Protein 9PHQ (pdb70)

B-factor: mean 66.98, std 17.78, range [27.03, 129.45]

Nearest PDB structures (foldseek):
  8vql-assembly1_A  TM=9.986E-01  e=1.002E-64  Influenza A virus (A/Puerto Rico/8/1934(H1N1))
  1ru7-assembly2_G  TM=9.916E-01  e=4.811E-62  Influenza A virus (A/Puerto Rico/8/1934(H1N1))
  5vli-assembly1_A  TM=9.793E-01  e=4.072E-62  Influenza A virus (A/Puerto Rico/8/1934(H1N1))
  8sk7-assembly1_C  TM=9.890E-01  e=6.017E-57  Influenza A virus
  5vmf-assembly1_E  TM=9.700E-01  e=5.758E-55  Influenza A virus (A/Brevig Mission/1/1918(H1N1))

Solvent-accessible surface area: 24429 Å² total; per-residue (Å²): 59,29,0,12,0,0,0,18,1,44,143,22,117,53,28,0,49,7,86,144,88,154,123,3,49,0,5,53,11,29,47,0,5,24,93,67,81,68,35,75,0,0,78,6,111,37,80,33,6,0,75,14,39,99,2,39,0,2,0,25,0,0,1,2,11,55,12,119,104,58,127,83,88,52,64,4,15,0,0,2,14,45,77,140,25,164,22,13,54,5,10,9,26,86,11,43,86,27,41,102,0,18,69,57,1,24,47,0,33,14,3,54,66,26,78,12,7,54,88,150,85,10,6,93,95,10,40,33,112,18,79,15,71,4,2,34,66,127,80,144,48,29,18,5,74,2,2,9,19,0,19,41,72,167,37,66,10,51,126,10,75,38,63,34,73,3,182,80,64,52,42,0,0,0,1,0,0,0,9,27,0,30,67,47,60,22,0,55,99,53,0,82,57,81,129,2,80,0,24,0,54,15,82,104,49,123,106,82,14,95,15,70,52,61,134,116,111,128,68,135,97,38,23,2,28,0,32,0,14,36,12,30,1,94,70,57,21,40,0,75,0,20,0,23,0,0,0,0,0,0,18,55,0,2,0,4,30,95,23,209,55,32,10,15,4,80,4,130,23,69,58,88,163,33,98,13,104,0,0,0,16,77,0,10,4,109,34,77,40,10,5,0,42,21,45,81,60,46,10,26,105,37,10,80,51,0,124,8,92,103,3,68,1,1,0,0,0,51,14,43,118,58,133,88,33,0,7,55,30,83,4,132,24,13,46,74,41,0,124,48,0,3,0,0,6,43,24,94,11,158,104,29,73,20,96,21,14,20,108,161,20,0,41,87,1,0,79,35,1,18,99,36,5,49,53,5,43,100,163,28,179,87,115,78,40,65,204,166,58,123,211,97,42,79,94,40,120,140,65,83,73,28,120,31,73,91,75,15,134,56,1,71,76,65,10,59,86,28,0,30,173,1,11,20,76,0,2,22,28,0,67,69,6,12,66,116,2,80,75,39,1,128,69,0,9,90,86,83,42,91,0,15,4,63,13,50,10,168,0,70,68,132,2,0,99,21,2,61,92,45,85,22,68,60,104,133,28,34,105,70,0,110,112,100,70,182,164,25,132,26,108,74,27,0,8,47,54,22,46

Structure (mmCIF, N/CA/C/O backbone):
data_9PHQ
#
_entry.id   9PHQ
#
_cell.length_a   159.195
_cell.length_b   159.195
_cell.length_c   159.195
_cell.angle_alpha   90.000
_cell.angle_beta   90.000
_cell.angle_gamma   90.000
#
_symmetry.space_group_name_H-M   'I 21 3'
#
loop_
_entity.id
_entity.type
_entity.pdbx_description
1 polymer Hemagglutinin
2 polymer 'Hemagglutinin HA2 chain'
3 polymer 'cyclic peptide CP141088'
4 branched 2-acetamido-2-deoxy-beta-D-glucopyranose-(1-4)-2-acetamido-2-deoxy-beta-D-glucopyranose
5 non-polymer 2-acetamido-2-deoxy-beta-D-glucopyranose
6 water water
#
loop_
_atom_site.group_PDB
_atom_site.id
_atom_site.type_symbol
_atom_site.label_atom_id
_atom_site.label_alt_id
_atom_site.label_comp_id
_atom_site.label_asym_id
_atom_site.label_entity_id
_atom_site.label_seq_id
_atom_site.pdbx_PDB_ins_code
_atom_site.Cartn_x
_atom_site.Cartn_y
_atom_site.Cartn_z
_atom_site.occupancy
_atom_site.B_iso_or_equiv
_atom_site.auth_seq_id
_atom_site.auth_comp_id
_atom_site.auth_asym_id
_atom_site.auth_atom_id
_atom_site.pdbx_PDB_model_num
ATOM 1 N N . ASP A 1 1 ? 29.61942 18.53407 1.42810 1.000 58.06538 11 ASP A N 1
ATOM 2 C CA . ASP A 1 1 ? 29.67556 17.08239 1.29576 1.000 67.02432 11 ASP A CA 1
ATOM 3 C C . ASP A 1 1 ? 28.28792 16.47605 1.47314 1.000 67.05819 11 ASP A C 1
ATOM 4 O O . ASP A 1 1 ? 27.72232 16.49904 2.56815 1.000 62.47315 11 ASP A O 1
ATOM 9 N N . THR A 1 2 ? 27.73816 15.94123 0.38359 1.000 61.67981 12 THR A N 1
ATOM 10 C CA . THR A 1 2 ? 26.35529 15.48834 0.35629 1.000 63.55992 12 THR A CA 1
ATOM 11 C C . THR A 1 2 ? 26.25865 14.09534 -0.25043 1.000 64.44363 12 THR A C 1
ATOM 12 O O . THR A 1 2 ? 27.09109 13.69713 -1.06993 1.000 60.47368 12 THR A O 1
ATOM 16 N N . ILE A 1 3 ? 25.22373 13.35967 0.16736 1.000 65.53969 13 ILE A N 1
ATOM 17 C CA . ILE A 1 3 ? 24.81912 12.10417 -0.45353 1.000 67.70366 13 ILE A CA 1
ATOM 18 C C . ILE A 1 3 ? 23.31201 12.16046 -0.68914 1.000 64.01374 13 ILE A C 1
ATOM 19 O O . ILE A 1 3 ? 22.57314 12.80661 0.06187 1.000 59.12157 13 ILE A O 1
ATOM 24 N N . CYS A 1 4 ? 22.86134 11.48642 -1.75508 1.000 61.90608 14 CYS A N 1
ATOM 25 C CA . CYS A 1 4 ? 21.50451 11.61471 -2.27750 1.000 53.93845 14 CYS A CA 1
ATOM 26 C C . CYS A 1 4 ? 20.94328 10.25643 -2.68434 1.000 55.93371 14 CYS A C 1
ATOM 27 O O . CYS A 1 4 ? 21.64939 9.40108 -3.22392 1.000 64.14158 14 CYS A O 1
ATOM 30 N N . ILE A 1 5 ? 19.65335 10.08077 -2.43897 1.000 58.44794 15 ILE A N 1
ATOM 31 C CA . ILE A 1 5 ? 18.91341 8.92029 -2.91481 1.000 50.60209 15 ILE A CA 1
ATOM 32 C C . ILE A 1 5 ? 18.16883 9.30639 -4.18463 1.000 55.58017 15 ILE A C 1
ATOM 33 O O . ILE A 1 5 ? 17.67553 10.43614 -4.31789 1.000 62.58058 15 ILE A O 1
ATOM 38 N N . GLY A 1 6 ? 18.09237 8.37097 -5.12333 1.000 47.14763 16 GLY A N 1
ATOM 39 C CA . GLY A 1 6 ? 17.39650 8.61970 -6.36363 1.000 48.63284 16 GLY A CA 1
ATOM 40 C C . GLY A 1 6 ? 16.99512 7.33233 -7.04775 1.000 44.45224 16 GLY A C 1
ATOM 41 O O . GLY A 1 6 ? 17.16777 6.23684 -6.50908 1.000 49.58757 16 GLY A O 1
ATOM 42 N N . TYR A 1 7 ? 16.45713 7.47891 -8.25655 1.000 48.86752 17 TYR A N 1
ATOM 43 C CA . TYR A 1 7 ? 15.93542 6.33533 -8.98911 1.000 48.49036 17 TYR A CA 1
ATOM 44 C C . TYR A 1 7 ? 16.18520 6.51808 -10.48065 1.000 48.88342 17 TYR A C 1
ATOM 45 O O . TYR A 1 7 ? 16.50235 7.61182 -10.95465 1.000 43.23939 17 TYR A O 1
ATOM 54 N N . HIS A 1 8 ? 16.02437 5.42153 -11.21818 1.000 49.73610 18 HIS A N 1
ATOM 55 C CA . HIS A 1 8 ? 16.40132 5.38815 -12.62470 1.000 46.38550 18 HIS A CA 1
ATOM 56 C C . HIS A 1 8 ? 15.42251 6.17658 -13.48565 1.000 44.50747 18 HIS A C 1
ATOM 57 O O . HIS A 1 8 ? 14.21437 6.19259 -13.23490 1.000 52.79936 18 HIS A O 1
ATOM 64 N N . ALA A 1 9 ? 15.96173 6.83641 -14.50735 1.000 53.64366 19 ALA A N 1
ATOM 65 C CA . ALA A 1 9 ? 15.17487 7.47173 -15.55149 1.000 50.64289 19 ALA A CA 1
ATOM 66 C C . ALA A 1 9 ? 15.89632 7.26807 -16.87418 1.000 55.91732 19 ALA A C 1
ATOM 67 O O . ALA A 1 9 ? 17.12599 7.19282 -16.91662 1.000 71.89454 19 ALA A O 1
ATOM 69 N N . ASN A 1 10 ? 15.12821 7.15297 -17.95218 1.000 56.43596 20 ASN A N 1
ATOM 70 C CA . ASN A 1 10 ? 15.72005 7.03276 -19.27825 1.000 48.12222 20 ASN A CA 1
ATOM 71 C C . ASN A 1 10 ? 14.80935 7.73398 -20.28040 1.000 53.39105 20 ASN A C 1
ATOM 72 O O . ASN A 1 10 ? 13.90081 8.48059 -19.90450 1.000 55.22415 20 ASN A O 1
ATOM 77 N N . ASN A 1 11 ? 15.05735 7.49220 -21.56668 1.000 62.21621 21 ASN A N 1
ATOM 78 C CA . ASN A 1 11 ? 14.34375 8.16723 -22.64073 1.000 62.90002 21 ASN A CA 1
ATOM 79 C C . ASN A 1 11 ? 13.19058 7.33891 -23.19279 1.000 63.48565 21 ASN A C 1
ATOM 80 O O . ASN A 1 11 ? 12.78051 7.54800 -24.33925 1.000 66.65947 21 ASN A O 1
ATOM 85 N N . SER A 1 12 ? 12.66052 6.40738 -22.40645 1.000 62.89444 22 SER A N 1
ATOM 86 C CA . SER A 1 12 ? 11.57100 5.56895 -22.88339 1.000 54.86343 22 SER A CA 1
ATOM 87 C C . SER A 1 12 ? 10.28012 6.37099 -22.98983 1.000 59.26345 22 SER A C 1
ATOM 88 O O . SER A 1 12 ? 9.97121 7.20484 -22.13357 1.000 52.59317 22 SER A O 1
ATOM 91 N N . THR A 1 13 ? 9.52693 6.11703 -24.05821 1.000 61.24742 23 THR A N 1
ATOM 92 C CA . THR A 1 13 ? 8.20695 6.70253 -24.24369 1.000 53.88355 23 THR A CA 1
ATOM 93 C C . THR A 1 13 ? 7.09429 5.68354 -24.03723 1.000 48.30708 23 THR A C 1
ATOM 94 O O . THR A 1 13 ? 5.93858 5.96444 -24.37248 1.000 53.92252 23 THR A O 1
ATOM 98 N N . ASP A 1 14 ? 7.41829 4.50654 -23.50314 1.000 53.03614 24 ASP A N 1
ATOM 99 C CA . ASP A 1 14 ? 6.39749 3.51936 -23.18069 1.000 54.88091 24 ASP A CA 1
ATOM 100 C C . ASP A 1 14 ? 5.42456 4.08331 -22.15403 1.000 52.83333 24 ASP A C 1
ATOM 101 O O . ASP A 1 14 ? 5.82803 4.71043 -21.17097 1.000 51.69280 24 ASP A O 1
ATOM 106 N N . THR A 1 15 ? 4.13318 3.86305 -22.38943 1.000 50.00620 25 THR A N 1
ATOM 107 C CA . THR A 1 15 ? 3.08923 4.30983 -21.47919 1.000 45.79856 25 THR A CA 1
ATOM 108 C C . THR A 1 15 ? 2.18379 3.14069 -21.12404 1.000 51.43600 25 THR A C 1
ATOM 109 O O . THR A 1 15 ? 1.87233 2.30312 -21.97600 1.000 49.16322 25 THR A O 1
ATOM 113 N N . VAL A 1 16 ? 1.76988 3.08779 -19.85675 1.000 49.61601 26 VAL A N 1
ATOM 114 C CA . VAL A 1 16 ? 0.83956 2.08152 -19.36538 1.000 52.52821 26 VAL A CA 1
ATOM 115 C C . VAL A 1 16 ? -0.24509 2.77993 -18.55933 1.000 50.18769 26 VAL A C 1
ATOM 116 O O . VAL A 1 16 ? -0.04280 3.86368 -18.00844 1.000 52.91830 26 VAL A O 1
ATOM 120 N N . ASP A 1 17 ? -1.40391 2.13317 -18.48538 1.000 55.85748 27 ASP A N 1
ATOM 121 C CA . ASP A 1 17 ? -2.53565 2.63460 -17.72010 1.000 53.82321 27 ASP A CA 1
ATOM 122 C C . ASP A 1 17 ? -2.56217 1.99027 -16.34036 1.000 53.30050 27 ASP A C 1
ATOM 123 O O . ASP A 1 17 ? -2.24973 0.80547 -16.18942 1.000 56.41220 27 ASP A O 1
ATOM 128 N N . THR A 1 18 ? -2.92970 2.77782 -15.33702 1.000 48.14192 28 THR A N 1
ATOM 129 C CA . THR A 1 18 ? -3.16564 2.28603 -13.98709 1.000 49.02660 28 THR A CA 1
ATOM 130 C C . THR A 1 18 ? -4.63166 2.52585 -13.62710 1.000 49.40813 28 THR A C 1
ATOM 131 O O . THR A 1 18 ? -5.44109 2.93237 -14.46557 1.000 47.58439 28 THR A O 1
ATOM 135 N N . VAL A 1 19 ? -4.97198 2.26968 -12.36348 1.000 48.97483 29 VAL A N 1
ATOM 136 C CA . VAL A 1 19 ? -6.33818 2.50770 -11.91004 1.000 53.85788 29 VAL A CA 1
ATOM 137 C C . VAL A 1 19 ? -6.58886 4.00019 -11.73302 1.000 51.00802 29 VAL A C 1
ATOM 138 O O . VAL A 1 19 ? -7.65603 4.51212 -12.09237 1.000 56.67614 29 VAL A O 1
ATOM 142 N N . LEU A 1 20 ? -5.60877 4.72302 -11.19363 1.000 51.78829 30 LEU A N 1
ATOM 143 C CA . LEU A 1 20 ? -5.76280 6.13688 -10.88050 1.000 52.84241 30 LEU A CA 1
ATOM 144 C C . LEU A 1 20 ? -5.28946 7.06220 -11.99473 1.000 52.85198 30 LEU A C 1
ATOM 145 O O . LEU A 1 20 ? -5.60818 8.25566 -11.96011 1.000 59.13914 30 LEU A O 1
ATOM 150 N N . GLU A 1 21 ? -4.54753 6.55100 -12.97556 1.000 53.51002 31 GLU A N 1
ATOM 151 C CA . GLU A 1 21 ? -3.90790 7.39476 -13.97519 1.000 51.77439 31 GLU A CA 1
ATOM 152 C C . GLU A 1 21 ? -3.77286 6.61474 -15.27563 1.000 49.06044 31 GLU A C 1
ATOM 153 O O . GLU A 1 21 ? -3.60755 5.39210 -15.26254 1.000 54.70372 31 GLU A O 1
ATOM 159 N N . LYS A 1 22 ? -3.82723 7.33179 -16.40207 1.000 49.84195 32 LYS A N 1
ATOM 160 C CA . LYS A 1 22 ? -3.86636 6.66277 -17.69971 1.000 54.49446 32 LYS A CA 1
ATOM 161 C C . LYS A 1 22 ? -2.53292 6.71772 -18.45037 1.000 58.03861 32 LYS A C 1
ATOM 162 O O . LYS A 1 22 ? -1.85361 5.69266 -18.53990 1.000 67.14159 32 LYS A O 1
ATOM 168 N N . ASN A 1 23 ? -2.12921 7.86973 -19.00120 1.000 54.58219 33 ASN A N 1
ATOM 169 C CA . ASN A 1 23 ? -0.90096 7.91461 -19.81116 1.000 64.17575 33 ASN A CA 1
ATOM 170 C C . ASN A 1 23 ? 0.31055 8.11511 -18.90419 1.000 70.10674 33 ASN A C 1
ATOM 171 O O . ASN A 1 23 ? 0.87369 9.20492 -18.78653 1.000 94.46363 33 ASN A O 1
ATOM 176 N N . VAL A 1 24 ? 0.73596 7.02241 -18.27895 1.000 46.84840 34 VAL A N 1
ATOM 177 C CA . VAL A 1 24 ? 1.88140 7.02416 -17.37541 1.000 50.76167 34 VAL A CA 1
ATOM 178 C C . VAL A 1 24 ? 3.10098 6.54426 -18.15223 1.000 55.14369 34 VAL A C 1
ATOM 179 O O . VAL A 1 24 ? 3.18962 5.36921 -18.52311 1.000 50.55660 34 VAL A O 1
ATOM 183 N N . THR A 1 25 ? 4.04794 7.44974 -18.39116 1.000 54.54810 35 THR A N 1
ATOM 184 C CA . THR A 1 25 ? 5.29426 7.08158 -19.05061 1.000 48.57459 35 THR A CA 1
ATOM 185 C C . THR A 1 25 ? 6.18448 6.30754 -18.08651 1.000 50.42471 35 THR A C 1
ATOM 186 O O . THR A 1 25 ? 6.37204 6.71603 -16.93633 1.000 58.20452 35 THR A O 1
ATOM 190 N N . VAL A 1 26 ? 6.73573 5.18512 -18.55341 1.000 51.00131 36 VAL A N 1
ATOM 191 C CA . VAL A 1 26 ? 7.51053 4.29649 -17.69916 1.000 52.55104 36 VAL A CA 1
ATOM 192 C C . VAL A 1 26 ? 8.84134 3.95996 -18.36117 1.000 55.59542 36 VAL A C 1
ATOM 193 O O . VAL A 1 26 ? 8.99841 4.03970 -19.58151 1.000 55.71219 36 VAL A O 1
ATOM 197 N N . THR A 1 27 ? 9.80892 3.57089 -17.52368 1.000 49.33233 37 THR A N 1
ATOM 198 C CA . THR A 1 27 ? 11.15220 3.28222 -18.01773 1.000 54.80711 37 THR A CA 1
ATOM 199 C C . THR A 1 27 ? 11.21780 1.94790 -18.75022 1.000 47.49495 37 THR A C 1
ATOM 200 O O . THR A 1 27 ? 12.04874 1.78075 -19.65029 1.000 60.74152 37 THR A O 1
ATOM 204 N N . HIS A 1 28 ? 10.36970 0.98975 -18.38395 1.000 42.43843 38 HIS A N 1
ATOM 205 C CA . HIS A 1 28 ? 10.37680 -0.29832 -19.06179 1.000 48.73469 38 HIS A CA 1
ATOM 206 C C . HIS A 1 28 ? 9.02593 -0.97570 -18.89092 1.000 53.02854 38 HIS A C 1
ATOM 207 O O . HIS A 1 28 ? 8.36210 -0.82299 -17.86226 1.000 51.64410 38 HIS A O 1
ATOM 214 N N . SER A 1 29 ? 8.63843 -1.73420 -19.91369 1.000 53.84204 39 SER A N 1
ATOM 215 C CA . SER A 1 29 ? 7.36880 -2.44317 -19.92628 1.000 49.86271 39 SER A CA 1
ATOM 216 C C . SER A 1 29 ? 7.52104 -3.70089 -20.76956 1.000 50.05541 39 SER A C 1
ATOM 217 O O . SER A 1 29 ? 8.48409 -3.85635 -21.52424 1.000 54.44094 39 SER A O 1
ATOM 22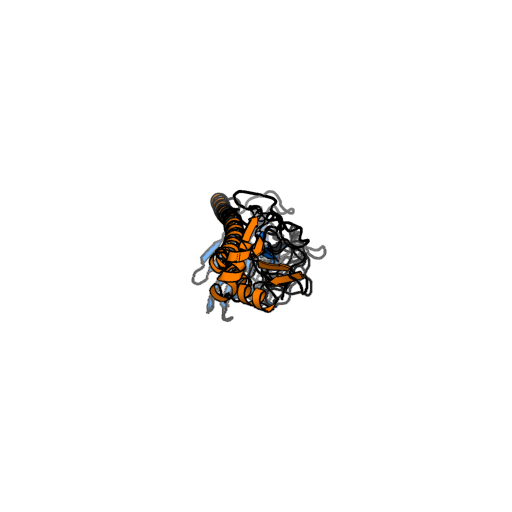0 N N . VAL A 1 30 ? 6.55979 -4.60973 -20.62440 1.000 43.19886 40 VAL A N 1
ATOM 221 C CA . VAL A 1 30 ? 6.46627 -5.79981 -21.46008 1.000 40.41372 40 VAL A CA 1
ATOM 222 C C . VAL A 1 30 ? 5.04526 -5.89296 -22.00032 1.000 44.79337 40 VAL A C 1
ATOM 223 O O . VAL A 1 30 ? 4.07356 -5.63070 -21.28200 1.000 52.01317 40 VAL A O 1
ATOM 227 N N . ASN A 1 31 ? 4.92446 -6.23649 -23.27728 1.000 42.68577 41 ASN A N 1
ATOM 228 C CA . ASN A 1 31 ? 3.62023 -6.36939 -23.90646 1.000 41.06123 41 ASN A CA 1
ATOM 229 C C . ASN A 1 31 ? 3.08648 -7.77931 -23.70043 1.000 48.63184 41 ASN A C 1
ATOM 230 O O . ASN A 1 31 ? 3.83089 -8.75891 -23.79554 1.000 50.91292 41 ASN A O 1
ATOM 235 N N . LEU A 1 32 ? 1.79017 -7.87386 -23.40652 1.000 49.92911 42 LEU A N 1
ATOM 236 C CA . LEU A 1 32 ? 1.12666 -9.15560 -23.22617 1.000 53.25673 42 LEU A CA 1
ATOM 237 C C . LEU A 1 32 ? 0.15193 -9.48884 -24.34353 1.000 51.70244 42 LEU A C 1
ATOM 238 O O . LEU A 1 32 ? -0.38123 -10.60394 -24.36515 1.000 54.52248 42 LEU A O 1
ATOM 243 N N . LEU A 1 33 ? -0.09082 -8.56346 -25.26518 1.000 38.05090 43 LEU A N 1
ATOM 244 C CA . LEU A 1 33 ? -1.11800 -8.70714 -26.28913 1.000 43.40687 43 LEU A CA 1
ATOM 245 C C . LEU A 1 33 ? -0.44369 -8.79023 -27.65204 1.000 55.42912 43 LEU A C 1
ATOM 246 O O . LEU A 1 33 ? 0.14865 -7.81113 -28.11848 1.000 50.09355 43 LEU A O 1
ATOM 251 N N . GLU A 1 34 ? -0.53345 -9.95466 -28.28822 1.000 58.21586 44 GLU A N 1
ATOM 252 C CA . GLU A 1 34 ? -0.00813 -10.11332 -29.63560 1.000 57.54797 44 GLU A CA 1
ATOM 253 C C . GLU A 1 34 ? -1.03365 -9.62588 -30.65011 1.000 55.67908 44 GLU A C 1
ATOM 254 O O . GLU A 1 34 ? -2.19535 -10.04372 -30.62456 1.000 62.58715 44 GLU A O 1
ATOM 260 N N . ASP A 1 35 ? -0.60021 -8.73426 -31.54250 1.000 61.58346 45 ASP A N 1
ATOM 261 C CA . ASP A 1 35 ? -1.48095 -8.15480 -32.54723 1.000 57.96195 45 ASP A CA 1
ATOM 262 C C . ASP A 1 35 ? -0.92482 -8.28421 -33.96002 1.000 59.42496 45 ASP A C 1
ATOM 263 O O . ASP A 1 35 ? -1.43088 -7.62140 -34.87265 1.000 73.04590 45 ASP A O 1
ATOM 268 N N . SER A 1 36 ? 0.09488 -9.11317 -34.16714 1.000 60.37289 46 SER A N 1
ATOM 269 C CA . SER A 1 36 ? 0.75360 -9.24023 -35.45834 1.000 60.52704 46 SER A CA 1
ATOM 270 C C . SER A 1 36 ? 0.65568 -10.67271 -35.96404 1.000 67.02124 46 SER A C 1
ATOM 271 O O . SER A 1 36 ? 0.85979 -11.62743 -35.20692 1.000 66.89517 46 SER A O 1
ATOM 274 N N . HIS A 1 37 ? 0.34049 -10.81029 -37.24981 1.000 75.03123 47 HIS A N 1
ATOM 275 C CA . HIS A 1 37 ? 0.29251 -12.09545 -37.92913 1.000 69.63524 47 HIS A CA 1
ATOM 276 C C . HIS A 1 37 ? 1.02105 -11.97298 -39.26078 1.000 74.38211 47 HIS A C 1
ATOM 277 O O . HIS A 1 37 ? 1.22177 -10.87215 -39.77974 1.000 85.23595 47 HIS A O 1
ATOM 284 N N . ASN A 1 38 ? 1.41639 -13.11633 -39.81688 1.000 64.08640 48 ASN A N 1
ATOM 285 C CA . ASN A 1 38 ? 2.22419 -13.12876 -41.03015 1.000 62.37558 48 ASN A CA 1
ATOM 286 C C . ASN A 1 38 ? 1.40015 -13.23583 -42.30854 1.000 63.44970 48 ASN A C 1
ATOM 287 O O . ASN A 1 38 ? 1.97727 -13.21985 -43.40043 1.000 63.11723 48 ASN A O 1
ATOM 292 N N . GLY A 1 39 ? 0.07758 -13.34528 -42.20547 1.000 59.57945 49 GLY A N 1
ATOM 293 C CA . GLY A 1 39 ? -0.76340 -13.39654 -43.38434 1.000 60.10044 49 GLY A CA 1
ATOM 294 C C . GLY A 1 39 ? -0.68134 -14.67167 -44.19064 1.000 60.02440 49 GLY A C 1
ATOM 295 O O . GLY A 1 39 ? -1.23163 -14.72304 -45.29508 1.000 65.05936 49 GLY A O 1
ATOM 296 N N . LYS A 1 40 ? -0.02418 -15.70710 -43.67591 1.000 59.33118 50 LYS A N 1
ATOM 297 C CA . LYS A 1 40 ? 0.18789 -16.94157 -44.41396 1.000 65.70466 50 LYS A CA 1
ATOM 298 C C . LYS A 1 40 ? -0.47599 -18.11481 -43.70451 1.000 54.67535 50 LYS A C 1
ATOM 299 O O . LYS A 1 40 ? -0.65879 -18.10488 -42.48347 1.000 57.83753 50 LYS A O 1
ATOM 305 N N . LEU A 1 41 ? -0.84697 -19.12082 -44.49427 1.000 50.27854 51 LEU A N 1
ATOM 306 C CA . LEU A 1 41 ? -1.28993 -20.40953 -43.97842 1.000 58.01182 51 LEU A CA 1
ATOM 307 C C . LEU A 1 41 ? -0.07609 -21.32275 -43.87027 1.000 59.46918 51 LEU A C 1
ATOM 308 O O . LEU A 1 41 ? 0.55897 -21.63964 -44.88354 1.000 70.98947 51 LEU A O 1
ATOM 313 N N . CYS A 1 42 ? 0.24460 -21.74654 -42.65069 1.000 54.75731 52 CYS A N 1
ATOM 314 C CA . CYS A 1 42 ? 1.49090 -22.44955 -42.40397 1.000 64.10067 52 CYS A CA 1
ATOM 315 C C . CYS A 1 42 ? 1.24304 -23.75257 -41.65669 1.000 65.76869 52 CYS A C 1
ATOM 316 O O . CYS A 1 42 ? 0.16509 -23.98625 -41.10205 1.000 61.80758 52 CYS A O 1
ATOM 319 N N . ARG A 1 43 ? 2.26589 -24.60209 -41.66230 1.000 66.48515 53 ARG A N 1
ATOM 320 C CA . ARG A 1 43 ? 2.17770 -25.91637 -41.05400 1.000 60.09395 53 ARG A CA 1
ATOM 321 C C . ARG A 1 43 ? 2.00969 -25.79942 -39.54280 1.000 56.76132 53 ARG A C 1
ATOM 322 O O . ARG A 1 43 ? 2.37004 -24.79540 -38.92331 1.000 57.30451 53 ARG A O 1
ATOM 330 N N . LEU A 1 44 ? 1.44812 -26.85153 -38.95059 1.000 61.81377 54 LEU A N 1
ATOM 331 C CA . LEU A 1 44 ? 1.09424 -26.87096 -37.53448 1.000 61.30224 54 LEU A CA 1
ATOM 332 C C . LEU A 1 44 ? 1.77116 -28.06756 -36.88377 1.000 66.91045 54 LEU A C 1
ATOM 333 O O . LEU A 1 44 ? 1.39632 -29.21444 -37.15049 1.000 75.72806 54 LEU A O 1
ATOM 338 N N . LYS A 1 45 A 2.75751 -27.79711 -36.02724 1.000 66.42590 54 LYS A N 1
ATOM 339 C CA . LYS A 1 45 A 3.57885 -28.84199 -35.41707 1.000 61.32475 54 LYS A CA 1
ATOM 340 C C . LYS A 1 45 A 4.16440 -29.76318 -36.48488 1.000 63.72885 54 LYS A C 1
ATOM 341 O O . LYS A 1 45 A 4.26194 -30.97948 -36.30832 1.000 71.03140 54 LYS A O 1
ATOM 347 N N . GLY A 1 46 ? 4.54237 -29.17030 -37.61486 1.000 67.56314 55 GLY A N 1
ATOM 348 C CA . GLY A 1 46 ? 5.20367 -29.88613 -38.68389 1.000 52.90725 55 GLY A CA 1
ATOM 349 C C . GLY A 1 46 ? 4.30089 -30.56242 -39.69014 1.000 61.55594 55 GLY A C 1
ATOM 350 O O . GLY A 1 46 ? 4.80666 -31.29059 -40.55189 1.000 70.95040 55 GLY A O 1
ATOM 351 N N . ILE A 1 47 ? 2.98963 -30.34729 -39.62293 1.000 64.43023 56 ILE A N 1
ATOM 352 C CA . ILE A 1 47 ? 2.03849 -31.01645 -40.50270 1.000 56.90972 56 ILE A CA 1
ATOM 353 C C . ILE A 1 47 ? 1.30636 -29.96556 -41.32372 1.000 61.68727 56 ILE A C 1
ATOM 354 O O . ILE A 1 47 ? 0.72171 -29.02908 -40.76604 1.000 63.44917 56 ILE A O 1
ATOM 359 N N . ALA A 1 48 ? 1.33690 -30.12665 -42.64411 1.000 60.57379 57 ALA A N 1
ATOM 360 C CA . ALA A 1 48 ? 0.64307 -29.20660 -43.52667 1.000 54.35042 57 ALA A CA 1
ATOM 361 C C . ALA A 1 48 ? -0.86884 -29.34308 -43.35468 1.000 61.07529 57 ALA A C 1
ATOM 362 O O . ALA A 1 48 ? -1.36452 -30.40020 -42.95501 1.000 59.95569 57 ALA A O 1
ATOM 364 N N . PRO A 1 49 ? -1.62440 -28.28118 -43.63703 1.000 65.26306 58 PRO A N 1
ATOM 365 C CA . PRO A 1 49 ? -3.08787 -28.39843 -43.61989 1.000 59.44290 58 PRO A CA 1
ATOM 366 C C . PRO A 1 49 ? -3.60660 -29.19242 -44.80579 1.000 54.90489 58 PRO A C 1
ATOM 367 O O . PRO A 1 49 ? -2.82711 -29.62402 -45.66096 1.000 67.53443 58 PRO A O 1
ATOM 371 N N . LEU A 1 50 ? -4.91847 -29.39600 -44.86575 1.000 63.69793 59 LEU A N 1
ATOM 372 C CA . LEU A 1 50 ? -5.57616 -29.93087 -46.05010 1.000 58.66621 59 LEU A CA 1
ATOM 373 C C . LEU A 1 50 ? -6.38868 -28.81198 -46.68218 1.000 59.45127 59 LEU A C 1
ATOM 374 O O . LEU A 1 50 ? -7.33855 -28.30925 -46.07201 1.000 59.81846 59 LEU A O 1
ATOM 379 N N . GLN A 1 51 ? -6.01005 -28.41927 -47.89214 1.000 57.75121 60 GLN A N 1
ATOM 380 C CA . GLN A 1 51 ? -6.69331 -27.35967 -48.61780 1.000 50.91309 60 GLN A CA 1
ATOM 381 C C . GLN A 1 51 ? -7.60147 -27.97796 -49.66993 1.000 60.13341 60 GLN A C 1
ATOM 382 O O . GLN A 1 51 ? -7.18009 -28.86708 -50.41689 1.000 77.22103 60 GLN A O 1
ATOM 388 N N . LEU A 1 52 ? -8.84649 -27.51053 -49.72049 1.000 52.01882 61 LEU A N 1
ATOM 389 C CA . LEU A 1 52 ? -9.84073 -28.06455 -50.62641 1.000 64.53157 61 LEU A CA 1
ATOM 390 C C . LEU A 1 52 ? -10.02649 -27.24265 -51.89475 1.000 78.54850 61 LEU A C 1
ATOM 391 O O . LEU A 1 52 ? -10.75289 -27.68063 -52.79330 1.000 80.48106 61 LEU A O 1
ATOM 396 N N . GLY A 1 53 ? -9.39160 -26.07627 -51.99117 1.000 70.87849 62 GLY A N 1
ATOM 397 C CA . GLY A 1 53 ? -9.46958 -25.25159 -53.18278 1.000 68.42651 62 GLY A CA 1
ATOM 398 C C . GLY A 1 53 ? -10.87130 -24.81402 -53.55703 1.000 79.17876 62 GLY A C 1
ATOM 399 O O . GLY A 1 53 ? -11.54315 -24.11866 -52.78910 1.000 74.57091 62 GLY A O 1
ATOM 400 N N . LYS A 1 54 ? -11.32332 -25.21793 -54.74428 1.000 73.60792 63 LYS A N 1
ATOM 401 C CA . LYS A 1 54 ? -12.63941 -24.82891 -55.23316 1.000 84.59667 63 LYS A CA 1
ATOM 402 C C . LYS A 1 54 ? -13.77504 -25.60055 -54.57535 1.000 84.11887 63 LYS A C 1
ATOM 403 O O . LYS A 1 54 ? -14.93831 -25.22485 -54.75520 1.000 89.29595 63 LYS A O 1
ATOM 409 N N . CYS A 1 55 ? -13.47505 -26.65735 -53.82771 1.000 73.21381 64 CYS A N 1
ATOM 410 C CA . CYS A 1 55 ? -14.49333 -27.49184 -53.20916 1.000 75.62968 64 CYS A CA 1
ATOM 411 C C . CYS A 1 55 ? -14.67179 -27.13407 -51.73927 1.000 75.57851 64 CYS A C 1
ATOM 412 O O . CYS A 1 55 ? -13.74449 -26.66214 -51.07625 1.000 77.32612 64 CYS A O 1
ATOM 415 N N . ASN A 1 56 ? -15.88203 -27.36083 -51.23846 1.000 65.23258 65 ASN A N 1
ATOM 416 C CA . ASN A 1 56 ? -16.13739 -27.34080 -49.80813 1.000 57.84998 65 ASN A CA 1
ATOM 417 C C . ASN A 1 56 ? -16.03735 -28.77432 -49.28692 1.000 69.16132 65 ASN A C 1
ATOM 418 O O . ASN A 1 56 ? -15.57046 -29.67697 -49.98691 1.000 73.54260 65 ASN A O 1
ATOM 423 N N . ILE A 1 57 ? -16.47884 -29.00343 -48.04913 1.000 67.03267 66 ILE A N 1
ATOM 424 C CA . ILE A 1 57 ? -16.41185 -30.34630 -47.47645 1.000 59.83096 66 ILE A CA 1
ATOM 425 C C . ILE A 1 57 ? -17.31070 -31.30073 -48.25433 1.000 65.22794 66 ILE A C 1
ATOM 426 O O . ILE A 1 57 ? -16.91451 -32.42506 -48.58802 1.000 64.98307 66 ILE A O 1
ATOM 431 N N . ALA A 1 58 ? -18.53325 -30.86023 -48.56198 1.000 62.96035 67 ALA A N 1
ATOM 432 C CA . ALA A 1 58 ? -19.49497 -31.72991 -49.23299 1.000 68.28173 67 ALA A CA 1
ATOM 433 C C . ALA A 1 58 ? -19.01241 -32.11905 -50.62471 1.000 66.28079 67 ALA A C 1
ATOM 434 O O . ALA A 1 58 ? -19.09470 -33.28845 -51.01833 1.000 61.67611 67 ALA A O 1
ATOM 436 N N . GLY A 1 59 ? -18.50678 -31.14741 -51.38673 1.000 58.89553 68 GLY A N 1
ATOM 437 C CA . GLY A 1 59 ? -18.02062 -31.44922 -52.72316 1.000 63.97116 68 GLY A CA 1
ATOM 438 C C . GLY A 1 59 ? -16.84136 -32.40255 -52.71563 1.000 66.61604 68 GLY A C 1
ATOM 439 O O . GLY A 1 59 ? -16.76097 -33.31245 -53.54472 1.000 65.05433 68 GLY A O 1
ATOM 440 N N . TRP A 1 60 ? -15.91210 -32.21034 -51.77678 1.000 66.62373 69 TRP A N 1
ATOM 441 C CA . TRP A 1 60 ? -14.76007 -33.10107 -51.68164 1.000 58.73446 69 TRP A CA 1
ATOM 442 C C . TRP A 1 60 ? -15.19034 -34.51303 -51.30666 1.000 63.07716 69 TRP A C 1
ATOM 443 O O . TRP A 1 60 ? -14.77135 -35.49070 -51.93750 1.000 59.67442 69 TRP A O 1
ATOM 454 N N . LEU A 1 61 ? -16.02931 -34.63847 -50.27589 1.000 66.09286 70 LEU A N 1
ATOM 455 C CA . LEU A 1 61 ? -16.44342 -35.95970 -49.81422 1.000 56.05517 70 LEU A CA 1
ATOM 456 C C . LEU A 1 61 ? -17.24169 -36.69286 -50.88408 1.000 55.66224 70 LEU A C 1
ATOM 457 O O . LEU A 1 61 ? -17.00490 -37.87701 -51.15046 1.000 59.22510 70 LEU A O 1
ATOM 462 N N . LEU A 1 62 ? -18.19539 -36.00227 -51.51197 1.000 58.80647 71 LEU A N 1
ATOM 463 C CA . LEU A 1 62 ? -19.01887 -36.64922 -52.52570 1.000 62.58218 71 LEU A CA 1
ATOM 464 C C . LEU A 1 62 ? -18.23335 -36.92215 -53.80169 1.000 63.45523 71 LEU A C 1
ATOM 465 O O . LEU A 1 62 ? -18.57434 -37.84388 -54.55068 1.000 61.60526 71 LEU A O 1
ATOM 470 N N . GLY A 1 63 ? -17.18497 -36.14650 -54.06348 1.000 60.05362 72 GLY A N 1
ATOM 471 C CA . GLY A 1 63 ? -16.37068 -36.36106 -55.24276 1.000 64.90831 72 GLY A CA 1
ATOM 472 C C . GLY A 1 63 ? -16.82890 -35.56210 -56.44451 1.000 74.36096 72 GLY A C 1
ATOM 473 O O . GLY A 1 63 ? -16.93457 -36.10117 -57.55040 1.000 74.46248 72 GLY A O 1
ATOM 474 N N . ASN A 1 64 ? -17.11584 -34.28245 -56.23628 1.000 73.21395 73 ASN A N 1
ATOM 475 C CA . ASN A 1 64 ? -17.45337 -33.38577 -57.33292 1.000 75.06768 73 ASN A CA 1
ATOM 476 C C . ASN A 1 64 ? -16.30497 -33.35982 -58.33615 1.000 79.03008 73 ASN A C 1
ATOM 477 O O . ASN A 1 64 ? -15.17129 -33.02790 -57.95771 1.000 81.14549 73 ASN A O 1
ATOM 482 N N . PRO A 1 65 ? -16.54220 -33.69831 -59.60741 1.000 81.97281 74 PRO A N 1
ATOM 483 C CA . PRO A 1 65 ? -15.42436 -33.84121 -60.55536 1.000 78.86350 74 PRO A CA 1
ATOM 484 C C . PRO A 1 65 ? -14.76269 -32.52926 -60.94013 1.000 80.82625 74 PRO A C 1
ATOM 485 O O . PRO A 1 65 ? -13.68527 -32.56215 -61.54861 1.000 80.85293 74 PRO A O 1
ATOM 489 N N . GLU A 1 66 ? -15.36156 -31.38382 -60.61551 1.000 84.50888 75 GLU A N 1
ATOM 490 C CA . GLU A 1 66 ? -14.75008 -30.10061 -60.93909 1.000 93.81505 75 GLU A CA 1
ATOM 491 C C . GLU A 1 66 ? -13.55128 -29.77635 -60.06316 1.000 91.90067 75 GLU A C 1
ATOM 492 O O . GLU A 1 66 ? -12.89838 -28.75257 -60.29265 1.000 96.46647 75 GLU A O 1
ATOM 498 N N . CYS A 1 67 ? -13.24147 -30.60808 -59.07687 1.000 80.39910 76 CYS A N 1
ATOM 499 C CA . CYS A 1 67 ? -12.20152 -30.31321 -58.10491 1.000 88.53185 76 CYS A CA 1
ATOM 500 C C . CYS A 1 67 ? -11.00786 -31.22518 -58.33878 1.000 92.93647 76 CYS A C 1
ATOM 501 O O . CYS A 1 67 ? -11.16892 -32.44194 -58.48212 1.000 90.53159 76 CYS A O 1
ATOM 504 N N . ASP A 1 68 ? -9.81662 -30.62533 -58.39121 1.000 101.44652 77 ASP A N 1
ATOM 505 C CA . ASP A 1 68 ? -8.56481 -31.33098 -58.62940 1.000 99.14005 77 ASP A CA 1
ATOM 506 C C . ASP A 1 68 ? -8.42455 -32.47678 -57.63622 1.000 96.78017 77 ASP A C 1
ATOM 507 O O . ASP A 1 68 ? -8.32388 -32.24125 -56.42522 1.000 86.38099 77 ASP A O 1
ATOM 512 N N . PRO A 1 69 ? -8.42323 -33.72309 -58.10948 1.000 96.07895 78 PRO A N 1
ATOM 513 C CA . PRO A 1 69 ? -8.44353 -34.86487 -57.18827 1.000 96.70232 78 PRO A CA 1
ATOM 514 C C . PRO A 1 69 ? -7.21792 -34.89262 -56.28888 1.000 96.44670 78 PRO A C 1
ATOM 515 O O . PRO A 1 69 ? -6.12430 -34.47096 -56.67142 1.000 96.27005 78 PRO A O 1
ATOM 519 N N . LEU A 1 70 ? -7.41872 -35.39207 -55.07561 1.000 89.56750 79 LEU A N 1
ATOM 520 C CA . LEU A 1 70 ? -6.36553 -35.48135 -54.07831 1.000 82.28503 79 LEU A CA 1
ATOM 521 C C . LEU A 1 70 ? -5.78710 -36.89018 -54.04397 1.000 71.09323 79 LEU A C 1
ATOM 522 O O . LEU A 1 70 ? -6.43185 -37.86326 -54.44406 1.000 69.99317 79 LEU A O 1
ATOM 527 N N . LEU A 1 71 ? -4.55025 -36.98075 -53.55719 1.000 69.83491 80 LEU A N 1
ATOM 528 C CA . LEU A 1 71 ? -3.85784 -38.25551 -53.46642 1.000 78.73090 80 LEU A CA 1
ATOM 529 C C . LEU A 1 71 ? -4.66672 -39.23285 -52.61097 1.000 84.30122 80 LEU A C 1
ATOM 530 O O . LEU A 1 71 ? -5.45441 -38.81397 -51.75696 1.000 84.49725 80 LEU A O 1
ATOM 535 N N . PRO A 1 72 ? -4.50322 -40.54307 -52.82896 1.000 81.73709 81 PRO A N 1
ATOM 536 C CA . PRO A 1 72 ? -5.39130 -41.51187 -52.16019 1.000 81.62711 81 PRO A CA 1
ATOM 537 C C . PRO A 1 72 ? -5.31063 -41.48311 -50.64396 1.000 76.12369 81 PRO A C 1
ATOM 538 O O . PRO A 1 72 ? -6.32931 -41.70357 -49.97650 1.000 70.31895 81 PRO A O 1
ATOM 542 N N . VAL A 1 73 ? -4.13553 -41.22696 -50.07674 1.000 73.93635 82 VAL A N 1
ATOM 543 C CA . VAL A 1 73 ? -3.95243 -41.14900 -48.63263 1.000 71.88593 82 VAL A CA 1
ATOM 544 C C . VAL A 1 73 ? -3.45514 -39.75312 -48.29165 1.000 77.10431 82 VAL A C 1
ATOM 545 O O . VAL A 1 73 ? -2.46066 -39.28760 -48.86064 1.000 82.30913 82 VAL A O 1
ATOM 549 N N . ARG A 1 74 ? -4.14800 -39.08576 -47.37050 1.000 75.71957 83 ARG A N 1
ATOM 550 C CA . ARG A 1 74 ? -3.76103 -37.74442 -46.95590 1.000 73.63734 83 ARG A CA 1
ATOM 551 C C . ARG A 1 74 ? -3.89870 -37.60978 -45.44681 1.000 61.55337 83 ARG A C 1
ATOM 552 O O . ARG A 1 74 ? -4.76126 -38.23535 -44.82370 1.000 76.82732 83 ARG A O 1
ATOM 560 N N . SER A 1 75 A -3.02654 -36.78824 -44.86427 1.000 58.76009 83 SER A N 1
ATOM 561 C CA . SER A 1 75 A -3.04032 -36.51511 -43.43322 1.000 66.56968 83 SER A CA 1
ATOM 562 C C . SER A 1 75 A -2.66991 -35.05864 -43.20347 1.000 69.15369 83 SER A C 1
ATOM 563 O O . SER A 1 75 A -1.68700 -34.56827 -43.76673 1.000 72.09465 83 SER A O 1
ATOM 566 N N . TRP A 1 76 ? -3.45344 -34.37832 -42.36912 1.000 66.79712 84 TRP A N 1
ATOM 567 C CA . TRP A 1 76 ? -3.35272 -32.93775 -42.19212 1.000 63.85903 84 TRP A CA 1
ATOM 568 C C . TRP A 1 76 ? -3.43451 -32.59763 -40.71193 1.000 59.11739 84 TRP A C 1
ATOM 569 O O . TRP A 1 76 ? -3.73379 -33.44720 -39.86878 1.000 66.80088 84 TRP A O 1
ATOM 580 N N . SER A 1 77 ? -3.17544 -31.32532 -40.40356 1.000 63.34021 85 SER A N 1
ATOM 581 C CA . SER A 1 77 ? -3.35086 -30.80568 -39.05654 1.000 53.64984 85 SER A CA 1
ATOM 582 C C . SER A 1 77 ? -4.57724 -29.91778 -38.90557 1.000 55.40535 85 SER A C 1
ATOM 583 O O . SER A 1 77 ? -5.01398 -29.68990 -37.77322 1.000 55.91648 85 SER A O 1
ATOM 586 N N . TYR A 1 78 ? -5.13542 -29.41535 -40.00606 1.000 54.27030 86 TYR A N 1
ATOM 587 C CA . TYR A 1 78 ? -6.38204 -28.65933 -39.99227 1.000 61.65528 86 TYR A CA 1
ATOM 588 C C . TYR A 1 78 ? -6.87707 -28.50487 -41.42299 1.000 60.75814 86 TYR A C 1
ATOM 589 O O . TYR A 1 78 ? -6.08705 -28.53432 -42.37085 1.000 49.12207 86 TYR A O 1
ATOM 598 N N . ILE A 1 79 ? -8.19327 -28.34661 -41.56505 1.000 55.42409 87 ILE A N 1
ATOM 599 C CA . ILE A 1 79 ? -8.84611 -28.23311 -42.86556 1.000 51.20792 87 ILE A CA 1
ATOM 600 C C . ILE A 1 79 ? -9.13447 -26.76687 -43.14986 1.000 58.38110 87 ILE A C 1
ATOM 601 O O . ILE A 1 79 ? -9.51917 -26.00789 -42.24893 1.000 60.36565 87 ILE A O 1
ATOM 606 N N . VAL A 1 80 ? -8.94805 -26.36472 -44.40465 1.000 46.44096 88 VAL A N 1
ATOM 607 C CA . VAL A 1 80 ? -9.18695 -24.99541 -44.84376 1.000 47.02336 88 VAL A CA 1
ATOM 608 C C . VAL A 1 80 ? -10.18068 -25.03415 -45.99464 1.000 55.73060 88 VAL A C 1
ATOM 609 O O . VAL A 1 80 ? -9.88045 -25.57210 -47.06833 1.000 60.73402 88 VAL A O 1
ATOM 613 N N . GLU A 1 81 ? -11.36152 -24.47116 -45.77207 1.000 60.54581 89 GLU A N 1
ATOM 614 C CA . GLU A 1 81 ? -12.26964 -24.14658 -46.85817 1.000 55.13240 89 GLU A CA 1
ATOM 615 C C . GLU A 1 81 ? -12.01529 -22.71509 -47.30857 1.000 62.43382 89 GLU A C 1
ATOM 616 O O . GLU A 1 81 ? -11.58835 -21.86441 -46.52402 1.000 53.09939 89 GLU A O 1
ATOM 622 N N . THR A 1 82 ? -12.25587 -22.46403 -48.56570 1.000 75.31694 90 THR A N 1
ATOM 623 C CA . THR A 1 82 ? -12.09051 -21.06771 -48.92745 1.000 72.66190 90 THR A CA 1
ATOM 624 C C . THR A 1 82 ? -13.45428 -20.39101 -49.03636 1.000 81.23227 90 THR A C 1
ATOM 625 O O . THR A 1 82 ? -14.45064 -21.05140 -49.34600 1.000 73.08882 90 THR A O 1
ATOM 629 N N . PRO A 1 83 ? -13.51222 -19.07479 -48.78035 1.000 90.10803 91 PRO A N 1
ATOM 630 C CA . PRO A 1 83 ? -14.81475 -18.41823 -48.53442 1.000 83.79789 91 PRO A CA 1
ATOM 631 C C . PRO A 1 83 ? -15.94247 -18.77364 -49.49495 1.000 94.59736 91 PRO A C 1
ATOM 632 O O . PRO A 1 83 ? -17.06391 -19.03993 -49.04497 1.000 94.66305 91 PRO A O 1
ATOM 636 N N . ASN A 1 84 ? -15.68604 -18.78716 -50.80478 1.000 82.29557 92 ASN A N 1
ATOM 637 C CA . ASN A 1 84 ? -16.73604 -18.97661 -51.80447 1.000 94.10898 92 ASN A CA 1
ATOM 638 C C . ASN A 1 84 ? -16.34420 -20.12453 -52.73879 1.000 104.57624 92 ASN A C 1
ATOM 639 O O . ASN A 1 84 ? -16.13310 -19.93336 -53.93849 1.000 106.85762 92 ASN A O 1
ATOM 644 N N . SER A 1 85 ? -16.26295 -21.32855 -52.17813 1.000 105.53735 93 SER A N 1
ATOM 645 C CA . SER A 1 85 ? -15.94944 -22.52840 -52.95200 1.000 91.37804 93 SER A CA 1
ATOM 646 C C . SER A 1 85 ? -17.14003 -22.86475 -53.84133 1.000 92.49091 93 SER A C 1
ATOM 647 O O . SER A 1 85 ? -18.16191 -23.37130 -53.37248 1.000 93.53399 93 SER A O 1
ATOM 650 N N . GLU A 1 86 ? -16.99883 -22.58714 -55.14043 1.000 90.64731 94 GLU A N 1
ATOM 651 C CA . GLU A 1 86 ? -18.11248 -22.73014 -56.07368 1.000 103.10788 94 GLU A CA 1
ATOM 652 C C . GLU A 1 86 ? -18.62942 -24.16081 -56.13856 1.000 99.27531 94 GLU A C 1
ATOM 653 O O . GLU A 1 86 ? -19.82661 -24.37776 -56.35942 1.000 100.21713 94 GLU A O 1
ATOM 659 N N . ASN A 1 87 ? -17.75621 -25.14303 -55.94683 1.000 93.18764 95 ASN A N 1
ATOM 660 C CA . ASN A 1 87 ? -18.10510 -26.54422 -56.13058 1.000 89.31829 95 ASN A CA 1
ATOM 661 C C . ASN A 1 87 ? -18.49087 -27.17483 -54.79970 1.000 84.22245 95 ASN A C 1
ATOM 662 O O . ASN A 1 87 ? -17.73748 -27.09477 -53.82388 1.000 82.07624 95 ASN A O 1
ATOM 667 N N . GLY A 1 88 A -19.66413 -27.79956 -54.76996 1.000 75.11609 95 GLY A N 1
ATOM 668 C CA . GLY A 1 88 A -20.13093 -28.52165 -53.60497 1.000 62.77303 95 GLY A CA 1
ATOM 669 C C . GLY A 1 88 A -21.11729 -29.60090 -53.99341 1.000 65.80638 95 GLY A C 1
ATOM 670 O O . GLY A 1 88 A -20.78572 -30.50047 -54.77054 1.000 62.69610 95 GLY A O 1
ATOM 671 N N . ILE A 1 89 ? -22.33496 -29.52374 -53.46201 1.000 70.58159 96 ILE A N 1
ATOM 672 C CA . ILE A 1 89 ? -23.41256 -30.40460 -53.89394 1.000 59.12733 96 ILE A CA 1
ATOM 673 C C . ILE A 1 89 ? -23.86565 -29.93548 -55.26852 1.000 69.10438 96 ILE A C 1
ATOM 674 O O . ILE A 1 89 ? -24.55463 -28.91678 -55.39277 1.000 73.30574 96 ILE A O 1
ATOM 679 N N . CYS A 1 90 ? -23.46800 -30.65981 -56.31188 1.000 68.17743 97 CYS A N 1
ATOM 680 C CA . CYS A 1 90 ? -23.70601 -30.19417 -57.67212 1.000 75.70508 97 CYS A CA 1
ATOM 681 C C . CYS A 1 90 ? -25.03049 -30.67246 -58.24359 1.000 73.98082 97 CYS A C 1
ATOM 682 O O . CYS A 1 90 ? -25.59780 -29.99629 -59.10959 1.000 76.28172 97 CYS A O 1
ATOM 685 N N . TYR A 1 91 ? -25.51724 -31.85924 -57.81873 1.000 66.38781 98 TYR A N 1
ATOM 686 C CA . TYR A 1 91 ? -26.89571 -32.22836 -58.12554 1.000 70.68489 98 TYR A CA 1
ATOM 687 C C . TYR A 1 91 ? -27.77671 -31.89216 -56.93361 1.000 83.20990 98 TYR A C 1
ATOM 688 O O . TYR A 1 91 ? -27.47757 -32.32991 -55.81284 1.000 78.22890 98 TYR A O 1
ATOM 697 N N . PRO A 1 92 ? -28.86661 -31.14726 -57.12623 1.000 79.99861 99 PRO A N 1
ATOM 698 C CA . PRO A 1 92 ? -29.57151 -30.56282 -55.97794 1.000 78.09856 99 PRO A CA 1
ATOM 699 C C . PRO A 1 92 ? -30.14157 -31.61341 -55.03452 1.000 76.68881 99 PRO A C 1
ATOM 700 O O . PRO A 1 92 ? -30.46894 -32.73465 -55.42832 1.000 78.62724 99 PRO A O 1
ATOM 704 N N . GLY A 1 93 ? -30.25705 -31.22466 -53.77742 1.000 62.62960 100 GLY A N 1
ATOM 705 C CA . GLY A 1 93 ? -30.66175 -32.11832 -52.70874 1.000 68.18275 100 GLY A CA 1
ATOM 706 C C . GLY A 1 93 ? -30.06921 -31.66077 -51.39378 1.000 67.33188 100 GLY A C 1
ATOM 707 O O . GLY A 1 93 ? -29.26653 -30.73189 -51.33213 1.000 79.98542 100 GLY A O 1
ATOM 708 N N . ASP A 1 94 ? -30.47945 -32.33483 -50.32360 1.000 65.76384 101 ASP A N 1
ATOM 709 C CA . ASP A 1 94 ? -30.02192 -31.99626 -48.98385 1.000 83.61327 101 ASP A CA 1
ATOM 710 C C . ASP A 1 94 ? -29.03070 -33.03587 -48.47619 1.000 75.23418 101 ASP A C 1
ATOM 711 O O . ASP A 1 94 ? -29.21879 -34.24145 -48.67095 1.000 72.53973 101 ASP A O 1
ATOM 716 N N . PHE A 1 95 ? -27.97524 -32.55127 -47.82467 1.000 66.29333 102 PHE A N 1
ATOM 717 C CA . PHE A 1 95 ? -26.93553 -33.38920 -47.22919 1.000 57.19037 102 PHE A CA 1
ATOM 718 C C . PHE A 1 95 ? -27.34628 -33.66566 -45.78687 1.000 57.36175 102 PHE A C 1
ATOM 719 O O . PHE A 1 95 ? -27.16773 -32.82159 -44.90595 1.000 63.15833 102 PHE A O 1
ATOM 727 N N . ILE A 1 96 ? -27.89683 -34.85533 -45.54245 1.000 57.74627 103 ILE A N 1
ATOM 728 C CA . ILE A 1 96 ? -28.53835 -35.14358 -44.26339 1.000 64.86969 103 ILE A CA 1
ATOM 729 C C . ILE A 1 96 ? -27.49013 -35.25750 -43.16482 1.000 65.65467 103 ILE A C 1
ATOM 730 O O . ILE A 1 96 ? -26.50372 -35.99435 -43.29752 1.000 57.81321 103 ILE A O 1
ATOM 735 N N . ASP A 1 97 ? -27.71271 -34.53264 -42.06394 1.000 56.78470 104 ASP A N 1
ATOM 736 C CA . ASP A 1 97 ? -26.78387 -34.48821 -40.93200 1.000 56.84888 104 ASP A CA 1
ATOM 737 C C . ASP A 1 97 ? -25.38836 -34.05897 -41.38092 1.000 60.27133 104 ASP A C 1
ATOM 738 O O . ASP A 1 97 ? -24.37514 -34.61091 -40.94690 1.000 61.29230 104 ASP A O 1
ATOM 743 N N . TYR A 1 98 ? -25.34251 -33.05492 -42.25920 1.000 48.44409 105 TYR A N 1
ATOM 744 C CA . TYR A 1 98 ? -24.07124 -32.57436 -42.79098 1.000 49.89838 105 TYR A CA 1
ATOM 745 C C . TYR A 1 98 ? -23.22969 -31.90592 -41.71013 1.000 50.83498 105 TYR A C 1
ATOM 746 O O . TYR A 1 98 ? -22.01401 -32.12806 -41.63245 1.000 51.49600 105 TYR A O 1
ATOM 755 N N . GLU A 1 99 ? -23.86007 -31.07968 -40.87257 1.000 44.02612 106 GLU A N 1
ATOM 756 C CA . GLU A 1 99 ? -23.12696 -30.35941 -39.83651 1.000 48.11209 106 GLU A CA 1
ATOM 757 C C . GLU A 1 99 ? -22.48155 -31.32295 -38.84607 1.000 51.10865 106 GLU A C 1
ATOM 758 O O . GLU A 1 99 ? -21.34313 -31.10933 -38.40501 1.000 55.49318 106 GLU A O 1
ATOM 764 N N . GLU A 1 100 ? -23.19202 -32.39731 -38.49320 1.000 55.84719 107 GLU A N 1
ATOM 765 C CA . GLU A 1 100 ? -22.61329 -33.41897 -37.62712 1.000 51.53627 107 GLU A CA 1
ATOM 766 C C . GLU A 1 100 ? -21.39228 -34.06037 -38.27445 1.000 53.36202 107 GLU A C 1
ATOM 767 O O . GLU A 1 100 ? -20.41380 -34.38257 -37.59165 1.000 50.31184 107 GLU A O 1
ATOM 773 N N . LEU A 1 101 ? -21.42463 -34.24109 -39.59626 1.000 56.88319 108 LEU A N 1
ATOM 774 C CA . LEU A 1 101 ? -20.27809 -34.81853 -40.29085 1.000 53.72891 108 LEU A CA 1
ATOM 775 C C . LEU A 1 101 ? -19.09249 -33.86034 -40.29135 1.000 55.71888 108 LEU A C 1
ATOM 776 O O . LEU A 1 101 ? -17.94002 -34.28676 -40.13221 1.000 55.77771 108 LEU A O 1
ATOM 781 N N . ARG A 1 102 ? -19.35457 -32.56580 -40.49232 1.000 50.87914 109 ARG A N 1
ATOM 782 C CA . ARG A 1 102 ? -18.30639 -31.56148 -40.33565 1.000 54.56435 109 ARG A CA 1
ATOM 783 C C . ARG A 1 102 ? -17.67149 -31.66084 -38.95504 1.000 55.62033 109 ARG A C 1
ATOM 784 O O . ARG A 1 102 ? -16.44210 -31.63691 -38.81161 1.000 55.65217 109 ARG A O 1
ATOM 792 N N . GLU A 1 103 ? -18.50838 -31.78016 -37.92233 1.000 48.63493 110 GLU A N 1
ATOM 793 C CA . GLU A 1 103 ? -17.98936 -31.89335 -36.56314 1.000 51.35291 110 GLU A CA 1
ATOM 794 C C . GLU A 1 103 ? -17.16000 -33.16054 -36.38947 1.000 53.21033 110 GLU A C 1
ATOM 795 O O . GLU A 1 103 ? -16.14187 -33.15367 -35.68751 1.000 53.85457 110 GLU A O 1
ATOM 801 N N . GLN A 1 104 ? -17.58765 -34.26113 -37.01139 1.000 50.19574 111 GLN A N 1
ATOM 802 C CA . GLN A 1 104 ? -16.80396 -35.49230 -36.96484 1.000 53.47434 111 GLN A CA 1
ATOM 803 C C . GLN A 1 104 ? -15.42053 -35.27703 -37.56177 1.000 53.20461 111 GLN A C 1
ATOM 804 O O . GLN A 1 104 ? -14.40173 -35.59402 -36.93651 1.000 49.85697 111 GLN A O 1
ATOM 810 N N . LEU A 1 105 ? -15.36778 -34.72656 -38.77583 1.000 50.27108 112 LEU A N 1
ATOM 811 C CA . LEU A 1 105 ? -14.08436 -34.50868 -39.43422 1.000 58.84946 112 LEU A CA 1
ATOM 812 C C . LEU A 1 105 ? -13.24775 -33.44297 -38.73842 1.000 59.67250 112 LEU A C 1
ATOM 813 O O . LEU A 1 105 ? -12.04352 -33.35036 -39.00026 1.000 67.10969 112 LEU A O 1
ATOM 818 N N . SER A 1 106 ? -13.85478 -32.63958 -37.86194 1.000 61.91044 113 SER A N 1
ATOM 819 C CA . SER A 1 106 ? -13.08205 -31.69853 -37.05703 1.000 52.90931 113 SER A CA 1
ATOM 820 C C . SER A 1 106 ? -12.09126 -32.38577 -36.12183 1.000 55.29983 113 SER A C 1
ATOM 821 O O . SER A 1 106 ? -11.23444 -31.70259 -35.54938 1.000 60.79867 113 SER A O 1
ATOM 824 N N . SER A 1 107 ? -12.18574 -33.70677 -35.94472 1.000 52.82744 114 SER A N 1
ATOM 825 C CA . SER A 1 107 ? -11.23455 -34.45837 -35.13235 1.000 49.16361 114 SER A CA 1
ATOM 826 C C . SER A 1 107 ? -10.58041 -35.58758 -35.92145 1.000 56.82416 114 SER A C 1
ATOM 827 O O . SER A 1 107 ? -10.01165 -36.50929 -35.32649 1.000 56.14841 114 SER A O 1
ATOM 830 N N . VAL A 1 108 ? -10.65214 -35.53441 -37.24872 1.000 56.18839 115 VAL A N 1
ATOM 831 C CA . VAL A 1 108 ? -10.02835 -36.52246 -38.12102 1.000 51.08943 115 VAL A CA 1
ATOM 832 C C . VAL A 1 108 ? -8.67846 -35.98593 -38.57219 1.000 58.28977 115 VAL A C 1
ATOM 833 O O . VAL A 1 108 ? -8.54554 -34.80343 -38.91588 1.000 62.80686 115 VAL A O 1
ATOM 837 N N . SER A 1 109 ? -7.66936 -36.85359 -38.55749 1.000 60.59941 116 SER A N 1
ATOM 838 C CA . SER A 1 109 ? -6.31830 -36.48961 -38.94855 1.000 49.44628 116 SER A CA 1
ATOM 839 C C . SER A 1 109 ? -5.84184 -37.21195 -40.19709 1.000 56.35359 116 SER A C 1
ATOM 840 O O . SER A 1 109 ? -4.74527 -36.91404 -40.68484 1.000 61.55477 116 SER A O 1
ATOM 843 N N . SER A 1 110 ? -6.62546 -38.14689 -40.72659 1.000 70.55974 117 SER A N 1
ATOM 844 C CA . SER A 1 110 ? -6.16032 -39.02471 -41.78670 1.000 61.24361 117 SER A CA 1
ATOM 845 C C . SER A 1 110 ? -7.33913 -39.50103 -42.61988 1.000 63.00850 117 SER A C 1
ATOM 846 O O . SER A 1 110 ? -8.45832 -39.64195 -42.11915 1.000 64.31305 117 SER A O 1
ATOM 849 N N . PHE A 1 111 ? -7.08305 -39.72833 -43.90486 1.000 55.72060 118 PHE A N 1
ATOM 850 C CA . PHE A 1 111 ? -8.02308 -40.47290 -44.72328 1.000 59.17883 118 PHE A CA 1
ATOM 851 C C . PHE A 1 111 ? -7.25796 -41.29794 -45.74205 1.000 66.22627 118 PHE A C 1
ATOM 852 O O . PHE A 1 111 ? -6.23457 -40.86007 -46.28254 1.000 64.39583 118 PHE A O 1
ATOM 860 N N . GLU A 1 112 ? -7.75604 -42.50853 -45.96595 1.000 64.30960 119 GLU A N 1
ATOM 861 C CA . GLU A 1 112 ? -7.40563 -43.32890 -47.11424 1.000 59.60289 119 GLU A CA 1
ATOM 862 C C . GLU A 1 112 ? -8.65466 -43.47611 -47.96638 1.000 61.28199 119 GLU A C 1
ATOM 863 O O . GLU A 1 112 ? -9.64452 -44.06801 -47.52156 1.000 55.96568 119 GLU A O 1
ATOM 869 N N . ARG A 1 113 ? -8.61851 -42.92398 -49.17244 1.000 61.74730 120 ARG A N 1
ATOM 870 C CA . ARG A 1 113 ? -9.70951 -43.11713 -50.11451 1.000 54.01155 120 ARG A CA 1
ATOM 871 C C . ARG A 1 113 ? -9.51194 -44.45089 -50.82130 1.000 53.78014 120 ARG A C 1
ATOM 872 O O . ARG A 1 113 ? -8.53431 -44.63184 -51.55460 1.000 56.05152 120 ARG A O 1
ATOM 880 N N . PHE A 1 114 ? -10.42464 -45.38977 -50.58780 1.000 57.65306 121 PHE A N 1
ATOM 881 C CA . PHE A 1 114 ? -10.32033 -46.72451 -51.15427 1.000 57.57230 121 PHE A CA 1
ATOM 882 C C . PHE A 1 114 ? -11.63721 -47.12038 -51.80345 1.000 60.82441 121 PHE A C 1
ATOM 883 O O . PHE A 1 114 ? -12.71505 -46.69764 -51.37683 1.000 57.77168 121 PHE A O 1
ATOM 891 N N . GLU A 1 115 ? -11.53153 -47.94396 -52.84084 1.000 63.62032 122 GLU A N 1
ATOM 892 C CA . GLU A 1 115 ? -12.70569 -48.47889 -53.51524 1.000 64.13941 122 GLU A CA 1
ATOM 893 C C . GLU A 1 115 ? -13.39189 -49.50275 -52.61781 1.000 64.19134 122 GLU A C 1
ATOM 894 O O . GLU A 1 115 ? -12.78631 -50.51077 -52.23839 1.000 72.94683 122 GLU A O 1
ATOM 900 N N . ILE A 1 116 ? -14.64984 -49.24489 -52.27419 1.000 60.73224 123 ILE A N 1
ATOM 901 C CA . ILE A 1 116 ? -15.42636 -50.14839 -51.43625 1.000 68.17604 123 ILE A CA 1
ATOM 902 C C . ILE A 1 116 ? -16.28926 -51.08674 -52.27368 1.000 68.17550 123 ILE A C 1
ATOM 903 O O . ILE A 1 116 ? -16.46349 -52.25418 -51.91983 1.000 63.61589 123 ILE A O 1
ATOM 908 N N . PHE A 1 117 ? -16.81843 -50.59860 -53.39169 1.000 71.06971 124 PHE A N 1
ATOM 909 C CA . PHE A 1 117 ? -17.60125 -51.41316 -54.31965 1.000 62.99914 124 PHE A CA 1
ATOM 910 C C . PHE A 1 117 ? -17.15408 -51.05448 -55.72970 1.000 72.31949 124 PHE A C 1
ATOM 911 O O . PHE A 1 117 ? -17.55117 -50.00571 -56.26451 1.000 72.62995 124 PHE A O 1
ATOM 919 N N . PRO A 1 118 ? -16.31369 -51.88095 -56.35199 1.000 74.91947 125 PRO A N 1
ATOM 920 C CA . PRO A 1 118 ? -15.85171 -51.57587 -57.71045 1.000 73.21210 125 PRO A CA 1
ATOM 921 C C . PRO A 1 118 ? -17.01260 -51.46605 -58.68805 1.000 82.05510 125 PRO A C 1
ATOM 922 O O . PRO A 1 118 ? -18.01548 -52.17393 -58.57857 1.000 68.27786 125 PRO A O 1
ATOM 926 N N . LYS A 1 119 A -16.85662 -50.55872 -59.65498 1.000 88.88711 125 LYS A N 1
ATOM 927 C CA . LYS A 1 119 A -17.93123 -50.24907 -60.59318 1.000 78.93640 125 LYS A CA 1
ATOM 928 C C . LYS A 1 119 A -18.36088 -51.46625 -61.40120 1.000 93.41459 125 LYS A C 1
ATOM 929 O O . LYS A 1 119 A -19.54014 -51.59318 -61.74997 1.000 99.30204 125 LYS A O 1
ATOM 935 N N . GLU A 1 120 B -17.43294 -52.37156 -61.69990 1.000 97.70087 125 GLU A N 1
ATOM 936 C CA . GLU A 1 120 B -17.65555 -53.40812 -62.69819 1.000 91.36687 125 GLU A CA 1
ATOM 937 C C . GLU A 1 120 B -18.02044 -54.76754 -62.11333 1.000 89.37309 125 GLU A C 1
ATOM 938 O O . GLU A 1 120 B -18.26499 -55.70324 -62.88060 1.000 99.38954 125 GLU A O 1
ATOM 944 N N . SER A 1 121 C -18.07122 -54.91018 -60.78802 1.000 84.06768 125 SER A N 1
ATOM 945 C CA . SER A 1 121 C -18.30283 -56.22327 -60.20099 1.000 80.51652 125 SER A CA 1
ATOM 946 C C . SER A 1 121 C -19.26637 -56.23063 -59.02270 1.000 83.07067 125 SER A C 1
ATOM 947 O O . SER A 1 121 C -19.54321 -57.31057 -58.49108 1.000 86.48042 125 SER A O 1
ATOM 950 N N . SER A 1 122 ? -19.79153 -55.08230 -58.60139 1.000 80.60846 126 SER A N 1
ATOM 951 C CA . SER A 1 122 ? -20.60160 -55.01708 -57.39194 1.000 74.56180 126 SER A CA 1
ATOM 952 C C . SER A 1 122 ? -22.09926 -55.01520 -57.65602 1.000 79.76254 126 SER A C 1
ATOM 953 O O . SER A 1 122 ? -22.86309 -55.48966 -56.80892 1.000 78.18495 126 SER A O 1
ATOM 956 N N . TRP A 1 123 ? -22.54236 -54.50055 -58.80038 1.000 76.02930 127 TRP A N 1
ATOM 957 C CA . TRP A 1 123 ? -23.96566 -54.38188 -59.11699 1.000 82.18318 127 TRP A CA 1
ATOM 958 C C . TRP A 1 123 ? -24.24093 -54.98742 -60.48781 1.000 87.00620 127 TRP A C 1
ATOM 959 O O . TRP A 1 123 ? -24.51903 -54.26872 -61.45565 1.000 85.90398 127 TRP A O 1
ATOM 970 N N . PRO A 1 124 ? -24.17776 -56.31269 -60.60437 1.000 90.52095 128 PRO A N 1
ATOM 971 C CA . PRO A 1 124 ? -24.46775 -56.94991 -61.89181 1.000 95.26090 128 PRO A CA 1
ATOM 972 C C . PRO A 1 124 ? -25.93480 -56.80442 -62.26323 1.000 88.31147 128 PRO A C 1
ATOM 973 O O . PRO A 1 124 ? -26.80952 -56.62548 -61.41241 1.000 85.17178 128 PRO A O 1
ATOM 977 N N . ASN A 1 125 ? -26.18839 -56.87993 -63.57032 1.000 81.88483 129 ASN A N 1
ATOM 978 C CA . ASN A 1 125 ? -27.51832 -56.72160 -64.15817 1.000 84.29218 129 ASN A CA 1
ATOM 979 C C . ASN A 1 125 ? -28.10177 -55.33557 -63.89869 1.000 90.17160 129 ASN A C 1
ATOM 980 O O . ASN A 1 125 ? -29.32270 -55.15104 -63.94419 1.000 93.19543 129 ASN A O 1
ATOM 985 N N . HIS A 1 126 ? -27.24217 -54.35850 -63.62126 1.000 91.22219 130 HIS A N 1
ATOM 986 C CA . HIS A 1 126 ? -27.62778 -52.96105 -63.51071 1.000 91.92137 130 HIS A CA 1
ATOM 987 C C . HIS A 1 126 ? -26.62483 -52.12102 -64.28820 1.000 86.12269 130 HIS A C 1
ATOM 988 O O . HIS A 1 126 ? -25.47896 -52.52630 -64.49951 1.000 80.59300 130 HIS A O 1
ATOM 995 N N . ASN A 1 127 ? -27.06481 -50.94367 -64.71979 1.000 77.36726 131 ASN A N 1
ATOM 996 C CA . ASN A 1 127 ? -26.22815 -50.04650 -65.50503 1.000 89.54318 131 ASN A CA 1
ATOM 997 C C . ASN A 1 127 ? -25.58695 -49.01065 -64.59117 1.000 89.23677 131 ASN A C 1
ATOM 998 O O . ASN A 1 127 ? -26.26688 -48.39920 -63.76011 1.000 96.40131 131 ASN A O 1
ATOM 1003 N N . THR A 1 128 ? -24.27800 -48.81586 -64.75530 1.000 83.62188 132 THR A N 1
ATOM 1004 C CA . THR A 1 128 ? -23.47395 -47.99586 -63.85871 1.000 74.63247 132 THR A CA 1
ATOM 1005 C C . THR A 1 128 ? -22.93624 -46.74146 -64.53998 1.000 81.70344 132 THR A C 1
ATOM 1006 O O . THR A 1 128 ? -21.93222 -46.17884 -64.09121 1.000 89.91617 132 THR A O 1
ATOM 1010 N N . ASN A 1 129 ? -23.58921 -46.28542 -65.60777 1.000 87.98986 133 ASN A N 1
ATOM 1011 C CA . ASN A 1 129 ? -23.05701 -45.23161 -66.46169 1.000 82.97439 133 ASN A CA 1
ATOM 1012 C C . ASN A 1 129 ? -23.83781 -43.92764 -66.36629 1.000 74.54849 133 ASN A C 1
ATOM 1013 O O . ASN A 1 129 ? -23.59945 -43.01819 -67.16863 1.000 89.35095 133 ASN A O 1
ATOM 1018 N N . GLY A 1 130 ? -24.75893 -43.81140 -65.41305 1.000 76.22867 134 GLY A N 1
ATOM 1019 C CA . GLY A 1 130 ? -25.58232 -42.61653 -65.34160 1.000 79.02877 134 GLY A CA 1
ATOM 1020 C C . GLY A 1 130 ? -24.75331 -41.37515 -65.06358 1.000 89.41840 134 GLY A C 1
ATOM 1021 O O . GLY A 1 130 ? -23.84007 -41.38453 -64.23569 1.000 90.45642 134 GLY A O 1
ATOM 1022 N N . VAL A 1 131 ? -25.07432 -40.29621 -65.77924 1.000 80.27004 135 VAL A N 1
ATOM 1023 C CA . VAL A 1 131 ? -24.43951 -38.99659 -65.59955 1.000 80.17804 135 VAL A CA 1
ATOM 1024 C C . VAL A 1 131 ? -25.52036 -37.92395 -65.65286 1.000 81.65674 135 VAL A C 1
ATOM 1025 O O . VAL A 1 131 ? -26.68667 -38.19641 -65.94232 1.000 82.48411 135 VAL A O 1
ATOM 1029 N N . THR A 1 132 ? -25.11650 -36.68824 -65.36830 1.000 75.05830 136 THR A N 1
ATOM 1030 C CA . THR A 1 132 ? -26.03849 -35.56337 -65.38460 1.000 75.84774 136 THR A CA 1
ATOM 1031 C C . THR A 1 132 ? -25.25942 -34.28691 -65.65985 1.000 79.92654 136 THR A C 1
ATOM 1032 O O . THR A 1 132 ? -24.05242 -34.21080 -65.40550 1.000 82.02484 136 THR A O 1
ATOM 1036 N N . ALA A 1 133 ? -25.96098 -33.29592 -66.21616 1.000 79.57087 137 ALA A N 1
ATOM 1037 C CA . ALA A 1 133 ? -25.35549 -32.00613 -66.51845 1.000 68.67027 137 ALA A CA 1
ATOM 1038 C C . ALA A 1 133 ? -25.21264 -31.12456 -65.28659 1.000 78.52221 137 ALA A C 1
ATOM 1039 O O . ALA A 1 133 ? -24.42195 -30.17486 -65.30967 1.000 82.38646 137 ALA A O 1
ATOM 1041 N N . ALA A 1 134 ? -25.95787 -31.41539 -64.21714 1.000 79.11201 138 ALA A N 1
ATOM 1042 C CA . ALA A 1 134 ? -25.83382 -30.63409 -62.99214 1.000 78.76445 138 ALA A CA 1
ATOM 1043 C C . ALA A 1 134 ? -24.43902 -30.75172 -62.39690 1.000 78.71146 138 ALA A C 1
ATOM 1044 O O . ALA A 1 134 ? -23.97137 -29.82800 -61.71825 1.000 80.45782 138 ALA A O 1
ATOM 1046 N N . CYS A 1 135 ? -23.76427 -31.87561 -62.64139 1.000 77.13599 139 CYS A N 1
ATOM 1047 C CA . CYS A 1 135 ? -22.41117 -32.10261 -62.15070 1.000 85.08047 139 CYS A CA 1
ATOM 1048 C C . CYS A 1 135 ? -21.43465 -32.24960 -63.31025 1.000 88.58554 139 CYS A C 1
ATOM 1049 O O . CYS A 1 135 ? -20.70281 -33.24288 -63.39052 1.000 88.15727 139 CYS A O 1
ATOM 1052 N N . SER A 1 136 ? -21.40690 -31.27047 -64.20520 1.000 84.84091 140 SER A N 1
ATOM 1053 C CA . SER A 1 136 ? -20.61128 -31.39316 -65.41598 1.000 88.27982 140 SER A CA 1
ATOM 1054 C C . SER A 1 136 ? -19.12883 -31.18536 -65.12925 1.000 91.62290 140 SER A C 1
ATOM 1055 O O . SER A 1 136 ? -18.74278 -30.39703 -64.26210 1.000 98.77026 140 SER A O 1
ATOM 1058 N N . HIS A 1 137 ? -18.29719 -31.91505 -65.87047 1.000 99.58566 141 HIS A N 1
ATOM 1059 C CA . HIS A 1 137 ? -16.84960 -31.75863 -65.82097 1.000 94.08549 141 HIS A CA 1
ATOM 1060 C C . HIS A 1 137 ? -16.31281 -31.81449 -67.24159 1.000 101.83526 141 HIS A C 1
ATOM 1061 O O . HIS A 1 137 ? -16.62313 -32.74974 -67.98556 1.000 96.66300 141 HIS A O 1
ATOM 1068 N N . GLU A 1 138 ? -15.51123 -30.81292 -67.61000 1.000 93.86961 142 GLU A N 1
ATOM 1069 C CA . GLU A 1 138 ? -15.00144 -30.66429 -68.97572 1.000 92.08511 142 GLU A CA 1
ATOM 1070 C C . GLU A 1 138 ? -16.14365 -30.53607 -69.98186 1.000 108.08102 142 GLU A C 1
ATOM 1071 O O . GLU A 1 138 ? -16.13208 -31.15631 -71.04711 1.000 99.86011 142 GLU A O 1
ATOM 1077 N N . GLY A 1 139 ? -17.14365 -29.72855 -69.63779 1.000 110.22320 143 GLY A N 1
ATOM 1078 C CA . GLY A 1 139 ? -18.22248 -29.42653 -70.55837 1.000 96.94660 143 GLY A CA 1
ATOM 1079 C C . GLY A 1 139 ? -19.31510 -30.47320 -70.63852 1.000 99.58429 143 GLY A C 1
ATOM 1080 O O . GLY A 1 139 ? -20.49539 -30.13000 -70.75596 1.000 105.86534 143 GLY A O 1
ATOM 1081 N N . LYS A 1 140 ? -18.94503 -31.74829 -70.58379 1.000 104.78935 144 LYS A N 1
ATOM 1082 C CA . LYS A 1 140 ? -19.91810 -32.82009 -70.72240 1.000 109.36096 144 LYS A CA 1
ATOM 1083 C C . LYS A 1 140 ? -20.44951 -33.25863 -69.36051 1.000 103.49881 144 LYS A C 1
ATOM 1084 O O . LYS A 1 140 ? -19.83945 -33.02079 -68.31530 1.000 96.10790 144 LYS A O 1
ATOM 1090 N N . SER A 1 141 ? -21.60669 -33.91372 -69.39392 1.000 93.94892 145 SER A N 1
ATOM 1091 C CA . SER A 1 141 ? -22.28806 -34.32461 -68.17479 1.000 84.32253 145 SER A CA 1
ATOM 1092 C C . SER A 1 141 ? -21.53393 -35.45544 -67.48360 1.000 98.92738 145 SER A C 1
ATOM 1093 O O . SER A 1 141 ? -21.02924 -36.37603 -68.13298 1.000 90.72998 145 SER A O 1
ATOM 1096 N N . SER A 1 142 ? -21.47517 -35.39255 -66.15810 1.000 94.88724 146 SER A N 1
ATOM 1097 C CA . SER A 1 142 ? -20.64994 -36.32138 -65.38702 1.000 89.08429 146 SER A CA 1
ATOM 1098 C C . SER A 1 142 ? -21.37698 -36.66963 -64.09153 1.000 88.31768 146 SER A C 1
ATOM 1099 O O . SER A 1 142 ? -22.59313 -36.49025 -63.96383 1.000 84.86531 146 SER A O 1
ATOM 1102 N N . PHE A 1 143 ? -20.62712 -37.17951 -63.11508 1.000 80.35004 147 PHE A N 1
ATOM 1103 C CA . PHE A 1 143 ? -21.19909 -37.61048 -61.84620 1.000 70.31538 147 PHE A CA 1
ATOM 1104 C C . PHE A 1 143 ? -20.09659 -37.67940 -60.79769 1.000 76.68100 147 PHE A C 1
ATOM 1105 O O . PHE A 1 143 ? -18.90569 -37.61461 -61.11166 1.000 68.21468 147 PHE A O 1
ATOM 1113 N N . TYR A 1 144 ? -20.51941 -37.82916 -59.54185 1.000 71.57285 148 TYR A N 1
ATOM 1114 C CA . TYR A 1 144 ? -19.59200 -37.86407 -58.41756 1.000 66.80793 148 TYR A CA 1
ATOM 1115 C C . TYR A 1 144 ? -18.57402 -38.98880 -58.57293 1.000 68.90573 148 TYR A C 1
ATOM 1116 O O . TYR A 1 144 ? -18.90628 -40.09876 -58.99788 1.000 69.73162 148 TYR A O 1
ATOM 1125 N N . ARG A 1 145 ? -17.32267 -38.69543 -58.20890 1.000 67.70573 149 ARG A N 1
ATOM 1126 C CA . ARG A 1 145 ? -16.25617 -39.68441 -58.31711 1.000 69.92453 149 ARG A CA 1
ATOM 1127 C C . ARG A 1 145 ? -16.38652 -40.80258 -57.29164 1.000 66.33616 149 ARG A C 1
ATOM 1128 O O . ARG A 1 145 ? -15.84647 -41.89200 -57.51165 1.000 69.88143 149 ARG A O 1
ATOM 1136 N N . ASN A 1 146 ? -17.08220 -40.56210 -56.18083 1.000 69.76331 150 ASN A N 1
ATOM 1137 C CA . ASN A 1 146 ? -17.16656 -41.53115 -55.09724 1.000 64.31379 150 ASN A CA 1
ATOM 1138 C C . ASN A 1 146 ? -18.49412 -42.27475 -55.05164 1.000 63.46193 150 ASN A C 1
ATOM 1139 O O . ASN A 1 146 ? -18.62640 -43.22241 -54.26969 1.000 64.04784 150 ASN A O 1
ATOM 1144 N N . LEU A 1 147 ? -19.47125 -41.87483 -55.85764 1.000 69.24963 151 LEU A N 1
ATOM 1145 C CA . LEU A 1 147 ? -20.74768 -42.56441 -55.94930 1.000 61.21454 151 LEU A CA 1
ATOM 1146 C C . LEU A 1 147 ? -20.94489 -43.09155 -57.36505 1.000 68.20024 151 LEU A C 1
ATOM 1147 O O . LEU A 1 147 ? -20.17017 -42.80025 -58.27986 1.000 78.06213 151 LEU A O 1
ATOM 1152 N N . LEU A 1 148 ? -22.00295 -43.87977 -57.53423 1.000 73.50062 152 LEU A N 1
ATOM 1153 C CA . LEU A 1 148 ? -22.27993 -44.55364 -58.79458 1.000 66.08621 152 LEU A CA 1
ATOM 1154 C C . LEU A 1 148 ? -23.78293 -44.58891 -59.01786 1.000 67.60926 152 LEU A C 1
ATOM 1155 O O . LEU A 1 148 ? -24.52579 -45.07436 -58.15993 1.000 71.47321 152 LEU A O 1
ATOM 1160 N N . TRP A 1 149 ? -24.22871 -44.07584 -60.16290 1.000 72.16614 153 TRP A N 1
ATOM 1161 C CA . TRP A 1 149 ? -25.65456 -44.02826 -60.47189 1.000 75.95291 153 TRP A CA 1
ATOM 1162 C C . TRP A 1 149 ? -26.09411 -45.38326 -61.01199 1.000 71.87969 153 TRP A C 1
ATOM 1163 O O . TRP A 1 149 ? -25.70083 -45.78083 -62.11358 1.000 83.04999 153 TRP A O 1
ATOM 1174 N N . LEU A 1 150 ? -26.91588 -46.08841 -60.24026 1.000 78.74937 154 LEU A N 1
ATOM 1175 C CA . LEU A 1 150 ? -27.42321 -47.39668 -60.63084 1.000 73.64450 154 LEU A CA 1
ATOM 1176 C C . LEU A 1 150 ? -28.77945 -47.22662 -61.30304 1.000 82.57154 154 LEU A C 1
ATOM 1177 O O . LEU A 1 150 ? -29.73222 -46.74653 -60.67902 1.000 88.87452 154 LEU A O 1
ATOM 1182 N N . THR A 1 151 ? -28.86196 -47.61409 -62.56968 1.000 86.69886 155 THR A N 1
ATOM 1183 C CA . THR A 1 151 ? -30.07015 -47.48053 -63.37005 1.000 88.56858 155 THR A CA 1
ATOM 1184 C C . THR A 1 151 ? -30.52333 -48.85488 -63.85375 1.000 89.07932 155 THR A C 1
ATOM 1185 O O . THR A 1 151 ? -29.85769 -49.87022 -63.63571 1.000 90.99058 155 THR A O 1
ATOM 1189 N N . GLU A 1 152 ? -31.67575 -48.87479 -64.51692 1.000 94.85747 156 GLU A N 1
ATOM 1190 C CA . GLU A 1 152 ? -32.17582 -50.10277 -65.11406 1.000 99.12531 156 GLU A CA 1
ATOM 1191 C C . GLU A 1 152 ? -31.32439 -50.49299 -66.31699 1.000 105.50446 156 GLU A C 1
ATOM 1192 O O . GLU A 1 152 ? -30.78572 -49.64139 -67.02952 1.000 103.69900 156 GLU A O 1
ATOM 1198 N N . LYS A 1 153 ? -31.20226 -51.79891 -66.53834 1.000 104.07608 157 LYS A N 1
ATOM 1199 C CA . LYS A 1 153 ? -30.49051 -52.32742 -67.69316 1.000 107.52131 157 LYS A CA 1
ATOM 1200 C C . LYS A 1 153 ? -31.40597 -53.28052 -68.44255 1.000 111.34135 157 LYS A C 1
ATOM 1201 O O . LYS A 1 153 ? -31.96215 -54.20846 -67.84590 1.000 113.93279 157 LYS A O 1
ATOM 1207 N N . GLU A 1 154 ? -31.56048 -53.04299 -69.74634 1.000 110.93342 158 GLU A N 1
ATOM 1208 C CA . GLU A 1 154 ? -32.40534 -53.86448 -70.61305 1.000 105.26304 158 GLU A CA 1
ATOM 1209 C C . GLU A 1 154 ? -33.84207 -53.93726 -70.10180 1.000 108.64072 158 GLU A C 1
ATOM 1210 O O . GLU A 1 154 ? -34.51382 -54.96182 -70.24428 1.000 107.84079 158 GLU A O 1
ATOM 1216 N N . GLY A 1 155 ? -34.31768 -52.85069 -69.49523 1.000 108.60811 159 GLY A N 1
ATOM 1217 C CA . GLY A 1 155 ? -35.70147 -52.73150 -69.09102 1.000 111.35152 159 GLY A CA 1
ATOM 1218 C C . GLY A 1 155 ? -36.04976 -53.30081 -67.73305 1.000 101.64406 159 GLY A C 1
ATOM 1219 O O . GLY A 1 155 ? -37.22002 -53.22981 -67.33700 1.000 100.52936 159 GLY A O 1
ATOM 1220 N N . SER A 1 156 ? -35.08632 -53.85757 -67.00280 1.000 96.88570 160 SER A N 1
ATOM 1221 C CA . SER A 1 156 ? -35.36129 -54.47275 -65.71247 1.000 99.73754 160 SER A CA 1
ATOM 1222 C C . SER A 1 156 ? -34.34026 -54.01913 -64.68039 1.000 102.42333 160 SER A C 1
ATOM 1223 O O . SER A 1 156 ? -33.15227 -53.87609 -64.98529 1.000 103.22971 160 SER A O 1
ATOM 1226 N N . TYR A 1 157 ? -34.81760 -53.79756 -63.45446 1.000 94.07647 161 TYR A N 1
ATOM 1227 C CA . TYR A 1 157 ? -33.98604 -53.42762 -62.31009 1.000 91.60587 161 TYR A CA 1
ATOM 1228 C C . TYR A 1 157 ? -34.09417 -54.54945 -61.28628 1.000 91.64470 161 TYR A C 1
ATOM 1229 O O . TYR A 1 157 ? -34.96111 -54.50949 -60.39812 1.000 91.09374 161 TYR A O 1
ATOM 1238 N N . PRO A 1 158 ? -33.24461 -55.57213 -61.37265 1.000 82.49707 162 PRO A N 1
ATOM 1239 C CA . PRO A 1 158 ? -33.29176 -56.64778 -60.37680 1.000 85.28409 162 PRO A CA 1
ATOM 1240 C C . PRO A 1 158 ? -32.93282 -56.12322 -58.99601 1.000 89.35735 162 PRO A C 1
ATOM 1241 O O . PRO A 1 158 ? -32.18499 -55.15368 -58.85051 1.000 95.95276 162 PRO A O 1
ATOM 1245 N N . LYS A 1 159 ? -33.48710 -56.76904 -57.97388 1.000 85.40783 163 LYS A N 1
ATOM 1246 C CA . LYS A 1 159 ? -33.16244 -56.40040 -56.60287 1.000 81.27969 163 LYS A CA 1
ATOM 1247 C C . LYS A 1 159 ? -31.70091 -56.72362 -56.32292 1.000 87.89207 163 LYS A C 1
ATOM 1248 O O . LYS A 1 159 ? -31.29337 -57.88898 -56.37145 1.000 88.40510 163 LYS A O 1
ATOM 1254 N N . LEU A 1 160 ? -30.91267 -55.69244 -56.04700 1.000 88.28928 164 LEU A N 1
ATOM 1255 C CA . LEU A 1 160 ? -29.50961 -55.84627 -55.70319 1.000 78.91971 164 LEU A CA 1
ATOM 1256 C C . LEU A 1 160 ? -29.33954 -55.84006 -54.19030 1.000 72.09463 164 LEU A C 1
ATOM 1257 O O . LEU A 1 160 ? -30.13232 -55.24061 -53.45918 1.000 81.44836 164 LEU A O 1
ATOM 1262 N N . LYS A 1 161 ? -28.28971 -56.51682 -53.72928 1.000 65.03229 165 LYS A N 1
ATOM 1263 C CA . LYS A 1 161 ? -27.96650 -56.55241 -52.30538 1.000 67.56630 165 LYS A CA 1
ATOM 1264 C C . LYS A 1 161 ? -26.48823 -56.89173 -52.17933 1.000 67.00641 165 LYS A C 1
ATOM 1265 O O . LYS A 1 161 ? -26.08272 -58.01211 -52.50260 1.000 80.23390 165 LYS A O 1
ATOM 1267 N N . ASN A 1 162 ? -25.69390 -55.93173 -51.71468 1.000 65.02593 166 ASN A N 1
ATOM 1268 C CA . ASN A 1 162 ? -24.25828 -56.11797 -51.56496 1.000 63.21691 166 ASN A CA 1
ATOM 1269 C C . ASN A 1 162 ? -23.83076 -55.75809 -50.14792 1.000 62.74234 166 ASN A C 1
ATOM 1270 O O . ASN A 1 162 ? -24.59212 -55.17929 -49.36455 1.000 67.90789 166 ASN A O 1
ATOM 1275 N N . SER A 1 163 ? -22.58610 -56.10866 -49.82803 1.000 58.38160 167 SER A N 1
ATOM 1276 C CA . SER A 1 163 ? -22.09595 -56.02869 -48.46175 1.000 54.50081 167 SER A CA 1
ATOM 1277 C C . SER A 1 163 ? -20.62744 -55.63336 -48.46187 1.000 58.37689 167 SER A C 1
ATOM 1278 O O . SER A 1 163 ? -19.88384 -55.94623 -49.39586 1.000 65.20227 167 SER A O 1
ATOM 1281 N N . TYR A 1 164 ? -20.21827 -54.94439 -47.39812 1.000 59.04675 168 TYR A N 1
ATOM 1282 C CA . TYR A 1 164 ? -18.81246 -54.67641 -47.13090 1.000 57.12227 168 TYR A CA 1
ATOM 1283 C C . TYR A 1 164 ? -18.51673 -54.94857 -45.66466 1.000 62.46977 168 TYR A C 1
ATOM 1284 O O . TYR A 1 164 ? -19.32745 -54.63151 -44.78938 1.000 65.06196 168 TYR A O 1
ATOM 1293 N N . VAL A 1 165 ? -17.35002 -55.53280 -45.40313 1.000 60.51424 169 VAL A N 1
ATOM 1294 C CA . VAL A 1 165 ? -16.87611 -55.80025 -44.05061 1.000 63.54909 169 VAL A CA 1
ATOM 1295 C C . VAL A 1 165 ? -15.61019 -54.98550 -43.82508 1.000 64.68295 169 VAL A C 1
ATOM 1296 O O . VAL A 1 165 ? -14.67176 -55.05330 -44.62758 1.000 68.24510 169 VAL A O 1
ATOM 1300 N N . ASN A 1 166 ? -15.58594 -54.22100 -42.73510 1.000 59.12954 170 ASN A N 1
ATOM 1301 C CA . ASN A 1 166 ? -14.50605 -53.27259 -42.46525 1.000 63.58004 170 ASN A CA 1
ATOM 1302 C C . ASN A 1 166 ? -13.31236 -54.02176 -41.88682 1.000 66.81221 170 ASN A C 1
ATOM 1303 O O . ASN A 1 166 ? -13.28086 -54.34626 -40.69780 1.000 62.91912 170 ASN A O 1
ATOM 1308 N N . LYS A 1 167 ? -12.31679 -54.28684 -42.73237 1.000 62.19825 171 LYS A N 1
ATOM 1309 C CA . LYS A 1 167 ? -11.06372 -54.87872 -42.28186 1.000 62.51060 171 LYS A CA 1
ATOM 1310 C C . LYS A 1 167 ? -9.92146 -53.88417 -42.44668 1.000 64.26623 171 LYS A C 1
ATOM 1311 O O . LYS A 1 167 ? -8.84680 -54.23717 -42.94291 1.000 64.72831 171 LYS A O 1
ATOM 1317 N N . LYS A 1 168 ? -10.14770 -52.63674 -42.03938 1.000 57.80639 172 LYS A N 1
ATOM 1318 C CA . LYS A 1 168 ? -9.13726 -51.59281 -42.12121 1.000 58.54961 172 LYS A CA 1
ATOM 1319 C C . LYS A 1 168 ? -8.58818 -51.19391 -40.75953 1.000 62.05932 172 LYS A C 1
ATOM 1320 O O . LYS A 1 168 ? -7.69951 -50.33819 -40.69178 1.000 62.11236 172 LYS A O 1
ATOM 1326 N N . GLY A 1 169 ? -9.09003 -51.78509 -39.67661 1.000 54.81861 173 GLY A N 1
ATOM 1327 C CA . GLY A 1 169 ? -8.67025 -51.41805 -38.34133 1.000 55.64800 173 GLY A CA 1
ATOM 1328 C C . GLY A 1 169 ? -9.05303 -50.02323 -37.90572 1.000 64.05355 173 GLY A C 1
ATOM 1329 O O . GLY A 1 169 ? -8.67822 -49.61318 -36.80083 1.000 68.70192 173 GLY A O 1
ATOM 1330 N N . LYS A 1 170 ? -9.78172 -49.28027 -38.73418 1.000 63.50227 174 LYS A N 1
ATOM 1331 C CA . LYS A 1 170 ? -10.17220 -47.91249 -38.43658 1.000 60.35052 174 LYS A CA 1
ATOM 1332 C C . LYS A 1 170 ? -11.63225 -47.73301 -38.82627 1.000 64.55659 174 LYS A C 1
ATOM 1333 O O . LYS A 1 170 ? -12.22545 -48.57996 -39.49904 1.000 67.16670 174 LYS A O 1
ATOM 1339 N N . GLU A 1 171 ? -12.21610 -46.62240 -38.38299 1.000 63.73677 175 GLU A N 1
ATOM 1340 C CA . GLU A 1 171 ? -13.53167 -46.23430 -38.86838 1.000 59.10172 175 GLU A CA 1
ATOM 1341 C C . GLU A 1 171 ? -13.47978 -46.03495 -40.37438 1.000 65.21740 175 GLU A C 1
ATOM 1342 O O . GLU A 1 171 ? -12.53008 -45.45618 -40.90871 1.000 59.57106 175 GLU A O 1
ATOM 1348 N N . VAL A 1 172 ? -14.50753 -46.49930 -41.07186 1.000 55.66106 176 VAL A N 1
ATOM 1349 C CA . VAL A 1 172 ? -14.62902 -46.20144 -42.49381 1.000 55.47344 176 VAL A CA 1
ATOM 1350 C C . VAL A 1 172 ? -15.91011 -45.40324 -42.69719 1.000 55.43051 176 VAL A C 1
ATOM 1351 O O . VAL A 1 172 ? -17.00749 -45.87332 -42.37550 1.000 54.12317 176 VAL A O 1
ATOM 1355 N N . LEU A 1 173 ? -15.76002 -44.18546 -43.20629 1.000 50.09271 177 LEU A N 1
ATOM 1356 C CA . LEU A 1 173 ? -16.88902 -43.32181 -43.51719 1.000 53.42198 177 LEU A CA 1
ATOM 1357 C C . LEU A 1 173 ? -17.45428 -43.71211 -44.87470 1.000 50.78759 177 LEU A C 1
ATOM 1358 O O . LEU A 1 173 ? -16.73365 -43.70150 -45.87892 1.000 48.25939 177 LEU A O 1
ATOM 1363 N N . VAL A 1 174 ? -18.73537 -44.06653 -44.90711 1.000 48.42264 178 VAL A N 1
ATOM 1364 C CA . VAL A 1 174 ? -19.40878 -44.47675 -46.13205 1.000 50.49470 178 VAL A CA 1
ATOM 1365 C C . VAL A 1 174 ? -20.51949 -43.47844 -46.42409 1.000 56.34493 178 VAL A C 1
ATOM 1366 O O . VAL A 1 174 ? -21.31394 -43.14628 -45.53551 1.000 63.92740 178 VAL A O 1
ATOM 1370 N N . LEU A 1 175 ? -20.57151 -43.00262 -47.66651 1.000 57.91914 179 LEU A N 1
ATOM 1371 C CA . LEU A 1 175 ? -21.60132 -42.08101 -48.11993 1.000 59.31453 179 LEU A CA 1
ATOM 1372 C C . LEU A 1 175 ? -22.37233 -42.69720 -49.27880 1.000 54.99957 179 LEU A C 1
ATOM 1373 O O . LEU A 1 175 ? -21.85067 -43.53615 -50.01954 1.000 52.69118 179 LEU A O 1
ATOM 1378 N N . TRP A 1 176 ? -23.62190 -42.27147 -49.42661 1.000 55.05280 180 TRP A N 1
ATOM 1379 C CA . TRP A 1 176 ? -24.45676 -42.69831 -50.54227 1.000 62.10361 180 TRP A CA 1
ATOM 1380 C C . TRP A 1 176 ? -25.53515 -41.64501 -50.75876 1.000 68.95083 180 TRP A C 1
ATOM 1381 O O . TRP A 1 176 ? -25.61246 -40.64902 -50.03357 1.000 69.63533 180 TRP A O 1
ATOM 1392 N N . GLY A 1 177 ? -26.36739 -41.87377 -51.76560 1.000 59.58093 181 GLY A N 1
ATOM 1393 C CA . GLY A 1 177 ? -27.43002 -40.94065 -52.09499 1.000 58.88450 181 GLY A CA 1
ATOM 1394 C C . GLY A 1 177 ? -28.65584 -41.66964 -52.59853 1.000 66.09653 181 GLY A C 1
ATOM 1395 O O . GLY A 1 177 ? -28.56699 -42.77467 -53.14053 1.000 71.97116 181 GLY A O 1
ATOM 1396 N N . ILE A 1 178 ? -29.81092 -41.04503 -52.40060 1.000 61.48911 182 ILE A N 1
ATOM 1397 C CA . ILE A 1 178 ? -31.09590 -41.57053 -52.84973 1.000 68.21580 182 ILE A CA 1
ATOM 1398 C C . ILE A 1 178 ? -31.72397 -40.53810 -53.77706 1.000 70.04856 182 ILE A C 1
ATOM 1399 O O . ILE A 1 178 ? -31.79537 -39.35159 -53.43284 1.000 69.04868 182 ILE A O 1
ATOM 1404 N N . HIS A 1 179 ? -32.19321 -40.99336 -54.93830 1.000 77.32514 183 HIS A N 1
ATOM 1405 C CA . HIS A 1 179 ? -32.74442 -40.11575 -55.96362 1.000 79.26183 183 HIS A CA 1
ATOM 1406 C C . HIS A 1 179 ? -34.24759 -39.93702 -55.78121 1.000 80.11343 183 HIS A C 1
ATOM 1407 O O . HIS A 1 179 ? -34.95108 -40.86152 -55.36304 1.000 80.66671 183 HIS A O 1
ATOM 1414 N N . HIS A 1 180 ? -34.73740 -38.73922 -56.10688 1.000 83.41628 184 HIS A N 1
ATOM 1415 C CA . HIS A 1 180 ? -36.16246 -38.41887 -56.07490 1.000 85.71135 184 HIS A CA 1
ATOM 1416 C C . HIS A 1 180 ? -36.49947 -37.75890 -57.40448 1.000 91.00486 184 HIS A C 1
ATOM 1417 O O . HIS A 1 180 ? -36.29476 -36.54717 -57.58306 1.000 95.10748 184 HIS A O 1
ATOM 1424 N N . PRO A 1 181 ? -36.98006 -38.53468 -58.37293 1.000 88.93681 185 PRO A N 1
ATOM 1425 C CA . PRO A 1 181 ? -37.36577 -37.97197 -59.67237 1.000 94.53547 185 PRO A CA 1
ATOM 1426 C C . PRO A 1 181 ? -38.53536 -37.01484 -59.53326 1.000 95.33898 185 PRO A C 1
ATOM 1427 O O . PRO A 1 181 ? -39.29752 -37.08665 -58.55734 1.000 88.14926 185 PRO A O 1
ATOM 1431 N N . PRO A 1 182 ? -38.71775 -36.10451 -60.49670 1.000 97.09038 186 PRO A N 1
ATOM 1432 C CA . PRO A 1 182 ? -39.79741 -35.11455 -60.38083 1.000 91.59610 186 PRO A CA 1
ATOM 1433 C C . PRO A 1 182 ? -41.16969 -35.68924 -60.69411 1.000 99.97671 186 PRO A C 1
ATOM 1434 O O . PRO A 1 182 ? -42.16776 -35.29552 -60.08250 1.000 96.94206 186 PRO A O 1
ATOM 1438 N N . ASN A 1 183 ? -41.23352 -36.61237 -61.65000 1.000 106.91376 187 ASN A N 1
ATOM 1439 C CA . ASN A 1 183 ? -42.48343 -37.24131 -62.04573 1.000 105.51043 187 ASN A CA 1
ATOM 1440 C C . ASN A 1 183 ? -42.33015 -38.75365 -61.98225 1.000 101.22099 187 ASN A C 1
ATOM 1441 O O . ASN A 1 183 ? -41.21982 -39.28943 -62.02662 1.000 95.66320 187 ASN A O 1
ATOM 1446 N N . SER A 1 184 ? -43.46936 -39.43946 -61.86578 1.000 105.39618 188 SER A N 1
ATOM 1447 C CA . SER A 1 184 ? -43.44665 -40.89684 -61.80101 1.000 95.73908 188 SER A CA 1
ATOM 1448 C C . SER A 1 184 ? -42.85677 -41.49468 -63.07092 1.000 101.63910 188 SER A C 1
ATOM 1449 O O . SER A 1 184 ? -42.10173 -42.47133 -63.00708 1.000 101.14927 188 SER A O 1
ATOM 1452 N N . LYS A 1 185 ? -43.17589 -40.90787 -64.23056 1.000 104.47779 189 LYS A N 1
ATOM 1453 C CA . LYS A 1 185 ? -42.67984 -41.42931 -65.50184 1.000 96.22627 189 LYS A CA 1
ATOM 1454 C C . LYS A 1 185 ? -41.16293 -41.57599 -65.49166 1.000 94.43413 189 LYS A C 1
ATOM 1455 O O . LYS A 1 185 ? -40.62360 -42.57128 -65.99064 1.000 101.90902 189 LYS A O 1
ATOM 1457 N N . GLU A 1 186 ? -40.45727 -40.60061 -64.91643 1.000 95.36212 190 GLU A N 1
ATOM 1458 C CA . GLU A 1 186 ? -39.00664 -40.71014 -64.81907 1.000 98.21134 190 GLU A CA 1
ATOM 1459 C C . GLU A 1 186 ? -38.60043 -41.87554 -63.92760 1.000 103.68042 190 GLU A C 1
ATOM 1460 O O . GLU A 1 186 ? -37.67607 -42.62135 -64.25962 1.000 103.99593 190 GLU A O 1
ATOM 1462 N N . GLN A 1 187 ? -39.26145 -42.03845 -62.77959 1.000 98.52086 191 GLN A N 1
ATOM 1463 C CA . GLN A 1 187 ? -38.93296 -43.16547 -61.91233 1.000 88.59770 191 GLN A CA 1
ATOM 1464 C C . GLN A 1 187 ? -39.14268 -44.48660 -62.64122 1.000 97.92541 191 GLN A C 1
ATOM 1465 O O . GLN A 1 187 ? -38.35472 -45.42540 -62.48212 1.000 93.59370 191 GLN A O 1
ATOM 1471 N N . GLN A 1 188 ? -40.18315 -44.56154 -63.47357 1.000 106.99580 192 GLN A N 1
ATOM 1472 C CA . GLN A 1 188 ? -40.39518 -45.73831 -64.30977 1.000 97.89045 192 GLN A CA 1
ATOM 1473 C C . GLN A 1 188 ? -39.23052 -45.94505 -65.26887 1.000 102.87225 192 GLN A C 1
ATOM 1474 O O . GLN A 1 188 ? -38.64288 -47.02890 -65.32746 1.000 105.51047 192 GLN A O 1
ATOM 1480 N N . ASN A 1 189 ? -38.88070 -44.90845 -66.03060 1.000 101.26184 193 ASN A N 1
ATOM 1481 C CA . ASN A 1 189 ? -37.85883 -45.05771 -67.06248 1.000 102.41371 193 ASN A CA 1
ATOM 1482 C C . ASN A 1 189 ? -36.46209 -45.25058 -66.48561 1.000 105.87302 193 ASN A C 1
ATOM 1483 O O . ASN A 1 189 ? -35.56745 -45.70785 -67.20417 1.000 102.69790 193 ASN A O 1
ATOM 1488 N N . LEU A 1 190 ? -36.25520 -44.91238 -65.21535 1.000 108.19927 194 LEU A N 1
ATOM 1489 C CA . LEU A 1 190 ? -34.94576 -45.00461 -64.58194 1.000 98.94043 194 LEU A CA 1
ATOM 1490 C C . LEU A 1 190 ? -34.77594 -46.26314 -63.73707 1.000 95.73888 194 LEU A C 1
ATOM 1491 O O . LEU A 1 190 ? -33.68219 -46.83510 -63.70585 1.000 83.79728 194 LEU A O 1
ATOM 1496 N N . TYR A 1 191 ? -35.83017 -46.71891 -63.05421 1.000 102.15722 195 TYR A N 1
ATOM 1497 C CA . TYR A 1 191 ? -35.72119 -47.87652 -62.17250 1.000 97.66548 195 TYR A CA 1
ATOM 1498 C C . TYR A 1 191 ? -36.85734 -48.88196 -62.31549 1.000 106.18678 195 TYR A C 1
ATOM 1499 O O . TYR A 1 191 ? -36.81184 -49.92382 -61.65274 1.000 100.00431 195 TYR A O 1
ATOM 1508 N N . GLN A 1 192 ? -37.87185 -48.60956 -63.13461 1.000 115.36787 196 GLN A N 1
ATOM 1509 C CA . GLN A 1 192 ? -38.91494 -49.52047 -63.59591 1.000 113.11712 196 GLN A CA 1
ATOM 1510 C C . GLN A 1 192 ? -39.92584 -49.90968 -62.51436 1.000 110.85947 196 GLN A C 1
ATOM 1511 O O . GLN A 1 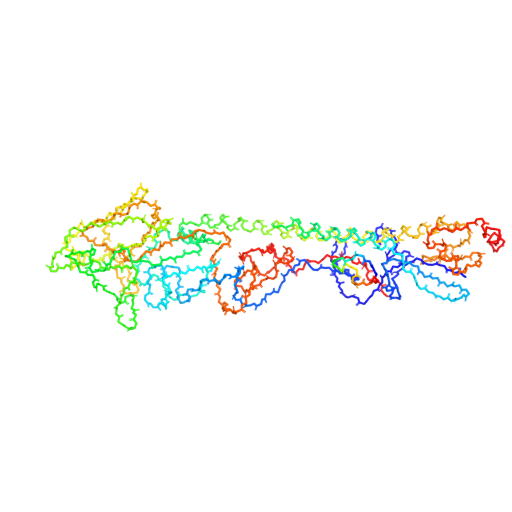192 ? -40.96077 -50.48189 -62.85329 1.000 116.51698 196 GLN A O 1
ATOM 1517 N N . ASN A 1 193 ? -39.67440 -49.63764 -61.23532 1.000 103.55201 197 ASN A N 1
ATOM 1518 C CA . ASN A 1 193 ? -40.61293 -49.97820 -60.17034 1.000 101.53782 197 ASN A CA 1
ATOM 1519 C C . ASN A 1 193 ? -41.00181 -48.69856 -59.44525 1.000 106.11580 197 ASN A C 1
ATOM 1520 O O . ASN A 1 193 ? -40.13927 -48.03600 -58.85391 1.000 111.19236 197 ASN A O 1
ATOM 1525 N N . GLU A 1 194 ? -42.29585 -48.34616 -59.48528 1.000 99.03223 198 GLU A N 1
ATOM 1526 C CA . GLU A 1 194 ? -42.72276 -47.09111 -58.87132 1.000 107.72406 198 GLU A CA 1
ATOM 1527 C C . GLU A 1 194 ? -42.55869 -47.11635 -57.35799 1.000 103.46866 198 GLU A C 1
ATOM 1528 O O . GLU A 1 194 ? -42.25805 -46.08287 -56.74935 1.000 100.91230 198 GLU A O 1
ATOM 1534 N N . ASN A 1 195 ? -42.77825 -48.26622 -56.73169 1.000 101.25312 199 ASN A N 1
ATOM 1535 C CA . ASN A 1 195 ? -42.67204 -48.39017 -55.27770 1.000 101.28111 199 ASN A CA 1
ATOM 1536 C C . ASN A 1 195 ? -41.33759 -49.00353 -54.87771 1.000 91.60025 199 ASN A C 1
ATOM 1537 O O . ASN A 1 195 ? -41.27654 -49.99279 -54.14767 1.000 87.45424 199 ASN A O 1
ATOM 1542 N N . ALA A 1 196 ? -40.24894 -48.41200 -55.36148 1.000 89.57116 200 ALA A N 1
ATOM 1543 C CA . ALA A 1 196 ? -38.92082 -48.89590 -55.03165 1.000 90.30661 200 ALA A CA 1
ATOM 1544 C C . ALA A 1 196 ? -38.58082 -48.57406 -53.57752 1.000 83.37874 200 ALA A C 1
ATOM 1545 O O . ALA A 1 196 ? -39.25962 -47.79336 -52.90421 1.000 74.33144 200 ALA A O 1
ATOM 1547 N N . TYR A 1 197 ? -37.50818 -49.19524 -53.09367 1.000 77.91948 201 TYR A N 1
ATOM 1548 C CA . TYR A 1 197 ? -37.07940 -49.01006 -51.71583 1.000 77.46312 201 TYR A CA 1
ATOM 1549 C C . TYR A 1 197 ? -35.59819 -49.33640 -51.60945 1.000 80.42562 201 TYR A C 1
ATOM 1550 O O . TYR A 1 197 ? -35.09254 -50.22281 -52.30251 1.000 81.41187 201 TYR A O 1
ATOM 1559 N N . VAL A 1 198 ? -34.91161 -48.60696 -50.73511 1.000 72.48078 202 VAL A N 1
ATOM 1560 C CA . VAL A 1 198 ? -33.51544 -48.86871 -50.41406 1.000 72.69994 202 VAL A CA 1
ATOM 1561 C C . VAL A 1 198 ? -33.40686 -49.08585 -48.91238 1.000 74.11755 202 VAL A C 1
ATOM 1562 O O . VAL A 1 198 ? -34.15283 -48.49806 -48.12580 1.000 81.59848 202 VAL A O 1
ATOM 1566 N N . SER A 1 199 ? -32.47430 -49.94609 -48.51845 1.000 66.67666 203 SER A N 1
ATOM 1567 C CA . SER A 1 199 ? -32.23813 -50.27581 -47.12235 1.000 70.77902 203 SER A CA 1
ATOM 1568 C C . SER A 1 199 ? -30.73816 -50.31414 -46.89142 1.000 69.09603 203 SER A C 1
ATOM 1569 O O . SER A 1 199 ? -30.01314 -50.99684 -47.62463 1.000 78.01191 203 SER A O 1
ATOM 1572 N N . VAL A 1 200 ? -30.27300 -49.56964 -45.88988 1.000 66.73380 204 VAL A N 1
ATOM 1573 C CA . VAL A 1 200 ? -28.86170 -49.55127 -45.52787 1.000 71.49227 204 VAL A CA 1
ATOM 1574 C C . VAL A 1 200 ? -28.74505 -49.88521 -44.04916 1.000 65.29574 204 VAL A C 1
ATOM 1575 O O . VAL A 1 200 ? -29.38563 -49.24015 -43.20640 1.000 65.02528 204 VAL A O 1
ATOM 1579 N N . VAL A 1 201 ? -27.93176 -50.89811 -43.74017 1.000 56.01449 205 VAL A N 1
ATOM 1580 C CA . VAL A 1 201 ? -27.86078 -51.48024 -42.40516 1.000 56.08373 205 VAL A CA 1
ATOM 1581 C C . VAL A 1 201 ? -26.40604 -51.62692 -41.97787 1.000 57.09162 205 VAL A C 1
ATOM 1582 O O . VAL A 1 201 ? -25.53684 -51.94090 -42.79926 1.000 56.18105 205 VAL A O 1
ATOM 1586 N N . THR A 1 202 ? -26.14407 -51.39169 -40.69953 1.000 62.56644 206 THR A N 1
ATOM 1587 C CA . THR A 1 202 ? -24.92943 -51.86868 -40.04303 1.000 62.99450 206 THR A CA 1
ATOM 1588 C C . THR A 1 202 ? -25.38488 -52.51562 -38.73614 1.000 78.43113 206 THR A C 1
ATOM 1589 O O . THR A 1 202 ? -26.54512 -52.91505 -38.57554 1.000 76.59011 206 THR A O 1
ATOM 1593 N N . SER A 1 203 ? -24.47069 -52.62743 -37.77104 1.000 72.69142 207 SER A N 1
ATOM 1594 C CA . SER A 1 203 ? -24.85507 -53.16569 -36.47062 1.000 76.72953 207 SER A CA 1
ATOM 1595 C C . SER A 1 203 ? -25.54139 -52.11869 -35.60289 1.000 84.02368 207 SER A C 1
ATOM 1596 O O . SER A 1 203 ? -26.35684 -52.47064 -34.74320 1.000 90.28672 207 SER A O 1
ATOM 1599 N N . ASN A 1 204 ? -25.23160 -50.83828 -35.81436 1.000 85.17598 208 ASN A N 1
ATOM 1600 C CA . ASN A 1 204 ? -25.82082 -49.75167 -35.04739 1.000 80.00610 208 ASN A CA 1
ATOM 1601 C C . ASN A 1 204 ? -26.52984 -48.71291 -35.90417 1.000 76.00230 208 ASN A C 1
ATOM 1602 O O . ASN A 1 204 ? -27.14502 -47.79591 -35.34753 1.000 86.04392 208 ASN A O 1
ATOM 1607 N N . TYR A 1 205 ? -26.45688 -48.82023 -37.22728 1.000 71.33079 209 TYR A N 1
ATOM 1608 C CA . TYR A 1 205 ? -27.17138 -47.94308 -38.14086 1.000 58.14363 209 TYR A CA 1
ATOM 1609 C C . TYR A 1 205 ? -28.25112 -48.73810 -38.86315 1.000 64.40109 209 TYR A C 1
ATOM 1610 O O . TYR A 1 205 ? -28.09102 -49.93229 -39.13134 1.000 70.59355 209 TYR A O 1
ATOM 1619 N N . ASN A 1 206 ? -29.35459 -48.06330 -39.17894 1.000 62.60657 210 ASN A N 1
ATOM 1620 C CA . ASN A 1 206 ? -30.49692 -48.72784 -39.80116 1.000 66.24606 210 ASN A CA 1
ATOM 1621 C C . ASN A 1 206 ? -31.37140 -47.65670 -40.43627 1.000 64.90641 210 ASN A C 1
ATOM 1622 O O . ASN A 1 206 ? -31.93051 -46.82009 -39.71988 1.000 69.01616 210 ASN A O 1
ATOM 1627 N N . ARG A 1 207 ? -31.49235 -47.67296 -41.76438 1.000 65.12304 211 ARG A N 1
ATOM 1628 C CA . ARG A 1 207 ? -32.42312 -46.74363 -42.39018 1.000 67.32334 211 ARG A CA 1
ATOM 1629 C C . ARG A 1 207 ? -33.00972 -47.34263 -43.66110 1.000 71.65061 211 ARG A C 1
ATOM 1630 O O . ARG A 1 207 ? -32.35472 -48.10983 -44.37725 1.000 75.78632 211 ARG A O 1
ATOM 1638 N N . ARG A 1 208 ? -34.26738 -46.97920 -43.91916 1.000 61.86824 212 ARG A N 1
ATOM 1639 C CA . ARG A 1 208 ? -35.01606 -47.40742 -45.09222 1.000 61.93226 212 ARG A CA 1
ATOM 1640 C C . ARG A 1 208 ? -35.55519 -46.17799 -45.80842 1.000 70.94593 212 ARG A C 1
ATOM 1641 O O . ARG A 1 208 ? -36.23121 -45.34363 -45.19760 1.000 74.05958 212 ARG A O 1
ATOM 1643 N N . PHE A 1 209 ? -35.25937 -46.07670 -47.09999 1.000 69.70802 213 PHE A N 1
ATOM 1644 C CA . PHE A 1 209 ? -35.62342 -44.93649 -47.92502 1.000 66.11884 213 PHE A CA 1
ATOM 1645 C C . PHE A 1 209 ? -36.60412 -45.37363 -49.00171 1.000 74.63026 213 PHE A C 1
ATOM 1646 O O . PHE A 1 209 ? -36.48634 -46.47172 -49.55471 1.000 70.24656 213 PHE A O 1
ATOM 1654 N N . THR A 1 210 ? -37.57141 -44.50747 -49.29445 1.000 85.44610 214 THR A N 1
ATOM 1655 C CA . THR A 1 210 ? -38.51928 -44.72905 -50.37449 1.000 72.98123 214 THR A CA 1
ATOM 1656 C C . THR A 1 210 ? -38.60834 -43.44565 -51.19174 1.000 78.82849 214 THR A C 1
ATOM 1657 O O . THR A 1 210 ? -38.78279 -42.35612 -50.61638 1.000 102.72781 214 THR A O 1
ATOM 1661 N N . PRO A 1 211 ? -38.47730 -43.52114 -52.51524 1.000 87.23247 215 PRO A N 1
ATOM 1662 C CA . PRO A 1 211 ? -38.45712 -42.29845 -53.32997 1.000 91.64322 215 PRO A CA 1
ATOM 1663 C C . PRO A 1 211 ? -39.73679 -41.49018 -53.17218 1.000 96.47725 215 PRO A C 1
ATOM 1664 O O . PRO A 1 211 ? -40.84590 -42.01777 -53.28009 1.000 104.79231 215 PRO A O 1
ATOM 1668 N N . GLU A 1 212 ? -39.56973 -40.19651 -52.90651 1.000 83.49070 216 GLU A N 1
ATOM 1669 C CA . GLU A 1 212 ? -40.68096 -39.26001 -52.78356 1.000 87.61742 216 GLU A CA 1
ATOM 1670 C C . GLU A 1 212 ? -40.74588 -38.43922 -54.06555 1.000 98.81513 216 GLU A C 1
ATOM 1671 O O . GLU A 1 212 ? -39.87885 -37.59548 -54.31505 1.000 105.80136 216 GLU A O 1
ATOM 1673 N N . ILE A 1 213 ? -41.77155 -38.68600 -54.87337 1.000 101.17630 217 ILE A N 1
ATOM 1674 C CA . ILE A 1 213 ? -41.89699 -38.08763 -56.19685 1.000 90.93107 217 ILE A CA 1
ATOM 1675 C C . ILE A 1 213 ? -42.77501 -36.84881 -56.09102 1.000 106.31136 217 ILE A C 1
ATOM 1676 O O . ILE A 1 213 ? -43.94969 -36.93959 -55.71326 1.000 116.72612 217 ILE A O 1
ATOM 1681 N N . ALA A 1 214 ? -42.21023 -35.69295 -56.43329 1.000 103.58596 218 ALA A N 1
ATOM 1682 C CA . ALA A 1 214 ? -42.96077 -34.44626 -56.44853 1.000 111.88063 218 ALA A CA 1
ATOM 1683 C C . ALA A 1 214 ? -42.23018 -33.44600 -57.33140 1.000 103.40575 218 ALA A C 1
ATOM 1684 O O . ALA A 1 214 ? -41.00098 -33.35259 -57.28428 1.000 97.21250 218 ALA A O 1
ATOM 1686 N N . GLU A 1 215 ? -42.99377 -32.70906 -58.13537 1.000 94.73438 219 GLU A N 1
ATOM 1687 C CA . GLU A 1 215 ? -42.42237 -31.67058 -58.98322 1.000 96.16642 219 GLU A CA 1
ATOM 1688 C C . GLU A 1 215 ? -41.87785 -30.54345 -58.11460 1.000 96.30548 219 GLU A C 1
ATOM 1689 O O . GLU A 1 215 ? -42.61240 -29.95688 -57.31342 1.000 93.66331 219 GLU A O 1
ATOM 1695 N N . ARG A 1 216 ? -40.59098 -30.24388 -58.26643 1.000 89.53555 220 ARG A N 1
ATOM 1696 C CA . ARG A 1 216 ? -39.95068 -29.22377 -57.45517 1.000 87.24973 220 ARG A CA 1
ATOM 1697 C C . ARG A 1 216 ? -39.38268 -28.11934 -58.33844 1.000 81.77156 220 ARG A C 1
ATOM 1698 O O . ARG A 1 216 ? -39.01047 -28.37274 -59.48990 1.000 82.09768 220 ARG A O 1
ATOM 1706 N N . PRO A 1 217 ? -39.32055 -26.88670 -57.83459 1.000 84.46402 221 PRO A N 1
ATOM 1707 C CA . PRO A 1 217 ? -38.66648 -25.81166 -58.59017 1.000 73.40127 221 PRO A CA 1
ATOM 1708 C C . PRO A 1 217 ? -37.25676 -26.21515 -58.99303 1.000 80.20485 221 PRO A C 1
ATOM 1709 O O . PRO A 1 217 ? -36.45915 -26.67371 -58.17097 1.000 86.28531 221 PRO A O 1
ATOM 1713 N N . LYS A 1 218 ? -36.95704 -26.04858 -60.27608 1.000 93.87215 222 LYS A N 1
ATOM 1714 C CA . LYS A 1 218 ? -35.72726 -26.59196 -60.83624 1.000 95.03483 222 LYS A CA 1
ATOM 1715 C C . LYS A 1 218 ? -34.51412 -25.78503 -60.38772 1.000 92.02980 222 LYS A C 1
ATOM 1716 O O . LYS A 1 218 ? -34.36731 -24.61218 -60.74611 1.000 93.62396 222 LYS A O 1
ATOM 1722 N N . VAL A 1 219 ? -33.63483 -26.43591 -59.63051 1.000 88.14293 223 VAL A N 1
ATOM 1723 C CA . VAL A 1 219 ? -32.36942 -25.86863 -59.17851 1.000 84.31226 223 VAL A CA 1
ATOM 1724 C C . VAL A 1 219 ? -31.26305 -26.49202 -60.01959 1.000 83.05518 223 VAL A C 1
ATOM 1725 O O . VAL A 1 219 ? -31.22485 -27.71825 -60.20022 1.000 88.09262 223 VAL A O 1
ATOM 1729 N N . ARG A 1 220 ? -30.37255 -25.64643 -60.55268 1.000 81.65880 224 ARG A N 1
ATOM 1730 C CA . ARG A 1 220 ? -29.40567 -26.08074 -61.56037 1.000 78.96432 224 ARG A CA 1
ATOM 1731 C C . ARG A 1 220 ? -30.14462 -26.87731 -62.61912 1.000 84.02597 224 ARG A C 1
ATOM 1732 O O . ARG A 1 220 ? -29.64852 -27.88386 -63.13492 1.000 82.87759 224 ARG A O 1
ATOM 1740 N N . ASP A 1 221 ? -31.35830 -26.40608 -62.90612 1.000 88.11897 225 ASP A N 1
ATOM 1741 C CA . ASP A 1 221 ? -32.24951 -26.95776 -63.92266 1.000 95.65198 225 ASP A CA 1
ATOM 1742 C C . ASP A 1 221 ? -32.46912 -28.45023 -63.71170 1.000 91.87766 225 ASP A C 1
ATOM 1743 O O . ASP A 1 221 ? -32.36783 -29.26364 -64.63514 1.000 87.67966 225 ASP A O 1
ATOM 1748 N N . GLN A 1 222 ? -32.79538 -28.79490 -62.46382 1.000 88.46400 226 GLN A N 1
ATOM 1749 C CA . GLN A 1 222 ? -33.19573 -30.14211 -62.07636 1.000 87.62477 226 GLN A CA 1
ATOM 1750 C C . GLN A 1 222 ? -34.45529 -30.04426 -61.22791 1.000 89.80772 226 GLN A C 1
ATOM 1751 O O . GLN A 1 222 ? -34.42357 -29.46920 -60.13403 1.000 87.05788 226 GLN A O 1
ATOM 1757 N N . ALA A 1 223 ? -35.55748 -30.61357 -61.72158 1.000 91.28703 227 ALA A N 1
ATOM 1758 C CA . ALA A 1 223 ? -36.80730 -30.60183 -60.96996 1.000 87.63030 227 ALA A CA 1
ATOM 1759 C C . ALA A 1 223 ? -36.88640 -31.72638 -59.94494 1.000 93.53126 227 ALA A C 1
ATOM 1760 O O . ALA A 1 223 ? -37.66920 -31.62733 -58.99325 1.000 89.47208 227 ALA A O 1
ATOM 1762 N N . GLY A 1 224 ? -36.10965 -32.79365 -60.12612 1.000 94.69257 228 GLY A N 1
ATOM 1763 C CA . GLY A 1 224 ? -35.93902 -33.80674 -59.11107 1.000 92.00189 228 GLY A CA 1
ATOM 1764 C C . GLY A 1 224 ? -34.66237 -33.55861 -58.33040 1.000 85.11062 228 GLY A C 1
ATOM 1765 O O . GLY A 1 224 ? -33.78602 -32.81437 -58.76399 1.000 81.83907 228 GLY A O 1
ATOM 1766 N N . ARG A 1 225 ? -34.56085 -34.18379 -57.15995 1.000 86.61458 229 ARG A N 1
ATOM 1767 C CA . ARG A 1 225 ? -33.43134 -33.92264 -56.27558 1.000 87.47467 229 ARG A CA 1
ATOM 1768 C C . ARG A 1 225 ? -32.79309 -35.23859 -55.84165 1.000 89.46948 229 ARG A C 1
ATOM 1769 O O . ARG A 1 225 ? -33.17484 -36.32363 -56.28870 1.000 88.28121 229 ARG A O 1
ATOM 1777 N N . MET A 1 226 ? -31.80033 -35.13522 -54.96084 1.000 82.83566 230 MET A N 1
ATOM 1778 C CA . MET A 1 226 ? -30.96625 -36.28322 -54.61579 1.000 71.27479 230 MET A CA 1
ATOM 1779 C C . MET A 1 226 ? -30.41707 -36.07040 -53.21297 1.000 65.92157 230 MET A C 1
ATOM 1780 O O . MET A 1 226 ? -29.52328 -35.24227 -53.01709 1.000 69.71078 230 MET A O 1
ATOM 1785 N N . ASN A 1 227 ? -30.94401 -36.81501 -52.24582 1.000 67.18962 231 ASN A N 1
ATOM 1786 C CA . ASN A 1 227 ? -30.48677 -36.68261 -50.87043 1.000 67.04711 231 ASN A CA 1
ATOM 1787 C C . ASN A 1 227 ? -29.22049 -37.50015 -50.65362 1.000 59.78999 231 ASN A C 1
ATOM 1788 O O . ASN A 1 227 ? -29.00656 -38.52812 -51.29712 1.000 61.78398 231 ASN A O 1
ATOM 1793 N N . TYR A 1 228 ? -28.37720 -37.03521 -49.73533 1.000 59.13873 232 TYR A N 1
ATOM 1794 C CA . TYR A 1 228 ? -27.10134 -37.67824 -49.44892 1.000 59.56048 232 TYR A CA 1
ATOM 1795 C C . TYR A 1 228 ? -27.03002 -38.04577 -47.97421 1.000 63.00473 232 TYR A C 1
ATOM 1796 O O . TYR A 1 228 ? -27.34938 -37.22530 -47.10721 1.000 62.32700 232 TYR A O 1
ATOM 1805 N N . TYR A 1 229 ? -26.61028 -39.27822 -47.69871 1.000 54.98867 233 TYR A N 1
ATOM 1806 C CA . TYR A 1 229 ? -26.53090 -39.80815 -46.34733 1.000 61.14464 233 TYR A CA 1
ATOM 1807 C C . TYR A 1 229 ? -25.15643 -40.42594 -46.13081 1.000 60.77774 233 TYR A C 1
ATOM 1808 O O . TYR A 1 229 ? -24.43824 -40.74493 -47.08274 1.000 59.32260 233 TYR A O 1
ATOM 1817 N N . TRP A 1 230 ? -24.79984 -40.59753 -44.85912 1.000 60.03648 234 TRP A N 1
ATOM 1818 C CA . TRP A 1 230 ? -23.47337 -41.07137 -44.49451 1.000 58.99166 234 TRP A CA 1
ATOM 1819 C C . TRP A 1 230 ? -23.55107 -41.84513 -43.18719 1.000 60.30262 234 TRP A C 1
ATOM 1820 O O . TRP A 1 230 ? -24.52482 -41.74133 -42.43640 1.000 59.48177 234 TRP A O 1
ATOM 1831 N N . THR A 1 231 ? -22.50311 -42.62336 -42.92422 1.000 53.29212 235 THR A N 1
ATOM 1832 C CA . THR A 1 231 ? -22.38418 -43.33088 -41.65541 1.000 49.92398 235 THR A CA 1
ATOM 1833 C C . THR A 1 231 ? -20.93305 -43.73571 -41.43772 1.000 48.97518 235 THR A C 1
ATOM 1834 O O . THR A 1 231 ? -20.13095 -43.78766 -42.37449 1.000 58.12875 235 THR A O 1
ATOM 1838 N N . LEU A 1 232 ? -20.60550 -44.01029 -40.17820 1.000 45.34186 236 LEU A N 1
ATOM 1839 C CA . LEU A 1 232 ? -19.26058 -44.40912 -39.76982 1.000 50.98656 236 LEU A CA 1
ATOM 1840 C C . LEU A 1 232 ? -19.29723 -45.88600 -39.39160 1.000 56.32005 236 LEU A C 1
ATOM 1841 O O . LEU A 1 232 ? -19.74131 -46.24412 -38.29665 1.000 56.54552 236 LEU A O 1
ATOM 1846 N N . LEU A 1 233 ? -18.83582 -46.74168 -40.30199 1.000 56.46905 237 LEU A N 1
ATOM 1847 C CA . LEU A 1 233 ? -18.76737 -48.17509 -40.04854 1.000 52.54150 237 LEU A CA 1
ATOM 1848 C C . LEU A 1 233 ? -17.56603 -48.45075 -39.15100 1.000 52.92076 237 LEU A C 1
ATOM 1849 O O . LEU A 1 233 ? -16.41626 -48.20019 -39.54013 1.000 63.28345 237 LEU A O 1
ATOM 1854 N N . LYS A 1 234 ? -17.83949 -48.94666 -37.94269 1.000 53.87974 238 LYS A N 1
ATOM 1855 C CA . LYS A 1 234 ? -16.80194 -49.22911 -36.96702 1.000 58.25469 238 LYS A CA 1
ATOM 1856 C C . LYS A 1 234 ? -15.93894 -50.40104 -37.42865 1.000 65.93116 238 LYS A C 1
ATOM 1857 O O . LYS A 1 234 ? -16.36170 -51.20408 -38.26406 1.000 60.57766 238 LYS A O 1
ATOM 1863 N N . PRO A 1 235 ? -14.71797 -50.51276 -36.90395 1.000 62.22457 239 PRO A N 1
ATOM 1864 C CA . PRO A 1 235 ? -13.85847 -51.64564 -37.27270 1.000 63.59013 239 PRO A CA 1
ATOM 1865 C C . PRO A 1 235 ? -14.51060 -52.97800 -36.93258 1.000 60.15742 239 PRO A C 1
ATOM 1866 O O . PRO A 1 235 ? -14.97263 -53.19682 -35.81057 1.000 68.09596 239 PRO A O 1
ATOM 1870 N N . GLY A 1 236 ? -14.54647 -53.87143 -37.92123 1.000 61.44045 240 GLY A N 1
ATOM 1871 C CA . GLY A 1 236 ? -15.12414 -55.18467 -37.76146 1.000 54.48163 240 GLY A CA 1
ATOM 1872 C C . GLY A 1 236 ? -16.58200 -55.29792 -38.15460 1.000 64.86721 240 GLY A C 1
ATOM 1873 O O . GLY A 1 236 ? -17.05145 -56.40986 -38.42167 1.000 70.53836 240 GLY A O 1
ATOM 1874 N N . ASP A 1 237 ? -17.30996 -54.18629 -38.20235 1.000 70.15536 241 ASP A N 1
ATOM 1875 C CA . ASP A 1 237 ? -18.72449 -54.22486 -38.53057 1.000 63.83459 241 ASP A CA 1
ATOM 1876 C C . ASP A 1 237 ? -18.92491 -54.34308 -40.04154 1.000 56.78949 241 ASP A C 1
ATOM 1877 O O . ASP A 1 237 ? -18.00590 -54.14623 -40.84101 1.000 62.78940 241 ASP A O 1
ATOM 1882 N N . THR A 1 238 ? -20.15448 -54.67354 -40.42645 1.000 58.26118 242 THR A N 1
ATOM 1883 C CA . THR A 1 238 ? -20.53395 -54.87269 -41.81672 1.000 58.51651 242 THR A CA 1
ATOM 1884 C C . THR A 1 238 ? -21.61590 -53.87360 -42.19933 1.000 67.86580 242 THR A C 1
ATOM 1885 O O . THR A 1 238 ? -22.55413 -53.63863 -41.43136 1.000 69.99664 242 THR A O 1
ATOM 1889 N N . ILE A 1 239 ? -21.48086 -53.28090 -43.38322 1.000 59.29776 243 ILE A N 1
ATOM 1890 C CA . ILE A 1 239 ? -22.53143 -52.45535 -43.96524 1.000 55.58959 243 ILE A CA 1
ATOM 1891 C C . ILE A 1 239 ? -23.17463 -53.23275 -45.10561 1.000 52.25655 243 ILE A C 1
ATOM 1892 O O . ILE A 1 239 ? -22.48772 -53.88981 -45.89865 1.000 61.72380 243 ILE A O 1
ATOM 1897 N N . ILE A 1 240 ? -24.50260 -53.18177 -45.16034 1.000 54.10933 244 ILE A N 1
ATOM 1898 C CA . ILE A 1 240 ? -25.30049 -53.92567 -46.12504 1.000 60.95677 244 ILE A CA 1
ATOM 1899 C C . ILE A 1 240 ? -26.19778 -52.94287 -46.85892 1.000 63.72862 244 ILE A C 1
ATOM 1900 O O . ILE A 1 240 ? -26.91103 -52.15389 -46.22421 1.000 64.41979 244 ILE A O 1
ATOM 1905 N N . PHE A 1 241 ? -26.15705 -52.98996 -48.18864 1.000 67.16040 245 PHE A N 1
ATOM 1906 C CA . PHE A 1 241 ? -27.04755 -52.21831 -49.04328 1.000 71.23263 245 PHE A CA 1
ATOM 1907 C C . PHE A 1 241 ? -27.97901 -53.17845 -49.76649 1.000 74.71677 245 PHE A C 1
ATOM 1908 O O . PHE A 1 241 ? -27.53161 -54.20794 -50.28213 1.000 75.48037 245 PHE A O 1
ATOM 1916 N N . GLU A 1 242 ? -29.26878 -52.84981 -49.79432 1.000 69.29335 246 GLU A N 1
ATOM 1917 C CA . GLU A 1 242 ? -30.23979 -53.63608 -50.54541 1.000 68.74984 246 GLU A CA 1
ATOM 1918 C C . GLU A 1 242 ? -31.23067 -52.68668 -51.19580 1.000 78.87791 246 GLU A C 1
ATOM 1919 O O . GLU A 1 242 ? -31.79344 -51.82428 -50.52088 1.000 82.52294 246 GLU A O 1
ATOM 1921 N N . ALA A 1 243 ? -31.45239 -52.83936 -52.49704 1.000 81.00778 247 ALA A N 1
ATOM 1922 C CA . ALA A 1 243 ? -32.30790 -51.88223 -53.18359 1.000 76.96993 247 ALA A CA 1
ATOM 1923 C C . ALA A 1 243 ? -32.91988 -52.51400 -54.42270 1.000 83.49822 247 ALA A C 1
ATOM 1924 O O . ALA A 1 243 ? -32.48032 -53.56425 -54.89564 1.000 87.07818 247 ALA A O 1
ATOM 1926 N N . ASN A 1 244 ? -33.95666 -51.84817 -54.93566 1.000 88.00809 248 ASN A N 1
ATOM 1927 C CA . ASN A 1 244 ? -34.56847 -52.19214 -56.21202 1.000 80.73103 248 ASN A CA 1
ATOM 1928 C C . ASN A 1 244 ? -34.81775 -50.93923 -57.04331 1.000 84.30545 248 ASN A C 1
ATOM 1929 O O . ASN A 1 244 ? -35.70747 -50.92302 -57.90120 1.000 89.36700 248 ASN A O 1
ATOM 1934 N N . GLY A 1 245 ? -34.05069 -49.89213 -56.79718 1.000 90.37009 249 GLY A N 1
ATOM 1935 C CA . GLY A 1 245 ? -34.17894 -48.63453 -57.50636 1.000 84.79637 249 GLY A CA 1
ATOM 1936 C C . GLY A 1 245 ? -33.77568 -47.47039 -56.62540 1.000 83.07676 249 GLY A C 1
ATOM 1937 O O . GLY A 1 245 ? -33.68861 -47.57475 -55.40333 1.000 87.65749 249 GLY A O 1
ATOM 1938 N N . ASN A 1 246 ? -33.48860 -46.34165 -57.27981 1.000 79.42478 250 ASN A N 1
ATOM 1939 C CA . ASN A 1 246 ? -33.28133 -45.04318 -56.64041 1.000 74.76052 250 ASN A CA 1
ATOM 1940 C C . ASN A 1 246 ? -31.99437 -44.94304 -55.82807 1.000 71.66041 250 ASN A C 1
ATOM 1941 O O . ASN A 1 246 ? -31.66174 -43.86168 -55.33204 1.000 68.92178 250 ASN A O 1
ATOM 1946 N N . LEU A 1 247 ? -31.25924 -46.04039 -55.68422 1.000 75.81955 251 LEU A N 1
ATOM 1947 C CA . LEU A 1 247 ? -30.03169 -46.01364 -54.90115 1.000 64.42227 251 LEU A CA 1
ATOM 1948 C C . LEU A 1 247 ? -28.88998 -45.42441 -55.72084 1.000 71.04583 251 LEU A C 1
ATOM 1949 O O . LEU A 1 247 ? -28.67776 -45.80994 -56.87488 1.000 77.52531 251 LEU A O 1
ATOM 1954 N N . ILE A 1 248 ? -28.16716 -44.47878 -55.12835 1.000 67.65008 252 ILE A N 1
ATOM 1955 C CA . ILE A 1 248 ? -26.89985 -43.99848 -55.66681 1.000 71.76589 252 ILE A CA 1
ATOM 1956 C C . ILE A 1 248 ? -25.81446 -44.70214 -54.86117 1.000 77.94654 252 ILE A C 1
ATOM 1957 O O . ILE A 1 248 ? -25.49230 -44.30196 -53.73854 1.000 73.54824 252 ILE A O 1
ATOM 1962 N N . ALA A 1 249 ? -25.25258 -45.75799 -55.44027 1.000 72.74921 253 ALA A N 1
ATOM 1963 C CA . ALA A 1 249 ? -24.41824 -46.67401 -54.68465 1.000 68.22415 253 ALA A CA 1
ATOM 1964 C C . ALA A 1 249 ? -23.09015 -46.02372 -54.30332 1.000 59.33742 253 ALA A C 1
ATOM 1965 O O . ALA A 1 249 ? -22.59156 -45.14534 -55.01048 1.000 62.92918 253 ALA A O 1
ATOM 1967 N N . PRO A 1 250 ? -22.50118 -46.43378 -53.18240 1.000 56.40745 254 PRO A N 1
ATOM 1968 C CA . PRO A 1 250 ? -21.14031 -45.98928 -52.87069 1.000 60.86863 254 PRO A CA 1
ATOM 1969 C C . PRO A 1 250 ? -20.12718 -46.73377 -53.72250 1.000 66.71585 254 PRO A C 1
ATOM 1970 O O . PRO A 1 250 ? -20.27649 -47.92593 -54.00096 1.000 67.50099 254 PRO A O 1
ATOM 1974 N N . MET A 1 251 ? -19.09489 -46.01261 -54.14665 1.000 62.21041 255 MET A N 1
ATOM 1975 C CA . MET A 1 251 ? -17.97609 -46.60712 -54.86458 1.000 59.51439 255 MET A CA 1
ATOM 1976 C C . MET A 1 251 ? -16.67556 -46.48198 -54.09122 1.000 65.23034 255 MET A C 1
ATOM 1977 O O . MET A 1 251 ? -15.97148 -47.48084 -53.89998 1.000 62.18865 255 MET A O 1
ATOM 1982 N N . TYR A 1 252 ? -16.34232 -45.28085 -53.63197 1.000 63.19459 256 TYR A N 1
ATOM 1983 C CA . TYR A 1 252 ? -15.15239 -45.03991 -52.83290 1.000 57.55285 256 TYR A CA 1
ATOM 1984 C C . TYR A 1 252 ? -15.55866 -44.57476 -51.44189 1.000 53.62549 256 TYR A C 1
ATOM 1985 O O . TYR A 1 252 ? -16.49603 -43.78519 -51.28910 1.000 58.85091 256 TYR A O 1
ATOM 1994 N N . ALA A 1 253 ? -14.85680 -45.07798 -50.43091 1.000 59.79520 257 ALA A N 1
ATOM 1995 C CA . ALA A 1 253 ? -15.09766 -44.72370 -49.04054 1.000 52.89372 257 ALA A CA 1
ATOM 1996 C C . ALA A 1 253 ? -13.78559 -44.26009 -48.41837 1.000 62.14767 257 ALA A C 1
ATOM 1997 O O . ALA A 1 253 ? -12.73227 -44.26597 -49.06229 1.000 63.45162 257 ALA A O 1
ATOM 1999 N N . PHE A 1 254 ? -13.84792 -43.85910 -47.15035 1.000 54.88053 258 PHE A N 1
ATOM 2000 C CA . PHE A 1 254 ? -12.70768 -43.26426 -46.46536 1.000 54.24360 258 PHE A CA 1
ATOM 2001 C C . PHE A 1 254 ? -12.44384 -43.99160 -45.15751 1.000 58.87965 258 PHE A C 1
ATOM 2002 O O . PHE A 1 254 ? -13.36077 -44.17433 -44.35291 1.000 67.94613 258 PHE A O 1
ATOM 2010 N N . ALA A 1 255 ? -11.19183 -44.38828 -44.94277 1.000 61.86780 259 ALA A N 1
ATOM 2011 C CA . ALA A 1 255 ? -10.74884 -44.95952 -43.67703 1.000 62.51577 259 ALA A CA 1
ATOM 2012 C C . ALA A 1 255 ? -10.12468 -43.84893 -42.84058 1.000 62.58537 259 ALA A C 1
ATOM 2013 O O . ALA A 1 255 ? -9.09685 -43.28104 -43.22519 1.000 73.93740 259 ALA A O 1
ATOM 2015 N N . LEU A 1 256 ? -10.73924 -43.54659 -41.70186 1.000 58.13163 260 LEU A N 1
ATOM 2016 C CA . LEU A 1 256 ? -10.39346 -42.37054 -40.91840 1.000 60.58171 260 LEU A CA 1
ATOM 2017 C C . LEU A 1 256 ? -9.54929 -42.73054 -39.70230 1.000 57.26711 260 LEU A C 1
ATOM 2018 O O . LEU A 1 256 ? -9.71226 -43.79235 -39.09766 1.000 68.47100 260 LEU A O 1
ATOM 2023 N N . SER A 1 257 ? -8.64699 -41.82191 -39.34495 1.000 55.57648 261 SER A N 1
ATOM 2024 C CA . SER A 1 257 ? -7.93212 -41.87356 -38.08009 1.000 64.01907 261 SER A CA 1
ATOM 2025 C C . SER A 1 257 ? -8.25399 -40.61970 -37.28116 1.000 60.67535 261 SER A C 1
ATOM 2026 O O . SER A 1 257 ? -8.45797 -39.54175 -37.84574 1.000 63.77963 261 SER A O 1
ATOM 2029 N N . ARG A 1 258 ? -8.29785 -40.76765 -35.96234 1.000 57.44638 262 ARG A N 1
ATOM 2030 C CA . ARG A 1 258 ? -8.64884 -39.67524 -35.06813 1.000 57.18371 262 ARG A CA 1
ATOM 2031 C C . ARG A 1 258 ? -7.39513 -39.07418 -34.44657 1.000 52.49285 262 ARG A C 1
ATOM 2032 O O . ARG A 1 258 ? -6.45650 -39.79306 -34.09112 1.000 53.40285 262 ARG A O 1
ATOM 2040 N N . GLY A 1 259 ? -7.38614 -37.74922 -34.32701 1.000 50.58353 263 GLY A N 1
ATOM 2041 C CA . GLY A 1 259 ? -6.27239 -37.03880 -33.73170 1.000 56.33513 263 GLY A CA 1
ATOM 2042 C C . GLY A 1 259 ? -6.72840 -35.96277 -32.76898 1.000 63.28695 263 GLY A C 1
ATOM 2043 O O . GLY A 1 259 ? -7.91346 -35.88987 -32.43063 1.000 65.34712 263 GLY A O 1
ATOM 2044 N N . PHE A 1 260 ? -5.80265 -35.11745 -32.32440 1.000 71.57826 264 PHE A N 1
ATOM 2045 C CA . PHE A 1 260 ? -6.09691 -34.06298 -31.36537 1.000 73.67254 264 PHE A CA 1
ATOM 2046 C C . PHE A 1 260 ? -5.66201 -32.71084 -31.91390 1.000 76.11966 264 PHE A C 1
ATOM 2047 O O . PHE A 1 260 ? -4.63528 -32.60461 -32.59303 1.000 74.39206 264 PHE A O 1
ATOM 2055 N N . GLY A 1 261 A -6.45454 -31.68232 -31.61945 1.000 75.84661 264 GLY A N 1
ATOM 2056 C CA . GLY A 1 261 A -6.05746 -30.30666 -31.84593 1.000 65.66714 264 GLY A CA 1
ATOM 2057 C C . GLY A 1 261 A -6.41207 -29.70839 -33.18915 1.000 62.16100 264 GLY A C 1
ATOM 2058 O O . GLY A 1 261 A -5.96120 -28.59515 -33.48337 1.000 62.13080 264 GLY A O 1
ATOM 2059 N N . SER A 1 262 ? -7.21305 -30.38778 -34.00401 1.000 56.04736 265 SER A N 1
ATOM 2060 C CA . SER A 1 262 ? -7.48569 -29.94342 -35.36095 1.000 53.17619 265 SER A CA 1
ATOM 2061 C C . SER A 1 262 ? -8.79298 -29.15073 -35.42290 1.000 61.77413 265 SER A C 1
ATOM 2062 O O . SER A 1 262 ? -9.42758 -28.86444 -34.40282 1.000 66.73638 265 SER A O 1
ATOM 2065 N N . GLY A 1 263 ? -9.19976 -28.79258 -36.63498 1.000 55.85428 266 GLY A N 1
ATOM 2066 C CA . GLY A 1 263 ? -10.41902 -28.03600 -36.83515 1.000 46.40678 266 GLY A CA 1
ATOM 2067 C C . GLY A 1 263 ? -10.55065 -27.61091 -38.28198 1.000 51.33361 266 GLY A C 1
ATOM 2068 O O . GLY A 1 263 ? -9.69582 -27.90318 -39.12441 1.000 59.00935 266 GLY A O 1
ATOM 2069 N N . ILE A 1 264 ? -11.64847 -26.90792 -38.55463 1.000 49.03109 267 ILE A N 1
ATOM 2070 C CA . ILE A 1 264 ? -11.96885 -26.40688 -39.88726 1.000 46.01727 267 ILE A CA 1
ATOM 2071 C C . ILE A 1 264 ? -12.00756 -24.88699 -39.83182 1.000 45.53372 267 ILE A C 1
ATOM 2072 O O . ILE A 1 264 ? -12.65862 -24.31185 -38.95196 1.000 51.89783 267 ILE A O 1
ATOM 2077 N N . ILE A 1 265 ? -11.31633 -24.23754 -40.76846 1.000 46.51526 268 ILE A N 1
ATOM 2078 C CA . ILE A 1 265 ? -11.32405 -22.78316 -40.85695 1.000 48.18042 268 ILE A CA 1
ATOM 2079 C C . ILE A 1 265 ? -11.61379 -22.36167 -42.28999 1.000 55.88684 268 ILE A C 1
ATOM 2080 O O . ILE A 1 265 ? -11.25177 -23.04944 -43.25001 1.000 49.96483 268 ILE A O 1
ATOM 2085 N N . THR A 1 266 ? -12.28283 -21.22074 -42.42626 1.000 61.45652 269 THR A N 1
ATOM 2086 C CA . THR A 1 266 ? -12.45490 -20.55588 -43.70985 1.000 57.11917 269 THR A CA 1
ATOM 2087 C C . THR A 1 266 ? -11.41887 -19.44673 -43.81960 1.000 51.98233 269 THR A C 1
ATOM 2088 O O . THR A 1 266 ? -11.32508 -18.58949 -42.93505 1.000 60.94221 269 THR A O 1
ATOM 2092 N N . SER A 1 267 ? -10.63962 -19.47067 -44.89607 1.000 54.85752 270 SER A N 1
ATOM 2093 C CA . SER A 1 267 ? -9.54007 -18.53132 -45.04702 1.000 57.45654 270 SER A CA 1
ATOM 2094 C C . SER A 1 267 ? -9.20316 -18.39836 -46.52245 1.000 65.18181 270 SER A C 1
ATOM 2095 O O . SER A 1 267 ? -9.18372 -19.39481 -47.24911 1.000 72.01420 270 SER A O 1
ATOM 2098 N N . ASN A 1 268 ? -8.94905 -17.16543 -46.96198 1.000 80.24469 271 ASN A N 1
ATOM 2099 C CA . ASN A 1 268 ? -8.44108 -16.92679 -48.30561 1.000 77.87787 271 ASN A CA 1
ATOM 2100 C C . ASN A 1 268 ? -6.97730 -16.49180 -48.27860 1.000 65.66234 271 ASN A C 1
ATOM 2101 O O . ASN A 1 268 ? -6.52891 -15.71798 -49.12749 1.000 78.62875 271 ASN A O 1
ATOM 2106 N N . ALA A 1 269 ? -6.22856 -16.99525 -47.30058 1.000 66.56368 272 ALA A N 1
ATOM 2107 C CA . ALA A 1 269 ? -4.77784 -16.90979 -47.27662 1.000 63.55588 272 ALA A CA 1
ATOM 2108 C C . ALA A 1 269 ? -4.17803 -18.12994 -47.96969 1.000 65.48665 272 ALA A C 1
ATOM 2109 O O . ALA A 1 269 ? -4.82187 -19.17212 -48.11493 1.000 66.85870 272 ALA A O 1
ATOM 2111 N N . SER A 1 270 ? -2.92791 -17.99036 -48.39802 1.000 65.84611 273 SER A N 1
ATOM 2112 C CA . SER A 1 270 ? -2.27043 -19.00051 -49.21199 1.000 65.91220 273 SER A CA 1
ATOM 2113 C C . SER A 1 270 ? -1.20311 -19.73937 -48.41521 1.000 61.52653 273 SER A C 1
ATOM 2114 O O . SER A 1 270 ? -0.55811 -19.17486 -47.52660 1.000 53.24665 273 SER A O 1
ATOM 2117 N N . MET A 1 271 ? -1.02425 -21.01361 -48.75297 1.000 56.01153 274 MET A N 1
ATOM 2118 C CA . MET A 1 271 ? -0.02510 -21.83939 -48.09089 1.000 64.10486 274 MET A CA 1
ATOM 2119 C C . MET A 1 271 ? 1.37816 -21.39554 -48.48253 1.000 69.71358 274 MET A C 1
ATOM 2120 O O . MET A 1 271 ? 1.67351 -21.19918 -49.66504 1.000 74.53808 274 MET A O 1
ATOM 2125 N N . HIS A 1 272 ? 2.23926 -21.22960 -47.48606 1.000 62.17700 275 HIS A N 1
ATOM 2126 C CA . HIS A 1 272 ? 3.65469 -20.97010 -47.69309 1.000 70.50735 275 HIS A CA 1
ATOM 2127 C C . HIS A 1 272 ? 4.46429 -22.05583 -46.99599 1.000 68.30048 275 HIS A C 1
ATOM 2128 O O . HIS A 1 272 ? 3.94775 -22.81119 -46.17001 1.000 73.38754 275 HIS A O 1
ATOM 2135 N N . GLU A 1 273 ? 5.74753 -22.13842 -47.34085 1.000 70.46010 276 GLU A N 1
ATOM 2136 C CA . GLU A 1 273 ? 6.65867 -23.07033 -46.67781 1.000 80.44034 276 GLU A CA 1
ATOM 2137 C C . GLU A 1 273 ? 7.08438 -22.43472 -45.36196 1.000 69.64448 276 GLU A C 1
ATOM 2138 O O . GLU A 1 273 ? 8.05366 -21.67781 -45.29015 1.000 71.33317 276 GLU A O 1
ATOM 2144 N N . CYS A 1 274 ? 6.33709 -22.74739 -44.30742 1.000 64.89119 277 CYS A N 1
ATOM 2145 C CA . CYS A 1 274 ? 6.51089 -22.11466 -43.00662 1.000 63.27280 277 CYS A CA 1
ATOM 2146 C C . CYS A 1 274 ? 5.92204 -23.03349 -41.94761 1.000 67.74675 277 CYS A C 1
ATOM 2147 O O . CYS A 1 274 ? 5.30461 -24.05437 -42.25885 1.000 62.10208 277 CYS A O 1
ATOM 2150 N N . ASN A 1 275 ? 6.13880 -22.67125 -40.68500 1.000 63.57599 278 ASN A N 1
ATOM 2151 C CA . ASN A 1 275 ? 5.71991 -23.52450 -39.58180 1.000 58.43277 278 ASN A CA 1
ATOM 2152 C C . ASN A 1 275 ? 5.37141 -22.67236 -38.37220 1.000 57.34424 278 ASN A C 1
ATOM 2153 O O . ASN A 1 275 ? 6.12630 -21.76544 -38.00919 1.000 64.93836 278 ASN A O 1
ATOM 2158 N N . THR A 1 276 ? 4.23553 -22.97898 -37.74883 1.000 57.88058 279 THR A N 1
ATOM 2159 C CA . THR A 1 276 ? 3.77158 -22.27087 -36.56629 1.000 53.24149 279 THR A CA 1
ATOM 2160 C C . THR A 1 276 ? 3.20444 -23.27372 -35.57263 1.000 57.79003 279 THR A C 1
ATOM 2161 O O . THR A 1 276 ? 2.98459 -24.44484 -35.89009 1.000 65.13453 279 THR A O 1
ATOM 2165 N N . LYS A 1 277 ? 2.99424 -22.80391 -34.34674 1.000 61.53932 280 LYS A N 1
ATOM 2166 C CA . LYS A 1 277 ? 2.22453 -23.53362 -33.35534 1.000 53.20694 280 LYS A CA 1
ATOM 2167 C C . LYS A 1 277 ? 0.80051 -23.01702 -33.26809 1.000 57.99034 280 LYS A C 1
ATOM 2168 O O . LYS A 1 277 ? -0.02434 -23.61930 -32.57099 1.000 62.44335 280 LYS A O 1
ATOM 2174 N N . CYS A 1 278 ? 0.49598 -21.93131 -33.97905 1.000 64.78677 281 CYS A N 1
ATOM 2175 C CA . CYS A 1 278 ? -0.79531 -21.26634 -33.85664 1.000 53.24614 281 CYS A CA 1
ATOM 2176 C C . CYS A 1 278 ? -1.21076 -20.70268 -35.20638 1.000 58.30973 281 CYS A C 1
ATOM 2177 O O . CYS A 1 278 ? -0.55133 -19.80395 -35.74134 1.000 55.44285 281 CYS A O 1
ATOM 2180 N N . GLN A 1 279 ? -2.32036 -21.20515 -35.73949 1.000 54.69843 282 GLN A N 1
ATOM 2181 C CA . GLN A 1 279 ? -2.85687 -20.71935 -37.00271 1.000 54.34689 282 GLN A CA 1
ATOM 2182 C C . GLN A 1 279 ? -4.21805 -20.06612 -36.79442 1.000 52.03538 282 GLN A C 1
ATOM 2183 O O . GLN A 1 279 ? -5.06507 -20.58394 -36.05834 1.000 51.92551 282 GLN A O 1
ATOM 2189 N N . THR A 1 280 ? -4.42098 -18.92848 -37.45101 1.000 52.18822 283 THR A N 1
ATOM 2190 C CA . THR A 1 280 ? -5.67992 -18.21228 -37.53049 1.000 57.72651 283 THR A CA 1
ATOM 2191 C C . THR A 1 280 ? -6.05062 -18.03116 -38.99478 1.000 50.68262 283 THR A C 1
ATOM 2192 O O . THR A 1 280 ? -5.17518 -18.04278 -39.86971 1.000 51.43624 283 THR A O 1
ATOM 2196 N N . PRO A 1 281 ? -7.33867 -17.84369 -39.30085 1.000 51.20388 284 PRO A N 1
ATOM 2197 C CA . PRO A 1 281 ? -7.73686 -17.62946 -40.70338 1.000 57.89633 284 PRO A CA 1
ATOM 2198 C C . PRO A 1 281 ? -7.03761 -16.45289 -41.36839 1.000 53.59513 284 PRO A C 1
ATOM 2199 O O . PRO A 1 281 ? -7.07578 -16.35398 -42.60124 1.000 62.03086 284 PRO A O 1
ATOM 2203 N N . LEU A 1 282 ? -6.39907 -15.56886 -40.60083 1.000 60.34017 285 LEU A N 1
ATOM 2204 C CA . LEU A 1 282 ? -5.62626 -14.47623 -41.17570 1.000 59.80904 285 LEU A CA 1
ATOM 2205 C C . LEU A 1 282 ? -4.14756 -14.80880 -41.32026 1.000 59.30100 285 LEU A C 1
ATOM 2206 O O . LEU A 1 282 ? -3.49934 -14.29866 -42.24012 1.000 57.53743 285 LEU A O 1
ATOM 2211 N N . GLY A 1 283 ? -3.59943 -15.64189 -40.44599 1.000 55.03460 286 GLY A N 1
ATOM 2212 C CA . GLY A 1 283 ? -2.18408 -15.94596 -40.49475 1.000 55.56935 286 GLY A CA 1
ATOM 2213 C C . GLY A 1 283 ? -1.72500 -16.62584 -39.21861 1.000 61.64083 286 GLY A C 1
ATOM 2214 O O . GLY A 1 283 ? -2.52333 -16.97744 -38.35431 1.000 64.96453 286 GLY A O 1
ATOM 2215 N N . ALA A 1 284 ? -0.41329 -16.80753 -39.12770 1.000 58.66365 287 ALA A N 1
ATOM 2216 C CA . ALA A 1 284 ? 0.17786 -17.50356 -37.99620 1.000 46.51881 287 ALA A CA 1
ATOM 2217 C C . ALA A 1 284 ? 0.43332 -16.54278 -36.83906 1.000 59.40664 287 ALA A C 1
ATOM 2218 O O . ALA A 1 284 ? 0.51342 -15.32471 -37.01399 1.000 59.31366 287 ALA A O 1
ATOM 2220 N N . ILE A 1 285 ? 0.55906 -17.11292 -35.64134 1.000 59.79257 288 ILE A N 1
ATOM 2221 C CA . ILE A 1 285 ? 0.83620 -16.34949 -34.42956 1.000 54.06152 288 ILE A CA 1
ATOM 2222 C C . ILE A 1 285 ? 1.99858 -16.99231 -33.68782 1.000 54.56578 288 ILE A C 1
ATOM 2223 O O . ILE A 1 285 ? 2.08895 -18.22209 -33.60152 1.000 62.09805 288 ILE A O 1
ATOM 2228 N N . ASN A 1 286 ? 2.88409 -16.15729 -33.14724 1.000 59.15107 289 ASN A N 1
ATOM 2229 C CA . ASN A 1 286 ? 3.81229 -16.60904 -32.1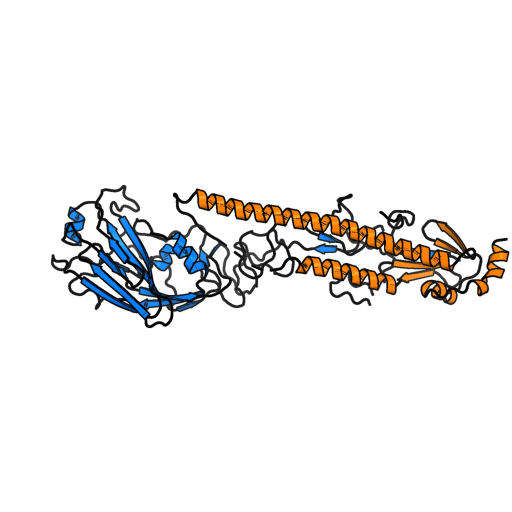1956 1.000 79.83807 289 ASN A CA 1
ATOM 2230 C C . ASN A 1 286 ? 3.04301 -16.84884 -30.82578 1.000 84.51894 289 ASN A C 1
ATOM 2231 O O . ASN A 1 286 ? 2.45227 -15.91987 -30.26403 1.000 86.12858 289 ASN A O 1
ATOM 2236 N N . SER A 1 287 ? 3.04540 -18.09163 -30.35126 1.000 80.71024 290 SER A N 1
ATOM 2237 C CA . SER A 1 287 ? 2.34798 -18.44051 -29.11337 1.000 71.27999 290 SER A CA 1
ATOM 2238 C C . SER A 1 287 ? 3.28105 -18.29640 -27.91071 1.000 81.62508 290 SER A C 1
ATOM 2239 O O . SER A 1 287 ? 3.60705 -19.25361 -27.20739 1.000 91.56879 290 SER A O 1
ATOM 2242 N N . SER A 1 288 ? 3.69753 -17.05622 -27.68041 1.000 70.83451 291 SER A N 1
ATOM 2243 C CA . SER A 1 288 ? 4.56812 -16.70107 -26.56809 1.000 60.17962 291 SER A CA 1
ATOM 2244 C C . SER A 1 288 ? 3.88530 -15.83519 -25.52314 1.000 64.59239 291 SER A C 1
ATOM 2245 O O . SER A 1 288 ? 4.11933 -16.02103 -24.32753 1.000 64.86178 291 SER A O 1
ATOM 2248 N N . LEU A 1 289 ? 3.04792 -14.88514 -25.94753 1.000 64.26767 292 LEU A N 1
ATOM 2249 C CA . LEU A 1 289 ? 2.27783 -13.99018 -25.09932 1.000 55.12251 292 LEU A CA 1
ATOM 2250 C C . LEU A 1 289 ? 0.91764 -14.60302 -24.77685 1.000 51.83530 292 LEU A C 1
ATOM 2251 O O . LEU A 1 289 ? 0.40644 -15.42980 -25.53787 1.000 59.71679 292 LEU A O 1
ATOM 2256 N N . PRO A 1 290 ? 0.31124 -14.22651 -23.64579 1.000 44.02419 293 PRO A N 1
ATOM 2257 C CA . PRO A 1 290 ? -0.93189 -14.89286 -23.22659 1.000 48.11910 293 PRO A CA 1
ATOM 2258 C C . PRO A 1 290 ? -2.18251 -14.45751 -23.97495 1.000 54.80274 293 PRO A C 1
ATOM 2259 O O . PRO A 1 290 ? -3.17205 -15.20164 -23.95051 1.000 59.67612 293 PRO A O 1
ATOM 2263 N N . TYR A 1 291 ? -2.18772 -13.29922 -24.63399 1.000 59.53294 294 TYR A N 1
ATOM 2264 C CA . TYR A 1 291 ? -3.39299 -12.79203 -25.27642 1.000 49.86863 294 TYR A CA 1
ATOM 2265 C C . TYR A 1 291 ? -3.12277 -12.43406 -26.73197 1.000 54.44351 294 TYR A C 1
ATOM 2266 O O . TYR A 1 291 ? -1.97880 -12.23286 -27.14795 1.000 54.25096 294 TYR A O 1
ATOM 2275 N N . GLN A 1 292 ? -4.20800 -12.35305 -27.50140 1.000 53.56987 295 GLN A N 1
ATOM 2276 C CA . GLN A 1 292 ? -4.15422 -11.96612 -28.90369 1.000 52.33771 295 GLN A CA 1
ATOM 2277 C C . GLN A 1 292 ? -5.50085 -11.37906 -29.30156 1.000 47.55988 295 GLN A C 1
ATOM 2278 O O . GLN A 1 292 ? -6.54976 -11.91639 -28.93750 1.000 49.00753 295 GLN A O 1
ATOM 2284 N N . ASN A 1 293 ? -5.46755 -10.26898 -30.03920 1.000 46.34363 296 ASN A N 1
ATOM 2285 C CA . ASN A 1 293 ? -6.67742 -9.64509 -30.56185 1.000 55.27067 296 ASN A CA 1
ATOM 2286 C C . ASN A 1 293 ? -6.79883 -9.83356 -32.07094 1.000 50.93314 296 ASN A C 1
ATOM 2287 O O . ASN A 1 293 ? -7.44993 -9.04021 -32.75452 1.000 44.47422 296 ASN A O 1
ATOM 2292 N N . ILE A 1 294 ? -6.17473 -10.88462 -32.59817 1.000 46.69824 297 ILE A N 1
ATOM 2293 C CA . ILE A 1 294 ? -6.15915 -11.10553 -34.04055 1.000 47.31953 297 ILE A CA 1
ATOM 2294 C C . ILE A 1 294 ? -7.45924 -11.75258 -34.50198 1.000 45.59553 297 ILE A C 1
ATOM 2295 O O . ILE A 1 294 ? -8.20698 -11.17949 -35.30277 1.000 55.91399 297 ILE A O 1
ATOM 2300 N N . HIS A 1 295 ? -7.75374 -12.95395 -33.99970 1.000 45.36709 298 HIS A N 1
ATOM 2301 C CA . HIS A 1 295 ? -8.94321 -13.66792 -34.43697 1.000 55.20589 298 HIS A CA 1
ATOM 2302 C C . HIS A 1 295 ? -9.44086 -14.60593 -33.34826 1.000 53.29473 298 HIS A C 1
ATOM 2303 O O . HIS A 1 295 ? -8.62768 -15.29638 -32.71601 1.000 53.06482 298 HIS A O 1
ATOM 2310 N N . PRO A 1 296 ? -10.75459 -14.65538 -33.10747 1.000 47.51848 299 PRO A N 1
ATOM 2311 C CA . PRO A 1 296 ? -11.28544 -15.62877 -32.14017 1.000 50.93423 299 PRO A CA 1
ATOM 2312 C C . PRO A 1 296 ? -11.11499 -17.07086 -32.58086 1.000 54.46581 299 PRO A C 1
ATOM 2313 O O . PRO A 1 296 ? -11.13427 -17.96746 -31.72814 1.000 57.24723 299 PRO A O 1
ATOM 2317 N N . VAL A 1 297 ? -10.95221 -17.32273 -33.87536 1.000 55.04962 300 VAL A N 1
ATOM 2318 C CA . VAL A 1 297 ? -10.73975 -18.66995 -34.39114 1.000 55.88481 300 VAL A CA 1
ATOM 2319 C C . VAL A 1 297 ? -9.24319 -18.95230 -34.39978 1.000 53.04888 300 VAL A C 1
ATOM 2320 O O . VAL A 1 297 ? -8.48108 -18.29308 -35.11530 1.000 56.18456 300 VAL A O 1
ATOM 2324 N N . THR A 1 298 ? -8.81902 -19.92263 -33.59362 1.000 52.67328 301 THR A N 1
ATOM 2325 C CA . THR A 1 298 ? -7.42593 -20.33648 -33.52751 1.000 48.86855 301 THR A CA 1
ATOM 2326 C C . THR A 1 298 ? -7.34499 -21.85415 -33.57830 1.000 56.72705 301 THR A C 1
ATOM 2327 O O . THR A 1 298 ? -8.28338 -22.55529 -33.19035 1.000 66.97805 301 THR A O 1
ATOM 2331 N N . ILE A 1 299 ? -6.21361 -22.35627 -34.06734 1.000 53.66338 302 ILE A N 1
ATOM 2332 C CA . ILE A 1 299 ? -5.91343 -23.78208 -34.05301 1.000 50.04033 302 ILE A CA 1
ATOM 2333 C C . ILE A 1 299 ? -4.47778 -23.95467 -33.57692 1.000 54.88415 302 ILE A C 1
ATOM 2334 O O . ILE A 1 299 ? -3.56509 -23.28864 -34.08265 1.000 59.46515 302 ILE A O 1
ATOM 2339 N N . GLY A 1 300 ? -4.28287 -24.83847 -32.60035 1.000 48.01697 303 GLY A N 1
ATOM 2340 C CA . GLY A 1 300 ? -2.98740 -25.04547 -31.97791 1.000 54.19287 303 GLY A CA 1
ATOM 2341 C C . GLY A 1 300 ? -2.89993 -24.37152 -30.61922 1.000 52.78530 303 GLY A C 1
ATOM 2342 O O . GLY A 1 300 ? -3.85407 -23.76932 -30.11869 1.000 59.45126 303 GLY A O 1
ATOM 2343 N N . GLU A 1 301 ? -1.72162 -24.49059 -30.00938 1.000 57.55456 304 GLU A N 1
ATOM 2344 C CA . GLU A 1 301 ? -1.43139 -23.78744 -28.76560 1.000 58.05632 304 GLU A CA 1
ATOM 2345 C C . GLU A 1 301 ? -1.39608 -22.29175 -29.05423 1.000 56.30241 304 GLU A C 1
ATOM 2346 O O . GLU A 1 301 ? -0.52902 -21.81582 -29.79118 1.000 59.94572 304 GLU A O 1
ATOM 2352 N N . CYS A 1 302 ? -2.33471 -21.54311 -28.48124 1.000 52.28125 305 CYS A N 1
ATOM 2353 C CA . CYS A 1 302 ? -2.60686 -20.17635 -28.91043 1.000 55.43323 305 CYS A CA 1
ATOM 2354 C C . CYS A 1 302 ? -2.99213 -19.30396 -27.72543 1.000 56.47755 305 CYS A C 1
ATOM 2355 O O . CYS A 1 302 ? -3.63091 -19.78381 -26.78079 1.000 52.09130 305 CYS A O 1
ATOM 2358 N N . PRO A 1 303 ? -2.63746 -18.01919 -27.76173 1.000 59.49123 306 PRO A N 1
ATOM 2359 C CA . PRO A 1 303 ? -3.09032 -17.09829 -26.71804 1.000 53.07303 306 PRO A CA 1
ATOM 2360 C C . PRO A 1 303 ? -4.60513 -16.95981 -26.71864 1.000 45.68401 306 PRO A C 1
ATOM 2361 O O . PRO A 1 303 ? -5.28640 -17.21258 -27.71457 1.000 54.43262 306 PRO A O 1
ATOM 2365 N N . LYS A 1 304 ? -5.13161 -16.54815 -25.56620 1.000 49.08667 307 LYS A N 1
ATOM 2366 C CA . LYS A 1 304 ? -6.56616 -16.32815 -25.43140 1.000 43.79285 307 LYS A CA 1
ATOM 2367 C C . LYS A 1 304 ? -6.98282 -15.07756 -26.19556 1.000 50.92845 307 LYS A C 1
ATOM 2368 O O . LYS A 1 304 ? -6.31782 -14.03979 -26.13036 1.000 52.94811 307 LYS A O 1
ATOM 2374 N N . TYR A 1 305 ? -8.09115 -15.17863 -26.92355 1.000 51.42285 308 TYR A N 1
ATOM 2375 C CA . TYR A 1 305 ? -8.57731 -14.05411 -27.70957 1.000 44.53307 308 TYR A CA 1
ATOM 2376 C C . TYR A 1 305 ? -9.33443 -13.07459 -26.82258 1.000 50.44068 308 TYR A C 1
ATOM 2377 O O . TYR A 1 305 ? -10.16872 -13.47883 -26.00676 1.000 51.49866 308 TYR A O 1
ATOM 2386 N N . VAL A 1 306 ? -9.03661 -11.78373 -26.98358 1.000 52.71936 309 VAL A N 1
ATOM 2387 C CA . VAL A 1 306 ? -9.70933 -10.70852 -26.26453 1.000 50.56914 309 VAL A CA 1
ATOM 2388 C C . VAL A 1 306 ? -9.97217 -9.56765 -27.24060 1.000 49.84115 309 VAL A C 1
ATOM 2389 O O . VAL A 1 306 ? -9.41946 -9.51867 -28.34100 1.000 54.39984 309 VAL A O 1
ATOM 2393 N N . ARG A 1 307 ? -10.83048 -8.63933 -26.82014 1.000 43.99683 310 ARG A N 1
ATOM 2394 C CA . ARG A 1 307 ? -11.18399 -7.48451 -27.63536 1.000 43.90774 310 ARG A CA 1
ATOM 2395 C C . ARG A 1 307 ? -10.23510 -6.30840 -27.45600 1.000 46.07652 310 ARG A C 1
ATOM 2396 O O . ARG A 1 307 ? -10.31689 -5.34649 -28.22770 1.000 52.17846 310 ARG A O 1
ATOM 2404 N N . SER A 1 308 ? -9.34655 -6.36186 -26.46807 1.000 45.57924 311 SER A N 1
ATOM 2405 C CA . SER A 1 308 ? -8.55136 -5.20030 -26.09972 1.000 43.92786 311 SER A CA 1
ATOM 2406 C C . SER A 1 308 ? -7.60030 -4.79541 -27.21973 1.000 41.71014 311 SER A C 1
ATOM 2407 O O . SER A 1 308 ? -7.14201 -5.62252 -28.01234 1.000 48.90716 311 SER A O 1
ATOM 2410 N N . ALA A 1 309 ? -7.31098 -3.49643 -27.27812 1.000 43.12663 312 ALA A N 1
ATOM 2411 C CA . ALA A 1 309 ? -6.32663 -2.96886 -28.21050 1.000 39.86835 312 ALA A CA 1
ATOM 2412 C C . ALA A 1 309 ? -4.93731 -2.86035 -27.60192 1.000 45.19519 312 ALA A C 1
ATOM 2413 O O . ALA A 1 309 ? -3.95820 -2.73642 -28.34647 1.000 57.42902 312 ALA A O 1
ATOM 2415 N N . LYS A 1 310 ? -4.82686 -2.91158 -26.27593 1.000 44.12688 313 LYS A N 1
ATOM 2416 C CA . LYS A 1 310 ? -3.54113 -2.71199 -25.61322 1.000 44.49803 313 LYS A CA 1
ATOM 2417 C C . LYS A 1 310 ? -3.57219 -3.38163 -24.24923 1.000 50.19129 313 LYS A C 1
ATOM 2418 O O . LYS A 1 310 ? -4.44185 -3.07443 -23.42714 1.000 55.50754 313 LYS A O 1
ATOM 2424 N N . LEU A 1 311 ? -2.62896 -4.29184 -24.01344 1.000 52.41751 314 LEU A N 1
ATOM 2425 C CA . LEU A 1 311 ? -2.42311 -4.92472 -22.71122 1.000 43.81865 314 LEU A CA 1
ATOM 2426 C C . LEU A 1 311 ? -0.92022 -4.90389 -22.45037 1.000 49.59266 314 LEU A C 1
ATOM 2427 O O . LEU A 1 311 ? -0.18039 -5.73443 -22.98742 1.000 52.06424 314 LEU A O 1
ATOM 2432 N N . ARG A 1 312 ? -0.47075 -3.95541 -21.63130 1.000 43.49362 315 ARG A N 1
ATOM 2433 C CA . ARG A 1 312 ? 0.94983 -3.70939 -21.42466 1.000 45.20135 315 ARG A CA 1
ATOM 2434 C C . ARG A 1 312 ? 1.23678 -3.60026 -19.93435 1.000 45.91991 315 ARG A C 1
ATOM 2435 O O . ARG A 1 312 ? 0.60219 -2.80641 -19.23209 1.000 52.61821 315 ARG A O 1
ATOM 2443 N N . MET A 1 313 ? 2.19727 -4.38937 -19.45956 1.000 46.73783 316 MET A N 1
ATOM 2444 C CA . MET A 1 313 ? 2.52044 -4.50166 -18.04326 1.000 47.22849 316 MET A CA 1
ATOM 2445 C C . MET A 1 313 ? 3.82358 -3.76240 -17.76887 1.000 46.07433 316 MET A C 1
ATOM 2446 O O . MET A 1 313 ? 4.86593 -4.10669 -18.33598 1.000 47.51679 316 MET A O 1
ATOM 2451 N N . VAL A 1 314 ? 3.76632 -2.75495 -16.89783 1.000 35.52317 317 VAL A N 1
ATOM 2452 C CA . VAL A 1 314 ? 4.96237 -1.98973 -16.56850 1.000 34.62173 317 VAL A CA 1
ATOM 2453 C C . VAL A 1 314 ? 5.85781 -2.80980 -15.65078 1.000 33.84310 317 VAL A C 1
ATOM 2454 O O . VAL A 1 314 ? 5.39026 -3.43476 -14.68956 1.000 44.82010 317 VAL A O 1
ATOM 2458 N N . THR A 1 315 ? 7.15250 -2.82081 -15.95261 1.000 38.16472 318 THR A N 1
ATOM 2459 C CA . THR A 1 315 ? 8.16385 -3.40192 -15.08003 1.000 42.88190 318 THR A CA 1
ATOM 2460 C C . THR A 1 315 ? 9.09519 -2.36105 -14.48445 1.000 49.63353 318 THR A C 1
ATOM 2461 O O . THR A 1 315 ? 9.50954 -2.49667 -13.33107 1.000 43.54395 318 THR A O 1
ATOM 2465 N N . GLY A 1 316 ? 9.42446 -1.31780 -15.24197 1.000 45.61772 319 GLY A N 1
ATOM 2466 C CA . GLY A 1 316 ? 10.29108 -0.25816 -14.76494 1.000 48.85746 319 GLY A CA 1
ATOM 2467 C C . GLY A 1 316 ? 9.57281 0.72458 -13.86630 1.000 47.44933 319 GLY A C 1
ATOM 2468 O O . GLY A 1 316 ? 8.56855 0.40201 -13.22119 1.000 51.26558 319 GLY A O 1
ATOM 2469 N N . LEU A 1 317 ? 10.08990 1.94665 -13.82920 1.000 47.07666 320 LEU A N 1
ATOM 2470 C CA . LEU A 1 317 ? 9.59460 3.00105 -12.95836 1.000 48.76180 320 LEU A CA 1
ATOM 2471 C C . LEU A 1 317 ? 8.84569 4.04659 -13.77014 1.000 47.65767 320 LEU A C 1
ATOM 2472 O O . LEU A 1 317 ? 8.87511 4.05046 -15.00113 1.000 53.55851 320 LEU A O 1
ATOM 2477 N N . ARG A 1 318 ? 8.17438 4.94683 -13.05655 1.000 48.39245 321 ARG A N 1
ATOM 2478 C CA . ARG A 1 318 ? 7.66136 6.15808 -13.68081 1.000 37.09354 321 ARG A CA 1
ATOM 2479 C C . ARG A 1 318 ? 8.82895 6.97392 -14.21865 1.000 51.39857 321 ARG A C 1
ATOM 2480 O O . ARG A 1 318 ? 9.74599 7.32628 -13.47035 1.000 55.98479 321 ARG A O 1
ATOM 2488 N N . ASN A 1 319 ? 8.80529 7.26097 -15.51773 1.000 50.82141 322 ASN A N 1
ATOM 2489 C CA . ASN A 1 319 ? 9.93678 7.90156 -16.18100 1.000 49.31875 322 ASN A CA 1
ATOM 2490 C C . ASN A 1 319 ? 9.86226 9.40962 -15.97537 1.000 53.40952 322 ASN A C 1
ATOM 2491 O O . ASN A 1 319 ? 9.02422 10.08594 -16.58040 1.000 64.10263 322 ASN A O 1
ATOM 2496 N N . ILE A 1 320 ? 10.73926 9.93876 -15.12669 1.000 57.63897 323 ILE A N 1
ATOM 2497 C CA . ILE A 1 320 ? 10.78598 11.37324 -14.85101 1.000 60.66881 323 ILE A CA 1
ATOM 2498 C C . ILE A 1 320 ? 12.19856 11.89223 -15.09418 1.000 61.56436 323 ILE A C 1
ATOM 2499 O O . ILE A 1 320 ? 13.00372 11.95555 -14.15359 1.000 56.95251 323 ILE A O 1
ATOM 2504 N N . PRO A 1 321 ? 12.54987 12.26986 -16.33239 1.000 66.55954 324 PRO A N 1
ATOM 2505 C CA . PRO A 1 321 ? 13.85459 12.85866 -16.63995 1.000 63.86167 324 PRO A CA 1
ATOM 2506 C C . PRO A 1 321 ? 13.81476 14.38452 -16.65464 1.000 62.24593 324 PRO A C 1
ATOM 2507 O O . PRO A 1 321 ? 14.62851 15.01620 -15.98064 1.000 70.84074 324 PRO A O 1
ATOM 2511 N N . GLY B 2 1 ? 3.66050 9.26939 -5.51133 1.000 70.88334 1 GLY B N 1
ATOM 2512 C CA . GLY B 2 1 ? 2.92489 8.02233 -5.42408 1.000 50.66291 1 GLY B CA 1
ATOM 2513 C C . GLY B 2 1 ? 2.40377 7.72627 -4.03157 1.000 53.30445 1 GLY B C 1
ATOM 2514 O O . GLY B 2 1 ? 2.38701 8.60078 -3.16558 1.000 63.05941 1 GLY B O 1
ATOM 2515 N N . LEU B 2 2 ? 1.98768 6.47539 -3.81792 1.000 52.42799 2 LEU B N 1
ATOM 2516 C CA . LEU B 2 2 ? 1.40344 6.07596 -2.54220 1.000 44.72439 2 LEU B CA 1
ATOM 2517 C C . LEU B 2 2 ? 2.36888 6.23970 -1.37452 1.000 50.19981 2 LEU B C 1
ATOM 2518 O O . LEU B 2 2 ? 1.92291 6.31499 -0.22437 1.000 47.38583 2 LEU B O 1
ATOM 2523 N N . PHE B 2 3 ? 3.67502 6.30079 -1.63672 1.000 44.97161 3 PHE B N 1
ATOM 2524 C CA . PHE B 2 3 ? 4.67424 6.36753 -0.57712 1.000 42.20743 3 PHE B CA 1
ATOM 2525 C C . PHE B 2 3 ? 5.45187 7.67898 -0.57474 1.000 53.61684 3 PHE B C 1
ATOM 2526 O O . PHE B 2 3 ? 6.41940 7.81162 0.18429 1.000 47.51810 3 PHE B O 1
ATOM 2534 N N . GLY B 2 4 ? 5.06310 8.64486 -1.40569 1.000 50.65344 4 GLY B N 1
ATOM 2535 C CA . GLY B 2 4 ? 5.56348 9.99986 -1.31045 1.000 47.66996 4 GLY B CA 1
ATOM 2536 C C . GLY B 2 4 ? 6.94750 10.25334 -1.86936 1.000 49.57162 4 GLY B C 1
ATOM 2537 O O . GLY B 2 4 ? 7.37708 11.41383 -1.89169 1.000 53.54201 4 GLY B O 1
ATOM 2538 N N . ALA B 2 5 ? 7.66068 9.22507 -2.32829 1.000 53.01249 5 ALA B N 1
ATOM 2539 C CA . ALA B 2 5 ? 9.04273 9.40574 -2.79544 1.000 50.49162 5 ALA B CA 1
ATOM 2540 C C . ALA B 2 5 ? 9.08407 9.73385 -4.28711 1.000 49.44325 5 ALA B C 1
ATOM 2541 O O . ALA B 2 5 ? 9.44163 10.84860 -4.67503 1.000 44.55171 5 ALA B O 1
ATOM 2543 N N . ILE B 2 6 ? 8.72912 8.76329 -5.13106 1.000 46.98261 6 ILE B N 1
ATOM 2544 C CA . ILE B 2 6 ? 8.76894 8.97093 -6.57503 1.000 46.37722 6 ILE B CA 1
ATOM 2545 C C . ILE B 2 6 ? 7.69831 9.97758 -6.97075 1.000 47.04694 6 ILE B C 1
ATOM 2546 O O . ILE B 2 6 ? 6.54187 9.88053 -6.53819 1.000 61.86041 6 ILE B O 1
ATOM 2551 N N . ALA B 2 7 ? 8.08334 10.95617 -7.79382 1.000 47.15427 7 ALA B N 1
ATOM 2552 C CA . ALA B 2 7 ? 7.23793 12.09724 -8.14491 1.000 44.47203 7 ALA B CA 1
ATOM 2553 C C . ALA B 2 7 ? 6.72699 12.82875 -6.90736 1.000 51.15266 7 ALA B C 1
ATOM 2554 O O . ALA B 2 7 ? 5.69731 13.50725 -6.96123 1.000 58.82027 7 ALA B O 1
ATOM 2556 N N . GLY B 2 8 ? 7.43806 12.69352 -5.78891 1.000 49.15733 8 GLY B N 1
ATOM 2557 C CA . GLY B 2 8 ? 7.05531 13.31556 -4.53743 1.000 43.14516 8 GLY B CA 1
ATOM 2558 C C . GLY B 2 8 ? 8.16350 14.18393 -3.98183 1.000 54.46482 8 GLY B C 1
ATOM 2559 O O . GLY B 2 8 ? 8.56049 15.16013 -4.62513 1.000 64.08704 8 GLY B O 1
ATOM 2560 N N . PHE B 2 9 ? 8.68544 13.84587 -2.79982 1.000 54.48180 9 PHE B N 1
ATOM 2561 C CA . PHE B 2 9 ? 9.79152 14.61938 -2.24626 1.000 41.92879 9 PHE B CA 1
ATOM 2562 C C . PHE B 2 9 ? 11.11637 14.32910 -2.94267 1.000 48.55785 9 PHE B C 1
ATOM 2563 O O . PHE B 2 9 ? 12.12886 14.94742 -2.59697 1.000 62.09072 9 PHE B O 1
ATOM 2571 N N . ILE B 2 10 ? 11.13142 13.41136 -3.90574 1.000 51.88223 10 ILE B N 1
ATOM 2572 C CA . ILE B 2 10 ? 12.22944 13.25522 -4.85430 1.000 48.76103 10 ILE B CA 1
ATOM 2573 C C . ILE B 2 10 ? 11.61822 13.51235 -6.22590 1.000 50.83205 10 ILE B C 1
ATOM 2574 O O . ILE B 2 10 ? 11.01425 12.61481 -6.82652 1.000 51.57956 10 ILE B O 1
ATOM 2579 N N . GLU B 2 11 ? 11.78109 14.74059 -6.72693 1.000 56.31693 11 GLU B N 1
ATOM 2580 C CA . GLU B 2 11 ? 10.92489 15.23675 -7.80213 1.000 48.28955 11 GLU B CA 1
ATOM 2581 C C . GLU B 2 11 ? 11.10882 14.45302 -9.09709 1.000 49.24002 11 GLU B C 1
ATOM 2582 O O . GLU B 2 11 ? 10.13960 14.22370 -9.83013 1.000 50.67835 11 GLU B O 1
ATOM 2588 N N . GLY B 2 12 ? 12.33790 14.03703 -9.40357 1.000 50.69550 12 GLY B N 1
ATOM 2589 C CA . GLY B 2 12 ? 12.59441 13.39308 -10.67618 1.000 49.12141 12 GLY B CA 1
ATOM 2590 C C . GLY B 2 12 ? 13.64610 12.30991 -10.57896 1.000 48.13167 12 GLY B C 1
ATOM 2591 O O . GLY B 2 12 ? 14.29586 12.12562 -9.54721 1.000 51.42845 12 GLY B O 1
ATOM 2592 N N . GLY B 2 13 ? 13.80867 11.59248 -11.68996 1.000 45.56895 13 GLY B N 1
ATOM 2593 C CA . GLY B 2 13 ? 14.74991 10.49768 -11.77493 1.000 45.81055 13 GLY B CA 1
ATOM 2594 C C . GLY B 2 13 ? 16.12473 10.94419 -12.23334 1.000 46.74250 13 GLY B C 1
ATOM 2595 O O . GLY B 2 13 ? 16.41366 12.13212 -12.38920 1.000 48.56634 13 GLY B O 1
ATOM 2596 N N . TRP B 2 14 ? 16.98617 9.95377 -12.45945 1.000 53.04744 14 TRP B N 1
ATOM 2597 C CA . TRP B 2 14 ? 18.38983 10.17993 -12.80068 1.000 49.39248 14 TRP B CA 1
ATOM 2598 C C . TRP B 2 14 ? 18.71933 9.39639 -14.06670 1.000 52.99125 14 TRP B C 1
ATOM 2599 O O . TRP B 2 14 ? 18.97076 8.18915 -14.00242 1.000 56.38250 14 TRP B O 1
ATOM 2610 N N . THR B 2 15 ? 18.73334 10.07536 -15.21576 1.000 49.22323 15 THR B N 1
ATOM 2611 C CA . THR B 2 15 ? 19.21690 9.41992 -16.42420 1.000 53.11748 15 THR B CA 1
ATOM 2612 C C . THR B 2 15 ? 20.71096 9.13698 -16.35415 1.000 54.78034 15 THR B C 1
ATOM 2613 O O . THR B 2 15 ? 21.20222 8.27463 -17.08966 1.000 62.30141 15 THR B O 1
ATOM 2617 N N . GLY B 2 16 ? 21.43997 9.83353 -15.47962 1.000 56.88853 16 GLY B N 1
ATOM 2618 C CA . GLY B 2 16 ? 22.85127 9.55347 -15.29973 1.000 61.11557 16 GLY B CA 1
ATOM 2619 C C . GLY B 2 16 ? 23.13411 8.26598 -14.55560 1.000 55.45737 16 GLY B C 1
ATOM 2620 O O . GLY B 2 16 ? 24.27475 7.79278 -14.57400 1.000 68.24815 16 GLY B O 1
ATOM 2621 N N . MET B 2 17 ? 22.12773 7.69190 -13.89622 1.000 59.21712 17 MET B N 1
ATOM 2622 C CA . MET B 2 17 ? 22.27304 6.42221 -13.18610 1.000 67.48895 17 MET B CA 1
ATOM 2623 C C . MET B 2 17 ? 21.79259 5.30906 -14.11039 1.000 73.16135 17 MET B C 1
ATOM 2624 O O . MET B 2 17 ? 20.59662 5.01294 -14.18068 1.000 63.87092 17 MET B O 1
ATOM 2629 N N . ILE B 2 18 ? 22.73975 4.68909 -14.81782 1.000 67.77644 18 ILE B N 1
ATOM 2630 C CA . ILE B 2 18 ? 22.43625 3.66049 -15.80363 1.000 67.34594 18 ILE B CA 1
ATOM 2631 C C . ILE B 2 18 ? 22.60259 2.25427 -15.25449 1.000 68.89533 18 ILE B C 1
ATOM 2632 O O . ILE B 2 18 ? 22.36020 1.28360 -15.98364 1.000 70.91578 18 ILE B O 1
ATOM 2637 N N . ASP B 2 19 ? 23.00716 2.10970 -13.99398 1.000 76.81720 19 ASP B N 1
ATOM 2638 C CA . ASP B 2 19 ? 23.44434 0.82540 -13.46279 1.000 66.11872 19 ASP B CA 1
ATOM 2639 C C . ASP B 2 19 ? 22.45914 0.20684 -12.47777 1.000 69.23700 19 ASP B C 1
ATOM 2640 O O . ASP B 2 19 ? 22.78157 -0.81368 -11.86013 1.000 71.89016 19 ASP B O 1
ATOM 2645 N N . GLY B 2 20 ? 21.27682 0.78504 -12.31009 1.000 66.51455 20 GLY B N 1
ATOM 2646 C CA . GLY B 2 20 ? 20.32647 0.22948 -11.36347 1.000 59.37328 20 GLY B CA 1
ATOM 2647 C C . GLY B 2 20 ? 19.05334 1.04375 -11.32275 1.000 58.45858 20 GLY B C 1
ATOM 2648 O O . GLY B 2 20 ? 18.98829 2.17335 -11.81943 1.000 54.38700 20 GLY B O 1
ATOM 2649 N N . TRP B 2 21 ? 18.03079 0.44024 -10.71137 1.000 63.96466 21 TRP B N 1
ATOM 2650 C CA . TRP B 2 21 ? 16.73994 1.10250 -10.56074 1.000 53.22641 21 TRP B CA 1
ATOM 2651 C C . TRP B 2 21 ? 16.78194 2.17095 -9.47847 1.000 52.83292 21 TRP B C 1
ATOM 2652 O O . TRP B 2 21 ? 16.20925 3.25259 -9.64640 1.000 46.87601 21 TRP B O 1
ATOM 2663 N N . TYR B 2 22 ? 17.43506 1.87607 -8.35985 1.000 51.83794 22 TYR B N 1
ATOM 2664 C CA . TYR B 2 22 ? 17.60110 2.82015 -7.26927 1.000 50.62874 22 TYR B CA 1
ATOM 2665 C C . TYR B 2 22 ? 19.07955 2.91778 -6.93444 1.000 54.81067 22 TYR B C 1
ATOM 2666 O O . TYR B 2 22 ? 19.86682 2.01895 -7.24169 1.000 59.69274 22 TYR B O 1
ATOM 2675 N N . GLY B 2 23 ? 19.45699 4.02246 -6.30315 1.000 44.60597 23 GLY B N 1
ATOM 2676 C CA . GLY B 2 23 ? 20.85086 4.20597 -5.95648 1.000 53.58216 23 GLY B CA 1
ATOM 2677 C C . GLY B 2 23 ? 21.10178 5.57711 -5.36776 1.000 58.78034 23 GLY B C 1
ATOM 2678 O O . GLY B 2 23 ? 20.18735 6.24279 -4.87801 1.000 58.47124 23 GLY B O 1
ATOM 2679 N N . TYR B 2 24 ? 22.36152 5.98551 -5.44815 1.000 58.26929 24 TYR B N 1
ATOM 2680 C CA . TYR B 2 24 ? 22.87442 7.13186 -4.72697 1.000 55.21353 24 TYR B CA 1
ATOM 2681 C C . TYR B 2 24 ? 23.63989 8.03871 -5.67468 1.000 50.03117 24 TYR B C 1
ATOM 2682 O O . TYR B 2 24 ? 24.18920 7.58984 -6.68404 1.000 53.41422 24 TYR B O 1
ATOM 2691 N N . HIS B 2 25 ? 23.65707 9.32496 -5.34407 1.000 53.73963 25 HIS B N 1
ATOM 2692 C CA . HIS B 2 25 ? 24.61060 10.26525 -5.90939 1.000 56.23411 25 HIS B CA 1
ATOM 2693 C C . HIS B 2 25 ? 25.37772 10.90476 -4.76572 1.000 56.97830 25 HIS B C 1
ATOM 2694 O O . HIS B 2 25 ? 24.78164 11.32425 -3.76770 1.000 62.12320 25 HIS B O 1
ATOM 2701 N N . HIS B 2 26 ? 26.69299 10.96684 -4.91180 1.000 60.29036 26 HIS B N 1
ATOM 2702 C CA . HIS B 2 26 ? 27.56386 11.56623 -3.91843 1.000 62.81133 26 HIS B CA 1
ATOM 2703 C C . HIS B 2 26 ? 28.36870 12.68654 -4.55677 1.000 57.41655 26 HIS B C 1
ATOM 2704 O O . HIS B 2 26 ? 28.67776 12.64922 -5.75280 1.000 66.70971 26 HIS B O 1
ATOM 2711 N N . GLN B 2 27 ? 28.69523 13.68967 -3.74689 1.000 63.62226 27 GLN B N 1
ATOM 2712 C CA . GLN B 2 27 ? 29.71516 14.66755 -4.09989 1.000 68.07498 27 GLN B CA 1
ATOM 2713 C C . GLN B 2 27 ? 30.52421 14.97807 -2.85369 1.000 63.63432 27 GLN B C 1
ATOM 2714 O O . GLN B 2 27 ? 29.97508 15.46854 -1.86271 1.000 67.64996 27 GLN B O 1
ATOM 2720 N N . ASN B 2 28 ? 31.82073 14.68463 -2.90738 1.000 74.90316 28 ASN B N 1
ATOM 2721 C CA . ASN B 2 28 ? 32.75955 15.02265 -1.84199 1.000 69.27231 28 ASN B CA 1
ATOM 2722 C C . ASN B 2 28 ? 34.01113 15.61743 -2.49067 1.000 72.93277 28 ASN B C 1
ATOM 2723 O O . ASN B 2 28 ? 34.01848 15.90836 -3.69362 1.000 74.61889 28 ASN B O 1
ATOM 2728 N N . GLU B 2 29 ? 35.07563 15.78829 -1.68671 1.000 80.16846 29 GLU B N 1
ATOM 2729 C CA . GLU B 2 29 ? 36.36084 16.29461 -2.17726 1.000 70.82125 29 GLU B CA 1
ATOM 2730 C C . GLU B 2 29 ? 36.80665 15.58373 -3.44200 1.000 79.76648 29 GLU B C 1
ATOM 2731 O O . GLU B 2 29 ? 37.06568 16.21578 -4.47324 1.000 78.03892 29 GLU B O 1
ATOM 2737 N N . GLN B 2 30 ? 36.90999 14.26852 -3.36353 1.000 74.73438 30 GLN B N 1
ATOM 2738 C CA . GLN B 2 30 ? 37.41528 13.48382 -4.48507 1.000 55.48419 30 GLN B CA 1
ATOM 2739 C C . GLN B 2 30 ? 36.49973 13.50235 -5.68456 1.000 65.10247 30 GLN B C 1
ATOM 2740 O O . GLN B 2 30 ? 36.78735 12.78994 -6.65367 1.000 62.95894 30 GLN B O 1
ATOM 2746 N N . GLY B 2 31 ? 35.41110 14.26871 -5.68195 1.000 74.59522 31 GLY B N 1
ATOM 2747 C CA . GLY B 2 31 ? 34.59571 14.39080 -6.87264 1.000 78.40922 31 GLY B CA 1
ATOM 2748 C C . GLY B 2 31 ? 33.16419 13.94697 -6.67501 1.000 62.08149 31 GLY B C 1
ATOM 2749 O O . GLY B 2 31 ? 32.69793 13.80983 -5.53979 1.000 64.37298 31 GLY B O 1
ATOM 2750 N N . SER B 2 32 ? 32.45753 13.71757 -7.77538 1.000 63.70891 32 SER B N 1
ATOM 2751 C CA . SER B 2 32 ? 31.05640 13.33404 -7.74373 1.000 54.99293 32 SER B CA 1
ATOM 2752 C C . SER B 2 32 ? 30.88145 11.95744 -8.36754 1.000 62.66798 32 SER B C 1
ATOM 2753 O O . SER B 2 32 ? 31.79409 11.40410 -8.98658 1.000 70.94930 32 SER B O 1
ATOM 2756 N N . GLY B 2 33 ? 29.68456 11.40748 -8.19750 1.000 64.66794 33 GLY B N 1
ATOM 2757 C CA . GLY B 2 33 ? 29.38034 10.14118 -8.82822 1.000 61.87343 33 GLY B CA 1
ATOM 2758 C C . GLY B 2 33 ? 28.02076 9.55210 -8.52319 1.000 62.66209 33 GLY B C 1
ATOM 2759 O O . GLY B 2 33 ? 27.43455 9.79899 -7.46436 1.000 56.53994 33 GLY B O 1
ATOM 2760 N N . TYR B 2 34 ? 27.50693 8.77311 -9.46641 1.000 59.97784 34 TYR B N 1
ATOM 2761 C CA . TYR B 2 34 ? 26.35170 7.92955 -9.22089 1.000 62.46307 34 TYR B CA 1
ATOM 2762 C C . TYR B 2 34 ? 26.81661 6.53690 -8.81181 1.000 61.24230 34 TYR B C 1
ATOM 2763 O O . TYR B 2 34 ? 27.95836 6.13817 -9.05490 1.000 66.35527 34 TYR B O 1
ATOM 2772 N N . ALA B 2 35 ? 25.91378 5.79940 -8.17204 1.000 69.33567 35 ALA B N 1
ATOM 2773 C CA . ALA B 2 35 ? 26.22401 4.43967 -7.73919 1.000 57.00460 35 ALA B CA 1
ATOM 2774 C C . ALA B 2 35 ? 24.90949 3.72372 -7.47104 1.000 64.39673 35 ALA B C 1
ATOM 2775 O O . ALA B 2 35 ? 24.19032 4.08724 -6.53820 1.000 69.53933 35 ALA B O 1
ATOM 2777 N N . ALA B 2 36 ? 24.59974 2.71684 -8.27813 1.000 55.97136 36 ALA B N 1
ATOM 2778 C CA . ALA B 2 36 ? 23.36796 1.97129 -8.08045 1.000 61.76731 36 ALA B CA 1
ATOM 2779 C C . ALA B 2 36 ? 23.41745 1.17758 -6.78033 1.000 64.85223 36 ALA B C 1
ATOM 2780 O O . ALA B 2 36 ? 24.48747 0.81084 -6.28746 1.000 64.03163 36 ALA B O 1
ATOM 2782 N N . ASP B 2 37 ? 22.23971 0.92587 -6.21649 1.000 59.69660 37 ASP B N 1
ATOM 2783 C CA . ASP B 2 37 ? 22.08806 0.00065 -5.09685 1.000 60.36960 37 ASP B CA 1
ATOM 2784 C C . ASP B 2 37 ? 21.68697 -1.34235 -5.69433 1.000 63.78885 37 ASP B C 1
ATOM 2785 O O . ASP B 2 37 ? 20.53906 -1.53385 -6.10232 1.000 60.94668 37 ASP B O 1
ATOM 2790 N N . GLN B 2 38 ? 22.63704 -2.27699 -5.74152 1.000 64.06877 38 GLN B N 1
ATOM 2791 C CA . GLN B 2 38 ? 22.42147 -3.50466 -6.49557 1.000 66.64344 38 GLN B CA 1
ATOM 2792 C C . GLN B 2 38 ? 21.54212 -4.50581 -5.75576 1.000 68.93994 38 GLN B C 1
ATOM 2793 O O . GLN B 2 38 ? 20.81968 -5.26973 -6.39991 1.000 65.33950 38 GLN B O 1
ATOM 2799 N N . LYS B 2 39 ? 21.56888 -4.52261 -4.42043 1.000 61.52637 39 LYS B N 1
ATOM 2800 C CA . LYS B 2 39 ? 20.76477 -5.50068 -3.68832 1.000 72.13103 39 LYS B CA 1
ATOM 2801 C C . LYS B 2 39 ? 19.28156 -5.17734 -3.79176 1.000 73.93132 39 LYS B C 1
ATOM 2802 O O . LYS B 2 39 ? 18.45934 -6.06075 -4.07482 1.000 68.40365 39 LYS B O 1
ATOM 2808 N N . SER B 2 40 ? 18.91950 -3.90829 -3.57915 1.000 54.49423 40 SER B N 1
ATOM 2809 C CA . SER B 2 40 ? 17.52089 -3.51893 -3.69708 1.000 49.21332 40 SER B CA 1
ATOM 2810 C C . SER B 2 40 ? 17.03337 -3.65663 -5.13578 1.000 62.70845 40 SER B C 1
ATOM 2811 O O . SER B 2 40 ? 15.91250 -4.12648 -5.37986 1.000 71.26233 40 SER B O 1
ATOM 2814 N N . THR B 2 41 ? 17.86784 -3.26437 -6.10311 1.000 55.88164 41 THR B N 1
ATOM 2815 C CA . THR B 2 41 ? 17.48867 -3.41068 -7.50378 1.000 45.78412 41 THR B CA 1
ATOM 2816 C C . THR B 2 41 ? 17.29305 -4.87679 -7.86556 1.000 56.04102 41 THR B C 1
ATOM 2817 O O . THR B 2 41 ? 16.33273 -5.22658 -8.55727 1.000 65.74433 41 THR B O 1
ATOM 2821 N N . GLN B 2 42 ? 18.17507 -5.75427 -7.37979 1.000 63.24875 42 GLN B N 1
ATOM 2822 C CA . GLN B 2 42 ? 18.05992 -7.17400 -7.69706 1.000 55.98153 42 GLN B CA 1
ATOM 2823 C C . GLN B 2 42 ? 16.83169 -7.79199 -7.04038 1.000 55.30614 42 GLN B C 1
ATOM 2824 O O . GLN B 2 42 ? 16.15156 -8.62413 -7.64954 1.000 56.37069 42 GLN B O 1
ATOM 2830 N N . ASN B 2 43 ? 16.52426 -7.39558 -5.80252 1.000 54.02971 43 ASN B N 1
ATOM 2831 C CA . ASN B 2 43 ? 15.32093 -7.90432 -5.14904 1.000 53.24059 43 ASN B CA 1
ATOM 2832 C C . ASN B 2 43 ? 14.05975 -7.43163 -5.86742 1.000 58.35897 43 ASN B C 1
ATOM 2833 O O . ASN B 2 43 ? 13.10384 -8.20342 -6.03880 1.000 55.25025 43 ASN B O 1
ATOM 2838 N N . ALA B 2 44 ? 14.04165 -6.16887 -6.30385 1.000 52.05842 44 ALA B N 1
ATOM 2839 C CA . ALA B 2 44 ? 12.90256 -5.66851 -7.06574 1.000 49.52212 44 ALA B CA 1
ATOM 2840 C C . ALA B 2 44 ? 12.77192 -6.39082 -8.40123 1.000 53.15047 44 ALA B C 1
ATOM 2841 O O . ALA B 2 44 ? 11.65683 -6.69994 -8.84014 1.000 60.71243 44 ALA B O 1
ATOM 2843 N N . ILE B 2 45 ? 13.89951 -6.66656 -9.06130 1.000 45.47383 45 ILE B N 1
ATOM 2844 C CA . ILE B 2 45 ? 13.86493 -7.40684 -10.31875 1.000 53.30510 45 ILE B CA 1
ATOM 2845 C C . ILE B 2 45 ? 13.33466 -8.81504 -10.08695 1.000 52.17620 45 ILE B C 1
ATOM 2846 O O . ILE B 2 45 ? 12.55567 -9.33709 -10.89021 1.000 49.29950 45 ILE B O 1
ATOM 2851 N N . ASN B 2 46 ? 13.73018 -9.44203 -8.97586 1.000 52.29683 46 ASN B N 1
ATOM 2852 C CA . ASN B 2 46 ? 13.17887 -10.74525 -8.61254 1.000 53.43224 46 ASN B CA 1
ATOM 2853 C C . ASN B 2 46 ? 11.66092 -10.68224 -8.49457 1.000 56.66315 46 ASN B C 1
ATOM 2854 O O . ASN B 2 46 ? 10.93851 -11.46434 -9.12920 1.000 58.95593 46 ASN B O 1
ATOM 2859 N N . GLY B 2 47 ? 11.16215 -9.75183 -7.67706 1.000 51.10177 47 GLY B N 1
ATOM 2860 C CA . GLY B 2 47 ? 9.72465 -9.65815 -7.46671 1.000 40.95645 47 GLY B CA 1
ATOM 2861 C C . GLY B 2 47 ? 8.95370 -9.38464 -8.74544 1.000 56.91141 47 GLY B C 1
ATOM 2862 O O . GLY B 2 47 ? 7.90988 -9.99599 -8.99980 1.000 59.92670 47 GLY B O 1
ATOM 2863 N N . ILE B 2 48 ? 9.46523 -8.47789 -9.57978 1.000 51.61731 48 ILE B N 1
ATOM 2864 C CA . ILE B 2 48 ? 8.73492 -8.09658 -10.78425 1.000 46.34826 48 ILE B CA 1
ATOM 2865 C C . ILE B 2 48 ? 8.80621 -9.20294 -11.83228 1.000 53.56169 48 ILE B C 1
ATOM 2866 O O . ILE B 2 48 ? 7.83102 -9.45615 -12.55370 1.000 57.38132 48 ILE B O 1
ATOM 2871 N N . THR B 2 49 ? 9.95303 -9.88264 -11.93385 1.000 57.74491 49 THR B N 1
ATOM 2872 C CA . THR B 2 49 ? 10.03998 -11.07217 -12.77048 1.000 52.25947 49 THR B CA 1
ATOM 2873 C C . THR B 2 49 ? 9.00206 -12.10202 -12.35108 1.000 50.71188 49 THR B C 1
ATOM 2874 O O . THR B 2 49 ? 8.32526 -12.69417 -13.19949 1.000 55.82994 49 THR B O 1
ATOM 2878 N N . ASN B 2 50 ? 8.85058 -12.31411 -11.04054 1.000 54.15102 50 ASN B N 1
ATOM 2879 C CA . ASN B 2 50 ? 7.85986 -13.27170 -10.55722 1.000 58.44854 50 ASN B CA 1
ATOM 2880 C C . ASN B 2 50 ? 6.44493 -12.84309 -10.92933 1.000 47.09696 50 ASN B C 1
ATOM 2881 O O . ASN B 2 50 ? 5.61961 -13.67401 -11.33085 1.000 49.03328 50 ASN B O 1
ATOM 2886 N N . LYS B 2 51 ? 6.14589 -11.55033 -10.78394 1.000 50.15655 51 LYS B N 1
ATOM 2887 C CA . LYS B 2 51 ? 4.82873 -11.03150 -11.15058 1.000 51.90566 51 LYS B CA 1
ATOM 2888 C C . LYS B 2 51 ? 4.52802 -11.28471 -12.62729 1.000 52.64905 51 LYS B C 1
ATOM 2889 O O . LYS B 2 51 ? 3.46768 -11.82740 -12.98458 1.000 53.74543 51 LYS B O 1
ATOM 2895 N N . VAL B 2 52 ? 5.46340 -10.90258 -13.50075 1.000 52.85220 52 VAL B N 1
ATOM 2896 C CA . VAL B 2 52 ? 5.29125 -11.13297 -14.93263 1.000 50.42309 52 VAL B CA 1
ATOM 2897 C C . VAL B 2 52 ? 5.09823 -12.61810 -15.21411 1.000 55.75893 52 VAL B C 1
ATOM 2898 O O . VAL B 2 52 ? 4.21626 -13.00687 -15.98940 1.000 56.46959 52 VAL B O 1
ATOM 2902 N N . ASN B 2 53 ? 5.90612 -13.46978 -14.57466 1.000 53.59087 53 ASN B N 1
ATOM 2903 C CA . ASN B 2 53 ? 5.83562 -14.90803 -14.81747 1.000 57.17970 53 ASN B CA 1
ATOM 2904 C C . ASN B 2 53 ? 4.46303 -15.46498 -14.46327 1.000 59.34135 53 ASN B C 1
ATOM 2905 O O . ASN B 2 53 ? 3.85454 -16.20327 -15.25180 1.000 55.27864 53 ASN B O 1
ATOM 2910 N N . THR B 2 54 ? 3.96966 -15.14434 -13.26291 1.000 56.02353 54 THR B N 1
ATOM 2911 C CA . THR B 2 54 ? 2.69505 -15.71362 -12.84248 1.000 63.94271 54 THR B CA 1
ATOM 2912 C C . THR B 2 54 ? 1.54647 -15.18479 -13.68766 1.000 56.39842 54 THR B C 1
ATOM 2913 O O . THR B 2 54 ? 0.56336 -15.90340 -13.90211 1.000 63.63484 54 THR B O 1
ATOM 2917 N N . VAL B 2 55 ? 1.65108 -13.95629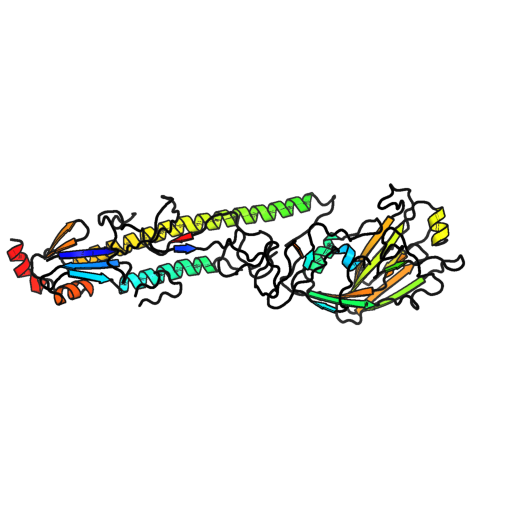 -14.20359 1.000 57.48357 55 VAL B N 1
ATOM 2918 C CA . VAL B 2 55 ? 0.60987 -13.50578 -15.12441 1.000 55.82307 55 VAL B CA 1
ATOM 2919 C C . VAL B 2 55 ? 0.70044 -14.26465 -16.44748 1.000 55.94674 55 VAL B C 1
ATOM 2920 O O . VAL B 2 55 ? -0.32307 -14.63205 -17.03823 1.000 64.18107 55 VAL B O 1
ATOM 2924 N N . ILE B 2 56 ? 1.92014 -14.53867 -16.92120 1.000 61.16967 56 ILE B N 1
ATOM 2925 C CA . ILE B 2 56 ? 2.07039 -15.24880 -18.19056 1.000 59.08596 56 ILE B CA 1
ATOM 2926 C C . ILE B 2 56 ? 1.53344 -16.67261 -18.09016 1.000 75.24762 56 ILE B C 1
ATOM 2927 O O . ILE B 2 56 ? 0.95946 -17.19540 -19.05410 1.000 86.74245 56 ILE B O 1
ATOM 2932 N N . GLU B 2 57 ? 1.69540 -17.32155 -16.93788 1.000 83.13802 57 GLU B N 1
ATOM 2933 C CA . GLU B 2 57 ? 1.33495 -18.73093 -16.81707 1.000 80.22699 57 GLU B CA 1
ATOM 2934 C C . GLU B 2 57 ? 0.02810 -18.98167 -16.07237 1.000 85.46500 57 GLU B C 1
ATOM 2935 O O . GLU B 2 57 ? -0.37581 -20.14211 -15.94574 1.000 96.41303 57 GLU B O 1
ATOM 2941 N N . LYS B 2 58 ? -0.64569 -17.94090 -15.57672 1.000 78.11703 58 LYS B N 1
ATOM 2942 C CA . LYS B 2 58 ? -2.01102 -18.13992 -15.10205 1.000 79.89434 58 LYS B CA 1
ATOM 2943 C C . LYS B 2 58 ? -2.93828 -18.49527 -16.25475 1.000 79.67813 58 LYS B C 1
ATOM 2944 O O . LYS B 2 58 ? -3.93942 -19.19381 -16.05754 1.000 74.41739 58 LYS B O 1
ATOM 2950 N N . MET B 2 59 ? -2.61564 -18.02797 -17.45673 1.000 84.46505 59 MET B N 1
ATOM 2951 C CA . MET B 2 59 ? -3.32711 -18.38980 -18.67357 1.000 93.20790 59 MET B CA 1
ATOM 2952 C C . MET B 2 59 ? -2.56775 -19.51600 -19.36284 1.000 97.73904 59 MET B C 1
ATOM 2953 O O . MET B 2 59 ? -1.39272 -19.35404 -19.71105 1.000 93.19110 59 MET B O 1
ATOM 2958 N N . ASN B 2 60 ? -3.23293 -20.64927 -19.55530 1.000 93.07499 60 ASN B N 1
ATOM 2959 C CA . ASN B 2 60 ? -2.61955 -21.77721 -20.24493 1.000 89.64626 60 ASN B CA 1
ATOM 2960 C C . ASN B 2 60 ? -3.59307 -22.39657 -21.24115 1.000 100.64051 60 ASN B C 1
ATOM 2961 O O . ASN B 2 60 ? -4.69218 -22.80979 -20.87328 1.000 92.27722 60 ASN B O 1
ATOM 2966 N N . GLY B 2 67 ? -15.34392 -24.79849 -34.00639 1.000 55.11124 67 GLY B N 1
ATOM 2967 C CA . GLY B 2 67 ? -16.05449 -24.15449 -35.09676 1.000 66.31854 67 GLY B CA 1
ATOM 2968 C C . GLY B 2 67 ? -17.19416 -25.00154 -35.62614 1.000 73.03382 67 GLY B C 1
ATOM 2969 O O . GLY B 2 67 ? -16.97112 -25.98436 -36.33245 1.000 82.87680 67 GLY B O 1
ATOM 2970 N N . LYS B 2 68 ? -18.42130 -24.61599 -35.29157 1.000 70.19503 68 LYS B N 1
ATOM 2971 C CA . LYS B 2 68 ? -19.60194 -25.41100 -35.58873 1.000 63.83159 68 LYS B CA 1
ATOM 2972 C C . LYS B 2 68 ? -20.50151 -24.69720 -36.59040 1.000 61.54233 68 LYS B C 1
ATOM 2973 O O . LYS B 2 68 ? -20.37282 -23.49435 -36.83510 1.000 56.88502 68 LYS B O 1
ATOM 2979 N N . GLU B 2 69 ? -21.41883 -25.46742 -37.17268 1.000 50.02821 69 GLU B N 1
ATOM 2980 C CA . GLU B 2 69 ? -22.39999 -24.96022 -38.11895 1.000 43.26619 69 GLU B CA 1
ATOM 2981 C C . GLU B 2 69 ? -23.77778 -25.48428 -37.73951 1.000 49.76739 69 GLU B C 1
ATOM 2982 O O . GLU B 2 69 ? -23.91064 -26.44996 -36.98392 1.000 49.60401 69 GLU B O 1
ATOM 2988 N N . PHE B 2 70 ? -24.81052 -24.83312 -38.27221 1.000 53.27420 70 PHE B N 1
ATOM 2989 C CA . PHE B 2 70 ? -26.18103 -25.12315 -37.86904 1.000 54.00314 70 PHE B CA 1
ATOM 2990 C C . PHE B 2 70 ? -27.11365 -24.92582 -39.05378 1.000 51.24117 70 PHE B C 1
ATOM 2991 O O . PHE B 2 70 ? -27.01024 -23.91982 -39.76149 1.000 56.53305 70 PHE B O 1
ATOM 2999 N N . ASN B 2 71 ? -28.02182 -25.87802 -39.26434 1.000 52.38879 71 ASN B N 1
ATOM 3000 C CA . ASN B 2 71 ? -28.99660 -25.74459 -40.33540 1.000 55.35169 71 ASN B CA 1
ATOM 3001 C C . ASN B 2 71 ? -30.09029 -24.75998 -39.92319 1.000 53.28885 71 ASN B C 1
ATOM 3002 O O . ASN B 2 71 ? -30.09719 -24.22371 -38.81153 1.000 57.04221 71 ASN B O 1
ATOM 3007 N N . LYS B 2 72 ? -31.03687 -24.52569 -40.83532 1.000 55.92162 72 LYS B N 1
ATOM 3008 C CA . LYS B 2 72 ? -32.05245 -23.50010 -40.62053 1.000 60.23506 72 LYS B CA 1
ATOM 3009 C C . LYS B 2 72 ? -32.93936 -23.78880 -39.41593 1.000 58.49796 72 LYS B C 1
ATOM 3010 O O . LYS B 2 72 ? -33.52287 -22.85496 -38.85481 1.000 62.70755 72 LYS B O 1
ATOM 3016 N N . LEU B 2 73 ? -33.05033 -25.05027 -38.99983 1.000 55.15737 73 LEU B N 1
ATOM 3017 C CA . LEU B 2 73 ? -33.94500 -25.43994 -37.91868 1.000 51.59605 73 LEU B CA 1
ATOM 3018 C C . LEU B 2 73 ? -33.22217 -25.62143 -36.58852 1.000 54.45964 73 LEU B C 1
ATOM 3019 O O . LEU B 2 73 ? -33.77850 -26.22748 -35.66672 1.000 52.43887 73 LEU B O 1
ATOM 3024 N N . GLU B 2 74 ? -32.00157 -25.11069 -36.46710 1.000 48.82405 74 GLU B N 1
ATOM 3025 C CA . GLU B 2 74 ? -31.22899 -25.19283 -35.23452 1.000 45.77434 74 GLU B CA 1
ATOM 3026 C C . GLU B 2 74 ? -30.79673 -23.80356 -34.78044 1.000 50.39337 74 GLU B C 1
ATOM 3027 O O . GLU B 2 74 ? -29.66248 -23.59076 -34.34548 1.000 51.23265 74 GLU B O 1
ATOM 3033 N N . LYS B 2 75 ? -31.71705 -22.84002 -34.87676 1.000 45.09749 75 LYS B N 1
ATOM 3034 C CA . LYS B 2 75 ? -31.39983 -21.46067 -34.52110 1.000 44.15240 75 LYS B CA 1
ATOM 3035 C C . LYS B 2 75 ? -31.14624 -21.31390 -33.02603 1.000 55.29092 75 LYS B C 1
ATOM 3036 O O . LYS B 2 75 ? -30.25805 -20.55770 -32.61372 1.000 51.06083 75 LYS B O 1
ATOM 3042 N N . ARG B 2 76 ? -31.91965 -22.02286 -32.19937 1.000 55.34675 76 ARG B N 1
ATOM 3043 C CA . ARG B 2 76 ? -31.73530 -21.93216 -30.75435 1.000 50.67161 76 ARG B CA 1
ATOM 3044 C C . ARG B 2 76 ? -30.33920 -22.38869 -30.34542 1.000 50.91760 76 ARG B C 1
ATOM 3045 O O . ARG B 2 76 ? -29.68083 -21.73946 -29.52240 1.000 47.67997 76 ARG B O 1
ATOM 3053 N N . MET B 2 77 ? -29.86028 -23.49415 -30.92306 1.000 51.28359 77 MET B N 1
ATOM 3054 C CA . MET B 2 77 ? -28.52833 -23.97927 -30.57451 1.000 53.38017 77 MET B CA 1
ATOM 3055 C C . MET B 2 77 ? -27.44312 -23.05078 -31.10663 1.000 55.67264 77 MET B C 1
ATOM 3056 O O . MET B 2 77 ? -26.42289 -22.83608 -30.44082 1.000 52.76166 77 MET B O 1
ATOM 3061 N N . GLU B 2 78 ? -27.64204 -22.49251 -32.30302 1.000 56.81728 78 GLU B N 1
ATOM 3062 C CA . GLU B 2 78 ? -26.69688 -21.51186 -32.82899 1.000 52.11909 78 GLU B CA 1
ATOM 3063 C C . GLU B 2 78 ? -26.57798 -20.31745 -31.89036 1.000 51.49534 78 GLU B C 1
ATOM 3064 O O . GLU B 2 78 ? -25.47023 -19.85877 -31.57754 1.000 57.04863 78 GLU B O 1
ATOM 3070 N N . ASN B 2 79 ? -27.71791 -19.81217 -31.41330 1.000 46.85620 79 ASN B N 1
ATOM 3071 C CA . ASN B 2 79 ? -27.69526 -18.65399 -30.53120 1.000 48.16172 79 ASN B CA 1
ATOM 3072 C C . ASN B 2 79 ? -27.11406 -18.99523 -29.16645 1.000 48.31217 79 ASN B C 1
ATOM 3073 O O . ASN B 2 79 ? -26.44805 -18.15407 -28.55864 1.000 48.71185 79 ASN B O 1
ATOM 3078 N N . LEU B 2 80 ? -27.32884 -20.21769 -28.67425 1.000 46.23781 80 LEU B N 1
ATOM 3079 C CA . LEU B 2 80 ? -26.70144 -20.61317 -27.41419 1.000 50.55782 80 LEU B CA 1
ATOM 3080 C C . LEU B 2 80 ? -25.18599 -20.70330 -27.56248 1.000 51.22632 80 LEU B C 1
ATOM 3081 O O . LEU B 2 80 ? -24.43827 -20.26744 -26.67989 1.000 58.68843 80 LEU B O 1
ATOM 3086 N N . ASN B 2 81 ? -24.71155 -21.26502 -28.67893 1.000 50.95598 81 ASN B N 1
ATOM 3087 C CA . ASN B 2 81 ? -23.27402 -21.31637 -28.92786 1.000 44.71109 81 ASN B CA 1
ATOM 3088 C C . ASN B 2 81 ? -22.68072 -19.91453 -28.99820 1.000 49.99295 81 ASN B C 1
ATOM 3089 O O . ASN B 2 81 ? -21.60143 -19.65240 -28.44422 1.000 53.39324 81 ASN B O 1
ATOM 3094 N N . LYS B 2 82 ? -23.37316 -18.99789 -29.67953 1.000 45.06702 82 LYS B N 1
ATOM 3095 C CA . LYS B 2 82 ? -22.87277 -17.63107 -29.77377 1.000 49.08067 82 LYS B CA 1
ATOM 3096 C C . LYS B 2 82 ? -22.89455 -16.94000 -28.41528 1.000 55.53005 82 LYS B C 1
ATOM 3097 O O . LYS B 2 82 ? -21.97507 -16.18201 -28.08704 1.000 50.05469 82 LYS B O 1
ATOM 3103 N N . LYS B 2 83 ? -23.92857 -17.19737 -27.60855 1.000 53.98173 83 LYS B N 1
ATOM 3104 C CA . LYS B 2 83 ? -23.97325 -16.65063 -26.25667 1.000 43.17646 83 LYS B CA 1
ATOM 3105 C C . LYS B 2 83 ? -22.80004 -17.15205 -25.42602 1.000 51.14698 83 LYS B C 1
ATOM 3106 O O . LYS B 2 83 ? -22.18896 -16.38394 -24.67595 1.000 55.86034 83 LYS B O 1
ATOM 3112 N N . VAL B 2 84 ? -22.46167 -18.43632 -25.56104 1.000 41.54937 84 VAL B N 1
ATOM 3113 C CA . VAL B 2 84 ? -21.33736 -19.00067 -24.81511 1.000 44.88794 84 VAL B CA 1
ATOM 3114 C C . VAL B 2 84 ? -20.03234 -18.32749 -25.22584 1.000 51.07568 84 VAL B C 1
ATOM 3115 O O . VAL B 2 84 ? -19.24385 -17.87843 -24.37756 1.000 54.73991 84 VAL B O 1
ATOM 3119 N N . ASP B 2 85 ? -19.77705 -18.26732 -26.53721 1.000 45.29759 85 ASP B N 1
ATOM 3120 C CA . ASP B 2 85 ? -18.55018 -17.63836 -27.01968 1.000 45.69794 85 ASP B CA 1
ATOM 3121 C C . ASP B 2 85 ? -18.45762 -16.18594 -26.56141 1.000 52.65491 85 ASP B C 1
ATOM 3122 O O . ASP B 2 85 ? -17.40893 -15.74602 -26.06883 1.000 54.35172 85 ASP B O 1
ATOM 3127 N N . ASP B 2 86 ? -19.55731 -15.43516 -26.68470 1.000 48.73612 86 ASP B N 1
ATOM 3128 C CA . ASP B 2 86 ? -19.54728 -14.02437 -26.31300 1.000 47.35934 86 ASP B CA 1
ATOM 3129 C C . ASP B 2 86 ? -19.34375 -13.83969 -24.81511 1.000 47.65209 86 ASP B C 1
ATOM 3130 O O . ASP B 2 86 ? -18.63035 -12.92380 -24.39309 1.000 46.72399 86 ASP B O 1
ATOM 3135 N N . GLY B 2 87 ? -19.96739 -14.68700 -23.99413 1.000 41.91441 87 GLY B N 1
ATOM 3136 C CA . GLY B 2 87 ? -19.79670 -14.56031 -22.55759 1.000 40.85345 87 GLY B CA 1
ATOM 3137 C C . GLY B 2 87 ? -18.37445 -14.84210 -22.11855 1.000 51.48374 87 GLY B C 1
ATOM 3138 O O . GLY B 2 87 ? -17.81475 -14.11559 -21.28835 1.000 53.51315 87 GLY B O 1
ATOM 3139 N N . PHE B 2 88 ? -17.76505 -15.89559 -22.67140 1.000 51.23650 88 PHE B N 1
ATOM 3140 C CA . PHE B 2 88 ? -16.36978 -16.17121 -22.34302 1.000 44.80215 88 PHE B CA 1
ATOM 3141 C C . PHE B 2 88 ? -15.46366 -15.03613 -22.80839 1.000 51.22123 88 PHE B C 1
ATOM 3142 O O . PHE B 2 88 ? -14.52403 -14.64858 -22.09909 1.000 50.73459 88 PHE B O 1
ATOM 3150 N N . LEU B 2 89 ? -15.74466 -14.47470 -23.98860 1.000 39.86636 89 LEU B N 1
ATOM 3151 C CA . LEU B 2 89 ? -14.95804 -13.34811 -24.48214 1.000 35.28157 89 LEU B CA 1
ATOM 3152 C C . LEU B 2 89 ? -15.07129 -12.14576 -23.55004 1.000 46.91283 89 LEU B C 1
ATOM 3153 O O . LEU B 2 89 ? -14.06666 -11.49853 -23.22480 1.000 45.10706 89 LEU B O 1
ATOM 3158 N N . ASP B 2 90 ? -16.29679 -11.82575 -23.12313 1.000 47.20726 90 ASP B N 1
ATOM 3159 C CA . ASP B 2 90 ? -16.50933 -10.73424 -22.17699 1.000 49.65316 90 ASP B CA 1
ATOM 3160 C C . ASP B 2 90 ? -15.70802 -10.95702 -20.90334 1.000 51.53432 90 ASP B C 1
ATOM 3161 O O . ASP B 2 90 ? -14.97726 -10.06616 -20.44632 1.000 57.17688 90 ASP B O 1
ATOM 3166 N N . ILE B 2 91 ? -15.84033 -12.14944 -20.31531 1.000 41.67448 91 ILE B N 1
ATOM 3167 C CA . ILE B 2 91 ? -15.16811 -12.43935 -19.05297 1.000 49.57096 91 ILE B CA 1
ATOM 3168 C C . ILE B 2 91 ? -13.66078 -12.28775 -19.20097 1.000 47.89971 91 ILE B C 1
ATOM 3169 O O . ILE B 2 91 ? -12.99753 -11.68871 -18.34600 1.000 41.65124 91 ILE B O 1
ATOM 3174 N N . TRP B 2 92 ? -13.09626 -12.79801 -20.29768 1.000 48.09222 92 TRP B N 1
ATOM 3175 C CA . TRP B 2 92 ? -11.64144 -12.80205 -20.40885 1.000 46.43303 92 TRP B CA 1
ATOM 3176 C C . TRP B 2 92 ? -11.08478 -11.42141 -20.74378 1.000 45.13408 92 TRP B C 1
ATOM 3177 O O . TRP B 2 92 ? -10.02564 -11.04287 -20.22772 1.000 40.95732 92 TRP B O 1
ATOM 3188 N N . THR B 2 93 ? -11.77790 -10.64726 -21.58482 1.000 42.76798 93 THR B N 1
ATOM 3189 C CA . THR B 2 93 ? -11.36657 -9.26289 -21.80721 1.000 46.17333 93 THR B CA 1
ATOM 3190 C C . THR B 2 93 ? -11.39628 -8.47578 -20.50129 1.000 42.47020 93 THR B C 1
ATOM 3191 O O . THR B 2 93 ? -10.43644 -7.76352 -20.15985 1.000 41.38468 93 THR B O 1
ATOM 3195 N N . TYR B 2 94 ? -12.50003 -8.60127 -19.75603 1.000 43.73797 94 TYR B N 1
ATOM 3196 C CA . TYR B 2 94 ? -12.62290 -7.94313 -18.46058 1.000 44.36088 94 TYR B CA 1
ATOM 3197 C C . TYR B 2 94 ? -11.47252 -8.32750 -17.53844 1.000 41.40557 94 TYR B C 1
ATOM 3198 O O . TYR B 2 94 ? -10.83036 -7.46103 -16.93017 1.000 47.23795 94 TYR B O 1
ATOM 3207 N N . ASN B 2 95 ? -11.19114 -9.62942 -17.43592 1.000 41.90203 95 ASN B N 1
ATOM 3208 C CA . ASN B 2 95 ? -10.16589 -10.10720 -16.51483 1.000 44.89005 95 ASN B CA 1
ATOM 3209 C C . ASN B 2 95 ? -8.78922 -9.58505 -16.90066 1.000 45.53510 95 ASN B C 1
ATOM 3210 O O . ASN B 2 95 ? -8.02886 -9.12204 -16.04297 1.000 47.55542 95 ASN B O 1
ATOM 3215 N N . ALA B 2 96 ? -8.44802 -9.65570 -18.19011 1.000 43.38621 96 ALA B N 1
ATOM 3216 C CA . ALA B 2 96 ? -7.13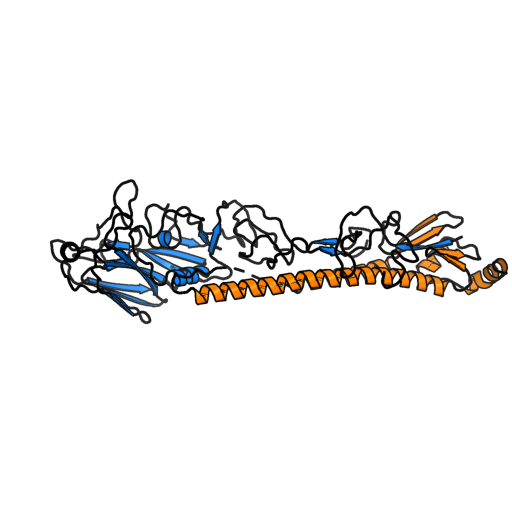572 -9.19605 -18.63255 1.000 40.71921 96 ALA B CA 1
ATOM 3217 C C . ALA B 2 96 ? -6.94353 -7.71451 -18.33331 1.000 46.49565 96 ALA B C 1
ATOM 3218 O O . ALA B 2 96 ? -5.92561 -7.31036 -17.74920 1.000 55.91717 96 ALA B O 1
ATOM 3220 N N . GLU B 2 97 ? -7.92171 -6.88640 -18.71589 1.000 44.64127 97 GLU B N 1
ATOM 3221 C CA . GLU B 2 97 ? -7.76943 -5.44797 -18.51666 1.000 46.90967 97 GLU B CA 1
ATOM 3222 C C . GLU B 2 97 ? -7.71195 -5.09550 -17.03054 1.000 44.47485 97 GLU B C 1
ATOM 3223 O O . GLU B 2 97 ? -6.87241 -4.28464 -16.60593 1.000 49.27745 97 GLU B O 1
ATOM 3229 N N . LEU B 2 98 ? -8.57071 -5.72189 -16.21864 1.000 42.47073 98 LEU B N 1
ATOM 3230 C CA . LEU B 2 98 ? -8.56077 -5.47371 -14.77978 1.000 50.35347 98 LEU B CA 1
ATOM 3231 C C . LEU B 2 98 ? -7.21864 -5.85028 -14.16371 1.000 42.61971 98 LEU B C 1
ATOM 3232 O O . LEU B 2 98 ? -6.62801 -5.07265 -13.39524 1.000 42.69031 98 LEU B O 1
ATOM 3237 N N . LEU B 2 99 ? -6.73829 -7.06015 -14.46930 1.000 45.53029 99 LEU B N 1
ATOM 3238 C CA . LEU B 2 99 ? -5.47152 -7.52463 -13.92139 1.000 44.72038 99 LEU B CA 1
ATOM 3239 C C . LEU B 2 99 ? -4.34571 -6.56884 -14.27587 1.000 52.28318 99 LEU B C 1
ATOM 3240 O O . LEU B 2 99 ? -3.53541 -6.20643 -13.41623 1.000 55.87194 99 LEU B O 1
ATOM 3245 N N . VAL B 2 100 ? -4.28511 -6.13838 -15.53982 1.000 47.94479 100 VAL B N 1
ATOM 3246 C CA . VAL B 2 100 ? -3.20278 -5.24760 -15.95014 1.000 40.04538 100 VAL B CA 1
ATOM 3247 C C . VAL B 2 100 ? -3.26858 -3.93094 -15.18499 1.000 41.20476 100 VAL B C 1
ATOM 3248 O O . VAL B 2 100 ? -2.24604 -3.43282 -14.69494 1.000 50.48749 100 VAL B O 1
ATOM 3252 N N . LEU B 2 101 ? -4.46636 -3.34958 -15.05995 1.000 37.36145 101 LEU B N 1
ATOM 3253 C CA . LEU B 2 101 ? -4.58678 -2.07005 -14.36118 1.000 46.13203 101 LEU B CA 1
ATOM 3254 C C . LEU B 2 101 ? -4.10485 -2.17796 -12.91519 1.000 52.77187 101 LEU B C 1
ATOM 3255 O O . LEU B 2 101 ? -3.25614 -1.38842 -12.46086 1.000 54.84677 101 LEU B O 1
ATOM 3260 N N . LEU B 2 102 ? -4.63165 -3.15998 -12.17576 1.000 48.00564 102 LEU B N 1
ATOM 3261 C CA . LEU B 2 102 ? -4.26189 -3.27349 -10.76663 1.000 46.32347 102 LEU B CA 1
ATOM 3262 C C . LEU B 2 102 ? -2.78622 -3.62320 -10.60456 1.000 49.06155 102 LEU B C 1
ATOM 3263 O O . LEU B 2 102 ? -2.11713 -3.11271 -9.69534 1.000 47.41901 102 LEU B O 1
ATOM 3268 N N . GLU B 2 103 ? -2.25009 -4.46670 -11.48964 1.000 45.61927 103 GLU B N 1
ATOM 3269 C CA . GLU B 2 103 ? -0.84276 -4.82977 -11.39340 1.000 42.85527 103 GLU B CA 1
ATOM 3270 C C . GLU B 2 103 ? 0.05698 -3.62870 -11.64539 1.000 50.79835 103 GLU B C 1
ATOM 3271 O O . GLU B 2 103 ? 1.07706 -3.46130 -10.96840 1.000 49.43250 103 GLU B O 1
ATOM 3277 N N . ASN B 2 104 ? -0.30055 -2.78265 -12.61517 1.000 44.12795 104 ASN B N 1
ATOM 3278 C CA . ASN B 2 104 ? 0.50031 -1.59270 -12.88117 1.000 40.15502 104 ASN B CA 1
ATOM 3279 C C . ASN B 2 104 ? 0.48829 -0.64603 -11.68793 1.000 43.42491 104 ASN B C 1
ATOM 3280 O O . ASN B 2 104 ? 1.53603 -0.10010 -11.30313 1.000 52.25107 104 ASN B O 1
ATOM 3285 N N . GLU B 2 105 ? -0.68994 -0.43714 -11.08951 1.000 42.78029 105 GLU B N 1
ATOM 3286 C CA . GLU B 2 105 ? -0.75528 0.38676 -9.88346 1.000 46.64971 105 GLU B CA 1
ATOM 3287 C C . GLU B 2 105 ? 0.15678 -0.16854 -8.79277 1.000 52.06666 105 GLU B C 1
ATOM 3288 O O . GLU B 2 105 ? 0.97334 0.56256 -8.20686 1.000 48.85190 105 GLU B O 1
ATOM 3294 N N . ARG B 2 106 ? 0.03740 -1.47230 -8.51855 1.000 51.08856 106 ARG B N 1
ATOM 3295 C CA . ARG B 2 106 ? 0.84000 -2.08843 -7.46781 1.000 33.19180 106 ARG B CA 1
ATOM 3296 C C . ARG B 2 106 ? 2.33100 -2.0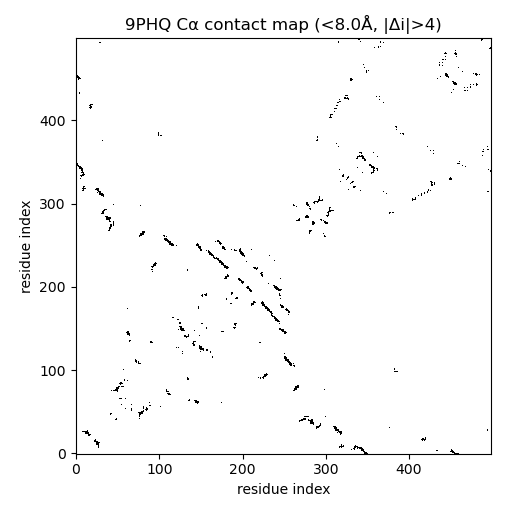0760 -7.76853 1.000 47.57393 106 ARG B C 1
ATOM 3297 O O . ARG B 2 106 ? 3.13400 -1.83469 -6.84970 1.000 46.87761 106 ARG B O 1
ATOM 3305 N N . THR B 2 107 ? 2.72137 -2.10905 -9.04150 1.000 51.34726 107 THR B N 1
ATOM 3306 C CA . THR B 2 107 ? 4.14123 -2.08001 -9.38610 1.000 41.41215 107 THR B CA 1
ATOM 3307 C C . THR B 2 107 ? 4.73058 -0.68597 -9.19925 1.000 41.02742 107 THR B C 1
ATOM 3308 O O . THR B 2 107 ? 5.83804 -0.53427 -8.65584 1.000 44.06365 107 THR B O 1
ATOM 3312 N N . LEU B 2 108 ? 4.01205 0.34565 -9.65197 1.000 46.44058 108 LEU B N 1
ATOM 3313 C CA . LEU B 2 108 ? 4.48531 1.70683 -9.41841 1.000 36.29064 108 LEU B CA 1
ATOM 3314 C C . LEU B 2 108 ? 4.60909 1.99059 -7.92456 1.000 41.83318 108 LEU B C 1
ATOM 3315 O O . LEU B 2 108 ? 5.60465 2.57918 -7.47008 1.000 44.16278 108 LEU B O 1
ATOM 3320 N N . ASP B 2 109 ? 3.62053 1.55055 -7.13775 1.000 50.27292 109 ASP B N 1
ATOM 3321 C CA . ASP B 2 109 ? 3.70995 1.74063 -5.69302 1.000 43.24671 109 ASP B CA 1
ATOM 3322 C C . ASP B 2 109 ? 4.85055 0.92925 -5.08472 1.000 42.97724 109 ASP B C 1
ATOM 3323 O O . ASP B 2 109 ? 5.46732 1.36664 -4.10804 1.000 49.20995 109 ASP B O 1
ATOM 3328 N N . PHE B 2 110 ? 5.14733 -0.24159 -5.65196 1.000 40.20487 110 PHE B N 1
ATOM 3329 C CA . PHE B 2 110 ? 6.27624 -1.04849 -5.19881 1.000 41.79741 110 PHE B CA 1
ATOM 3330 C C . PHE B 2 110 ? 7.58799 -0.29176 -5.36555 1.000 50.29711 110 PHE B C 1
ATOM 3331 O O . PHE B 2 110 ? 8.42326 -0.25412 -4.45208 1.000 51.51061 110 PHE B O 1
ATOM 3339 N N . HIS B 2 111 ? 7.78048 0.32605 -6.53258 1.000 53.90167 111 HIS B N 1
ATOM 3340 C CA . HIS B 2 111 ? 8.99912 1.10173 -6.76396 1.000 43.71201 111 HIS B CA 1
ATOM 3341 C C . HIS B 2 111 ? 9.08422 2.29339 -5.81236 1.000 46.26317 111 HIS B C 1
ATOM 3342 O O . HIS B 2 111 ? 10.14877 2.57774 -5.23374 1.000 49.74882 111 HIS B O 1
ATOM 3349 N N . ASP B 2 112 ? 7.96695 3.01135 -5.65342 1.000 44.28583 112 ASP B N 1
ATOM 3350 C CA . ASP B 2 112 ? 7.91028 4.12291 -4.70603 1.000 41.82833 112 ASP B CA 1
ATOM 3351 C C . ASP B 2 112 ? 8.33067 3.68056 -3.30568 1.000 40.61738 112 ASP B C 1
ATOM 3352 O O . ASP B 2 112 ? 9.15843 4.32987 -2.64722 1.000 43.68127 112 ASP B O 1
ATOM 3357 N N . SER B 2 113 ? 7.76477 2.56441 -2.84013 1.000 41.81616 113 SER B N 1
ATOM 3358 C CA . SER B 2 113 ? 8.07875 2.05863 -1.50971 1.000 47.65083 113 SER B CA 1
ATOM 3359 C C . SER B 2 113 ? 9.54759 1.68056 -1.39215 1.000 51.03619 113 SER B C 1
ATOM 3360 O O . SER B 2 113 ? 10.18194 1.94509 -0.36433 1.000 47.24199 113 SER B O 1
ATOM 3363 N N . ASN B 2 114 ? 10.10287 1.04982 -2.42951 1.000 48.54233 114 ASN B N 1
ATOM 3364 C CA . ASN B 2 114 ? 11.50442 0.64523 -2.37929 1.000 54.27080 114 ASN B CA 1
ATOM 3365 C C . ASN B 2 114 ? 12.41891 1.85276 -2.20582 1.000 46.03266 114 ASN B C 1
ATOM 3366 O O . ASN B 2 114 ? 13.33199 1.84316 -1.36655 1.000 51.78998 114 ASN B O 1
ATOM 3371 N N . VAL B 2 115 ? 12.17999 2.91663 -2.97864 1.000 47.29597 115 VAL B N 1
ATOM 3372 C CA . VAL B 2 115 ? 13.09885 4.05041 -2.87339 1.000 51.19815 115 VAL B CA 1
ATOM 3373 C C . VAL B 2 115 ? 12.88969 4.81039 -1.56062 1.000 48.91069 115 VAL B C 1
ATOM 3374 O O . VAL B 2 115 ? 13.85943 5.31023 -0.96416 1.000 53.02460 115 VAL B O 1
ATOM 3378 N N . LYS B 2 116 ? 11.64865 4.89141 -1.06208 1.000 53.21192 116 LYS B N 1
ATOM 3379 C CA . LYS B 2 116 ? 11.45587 5.51114 0.24937 1.000 50.84212 116 LYS B CA 1
ATOM 3380 C C . LYS B 2 116 ? 12.15617 4.71315 1.34456 1.000 52.83429 116 LYS B C 1
ATOM 3381 O O . LYS B 2 116 ? 12.74888 5.29040 2.26774 1.000 55.08110 116 LYS B O 1
ATOM 3387 N N . ASN B 2 117 ? 12.09205 3.38228 1.26366 1.000 48.87889 117 ASN B N 1
ATOM 3388 C CA . ASN B 2 117 ? 12.81294 2.55082 2.21899 1.000 56.73041 117 ASN B CA 1
ATOM 3389 C C . ASN B 2 117 ? 14.31057 2.81968 2.15288 1.000 59.30138 117 ASN B C 1
ATOM 3390 O O . ASN B 2 117 ? 14.97348 2.92230 3.19101 1.000 50.25124 117 ASN B O 1
ATOM 3395 N N . LEU B 2 118 ? 14.85934 2.93185 0.93906 1.000 56.22208 118 LEU B N 1
ATOM 3396 C CA . LEU B 2 118 ? 16.27204 3.27865 0.78582 1.000 52.75556 118 LEU B CA 1
ATOM 3397 C C . LEU B 2 118 ? 16.60296 4.57286 1.52360 1.000 57.04294 118 LEU B C 1
ATOM 3398 O O . LEU B 2 118 ? 17.56478 4.63877 2.31001 1.000 56.36873 118 LEU B O 1
ATOM 3403 N N . TYR B 2 119 ? 15.81110 5.61801 1.26646 1.000 57.68456 119 TYR B N 1
ATOM 3404 C CA . TYR B 2 119 ? 16.03375 6.90560 1.91851 1.000 57.67205 119 TYR B CA 1
ATOM 3405 C C . TYR B 2 119 ? 16.01478 6.77022 3.43651 1.000 59.71768 119 TYR B C 1
ATOM 3406 O O . TYR B 2 119 ? 16.86937 7.33779 4.12981 1.000 57.94963 119 TYR B O 1
ATOM 3415 N N . GLU B 2 120 ? 15.05115 6.01490 3.97057 1.000 61.72135 120 GLU B N 1
ATOM 3416 C CA . GLU B 2 120 ? 14.92833 5.90512 5.42191 1.000 53.78114 120 GLU B CA 1
ATOM 3417 C C . GLU B 2 120 ? 16.08710 5.12244 6.02830 1.000 56.87092 120 GLU B C 1
ATOM 3418 O O . GLU B 2 120 ? 16.54801 5.44429 7.12973 1.000 59.17733 120 GLU B O 1
ATOM 3424 N N . LYS B 2 121 ? 16.55823 4.08060 5.33916 1.000 59.52345 121 LYS B N 1
ATOM 3425 C CA . LYS B 2 121 ? 17.73962 3.36118 5.81137 1.000 61.81837 121 LYS B CA 1
ATOM 3426 C C . LYS B 2 121 ? 18.93669 4.29691 5.91080 1.000 56.27141 121 LYS B C 1
ATOM 3427 O O . LYS B 2 121 ? 19.64242 4.31590 6.92966 1.000 60.02437 121 LYS B O 1
ATOM 3433 N N . VAL B 2 122 ? 19.16055 5.11371 4.87555 1.000 60.52700 122 VAL B N 1
ATOM 3434 C CA . VAL B 2 122 ? 20.27242 6.06317 4.93703 1.000 49.77905 122 VAL B CA 1
ATOM 3435 C C . VAL B 2 122 ? 20.08312 7.04780 6.08974 1.000 51.95743 122 VAL B C 1
ATOM 3436 O O . VAL B 2 122 ? 21.02967 7.35511 6.82863 1.000 55.02447 122 VAL B O 1
ATOM 3440 N N . LYS B 2 123 ? 18.85828 7.54989 6.26736 1.000 58.47832 123 LYS B N 1
ATOM 3441 C CA . LYS B 2 123 ? 18.61059 8.58058 7.27382 1.000 55.92178 123 LYS B CA 1
ATOM 3442 C C . LYS B 2 123 ? 18.82512 8.04718 8.68703 1.000 57.19423 123 LYS B C 1
ATOM 3443 O O . LYS B 2 123 ? 19.44762 8.71251 9.52827 1.000 61.52664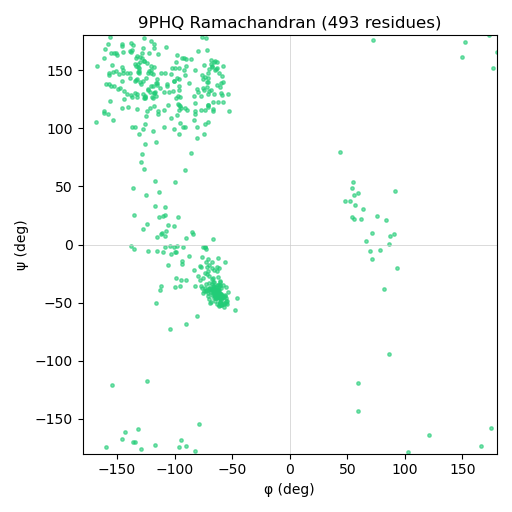 123 LYS B O 1
ATOM 3449 N N . SER B 2 124 ? 18.29092 6.85696 8.97493 1.000 58.62078 124 SER B N 1
ATOM 3450 C CA . SER B 2 124 ? 18.47431 6.25634 10.28981 1.000 64.91488 124 SER B CA 1
ATOM 3451 C C . SER B 2 124 ? 19.89843 5.76361 10.49852 1.000 67.70527 124 SER B C 1
ATOM 3452 O O . SER B 2 124 ? 20.30742 5.56081 11.64680 1.000 68.28580 124 SER B O 1
ATOM 3455 N N . GLN B 2 125 ? 20.65880 5.55958 9.41889 1.000 67.78536 125 GLN B N 1
ATOM 3456 C CA . GLN B 2 125 ? 22.08941 5.31962 9.56995 1.000 56.55898 125 GLN B CA 1
ATOM 3457 C C . GLN B 2 125 ? 22.82386 6.59639 9.95887 1.000 67.29057 125 GLN B C 1
ATOM 3458 O O . GLN B 2 125 ? 23.74200 6.56665 10.78679 1.000 61.56092 125 GLN B O 1
ATOM 3464 N N . LEU B 2 126 ? 22.43259 7.72701 9.36823 1.000 68.87415 126 LEU B N 1
ATOM 3465 C CA . LEU B 2 126 ? 23.20560 8.95436 9.52556 1.000 61.03120 126 LEU B CA 1
ATOM 3466 C C . LEU B 2 126 ? 22.89236 9.69105 10.82309 1.000 63.26301 126 LEU B C 1
ATOM 3467 O O . LEU B 2 126 ? 23.79970 10.28717 11.41579 1.000 72.07071 126 LEU B O 1
ATOM 3472 N N . LYS B 2 127 ? 21.64038 9.67392 11.26951 1.000 74.86642 127 LYS B N 1
ATOM 3473 C CA . LYS B 2 127 ? 21.23283 10.36346 12.51419 1.000 61.63324 127 LYS B CA 1
ATOM 3474 C C . LYS B 2 127 ? 21.56249 11.85323 12.35409 1.000 54.68250 127 LYS B C 1
ATOM 3475 O O . LYS B 2 127 ? 21.42475 12.39892 11.24867 1.000 63.92002 127 LYS B O 1
ATOM 3481 N N . ASN B 2 128 ? 22.00266 12.53654 13.41366 1.000 66.73844 128 ASN B N 1
ATOM 3482 C CA . ASN B 2 128 ? 22.26689 13.97055 13.34488 1.000 66.85815 128 ASN B CA 1
ATOM 3483 C C . ASN B 2 128 ? 23.66266 14.30325 12.82584 1.000 73.30655 128 ASN B C 1
ATOM 3484 O O . ASN B 2 128 ? 24.07886 15.46282 12.92130 1.000 72.12444 128 ASN B O 1
ATOM 3489 N N . ASN B 2 129 ? 24.39383 13.32504 12.28949 1.000 69.48071 129 ASN B N 1
ATOM 3490 C CA . ASN B 2 129 ? 25.67523 13.61154 11.65537 1.000 60.14784 129 ASN B CA 1
ATOM 3491 C C . ASN B 2 129 ? 25.51664 14.29056 10.30391 1.000 69.63104 129 ASN B C 1
ATOM 3492 O O . ASN B 2 129 ? 26.52430 14.62691 9.67164 1.000 75.02161 129 ASN B O 1
ATOM 3497 N N . ALA B 2 130 ? 24.28103 14.49101 9.85389 1.000 71.17358 130 ALA B N 1
ATOM 3498 C CA . ALA B 2 130 ? 23.99149 15.19415 8.61615 1.000 62.41662 130 ALA B CA 1
ATOM 3499 C C . ALA B 2 130 ? 22.61513 15.82587 8.74393 1.000 69.31383 130 ALA B C 1
ATOM 3500 O O . ALA B 2 130 ? 21.83508 15.48170 9.63584 1.000 63.83201 130 ALA B O 1
ATOM 3502 N N . LYS B 2 131 ? 22.32238 16.75958 7.84602 1.000 69.43472 131 LYS B N 1
ATOM 3503 C CA . LYS B 2 131 ? 21.02090 17.40959 7.81275 1.000 65.06544 131 LYS B CA 1
ATOM 3504 C C . LYS B 2 131 ? 20.29942 17.08246 6.51276 1.000 80.62209 131 LYS B C 1
ATOM 3505 O O . LYS B 2 131 ? 20.91217 17.04320 5.43945 1.000 77.74318 131 LYS B O 1
ATOM 3511 N N . GLU B 2 132 ? 18.99706 16.82750 6.62465 1.000 78.14383 132 GLU B N 1
ATOM 3512 C CA . GLU B 2 132 ? 18.15101 16.65870 5.45106 1.000 64.48296 132 GLU B CA 1
ATOM 3513 C C . GLU B 2 132 ? 17.96954 18.00641 4.76667 1.000 68.94522 132 GLU B C 1
ATOM 3514 O O . GLU B 2 132 ? 17.45240 18.95085 5.37245 1.000 81.70251 132 GLU B O 1
ATOM 3520 N N . ILE B 2 133 ? 18.39374 18.10150 3.51141 1.000 71.40618 133 ILE B N 1
ATOM 3521 C CA . ILE B 2 133 ? 18.25892 19.33109 2.74485 1.000 77.16801 133 ILE B CA 1
ATOM 3522 C C . ILE B 2 133 ? 17.22204 19.18000 1.63299 1.000 79.49415 133 ILE B C 1
ATOM 3523 O O . ILE B 2 133 ? 17.27621 19.89417 0.63395 1.000 85.77365 133 ILE B O 1
ATOM 3528 N N . GLY B 2 134 ? 16.27661 18.25999 1.79336 1.000 72.02950 134 GLY B N 1
ATOM 3529 C CA . GLY B 2 134 ? 15.25269 18.04831 0.78972 1.000 62.26263 134 GLY B CA 1
ATOM 3530 C C . GLY B 2 134 ? 15.79864 17.36372 -0.45171 1.000 64.48296 134 GLY B C 1
ATOM 3531 O O . GLY B 2 134 ? 16.99129 17.09306 -0.59007 1.000 69.15298 134 GLY B O 1
ATOM 3532 N N . ASN B 2 135 ? 14.87984 17.07748 -1.37445 1.000 62.33695 135 ASN B N 1
ATOM 3533 C CA . ASN B 2 135 ? 15.17471 16.37540 -2.62389 1.000 53.60129 135 ASN B CA 1
ATOM 3534 C C . ASN B 2 135 ? 15.83900 15.02075 -2.39041 1.000 60.74316 135 ASN B C 1
ATOM 3535 O O . ASN B 2 135 ? 16.50533 14.49070 -3.28505 1.000 62.04027 135 ASN B O 1
ATOM 3540 N N . GLY B 2 136 ? 15.66577 14.44646 -1.20083 1.000 61.74584 136 GLY B N 1
ATOM 3541 C CA . GLY B 2 136 ? 16.23721 13.14960 -0.89267 1.000 62.50131 136 GLY B CA 1
ATOM 3542 C C . GLY B 2 136 ? 17.72188 13.14273 -0.62255 1.000 62.19306 136 GLY B C 1
ATOM 3543 O O . GLY B 2 136 ? 18.36166 12.10228 -0.80352 1.000 64.51495 136 GLY B O 1
ATOM 3544 N N . CYS B 2 137 ? 18.28446 14.27121 -0.18995 1.000 56.50464 137 CYS B N 1
ATOM 3545 C CA . CYS B 2 137 ? 19.71502 14.44896 0.01784 1.000 60.47684 137 CYS B CA 1
ATOM 3546 C C . CYS B 2 137 ? 20.03775 14.80533 1.46890 1.000 63.41437 137 CYS B C 1
ATOM 3547 O O . CYS B 2 137 ? 19.26922 15.48349 2.15915 1.000 72.40970 137 CYS B O 1
ATOM 3550 N N . PHE B 2 138 ? 21.20049 14.34837 1.92037 1.000 63.58821 138 PHE B N 1
ATOM 3551 C CA . PHE B 2 138 ? 21.73810 14.70851 3.22328 1.000 69.51292 138 PHE B CA 1
ATOM 3552 C C . PHE B 2 138 ? 23.05501 15.44050 3.02647 1.000 66.16543 138 PHE B C 1
ATOM 3553 O O . PHE B 2 138 ? 23.93096 14.96167 2.29909 1.000 61.18122 138 PHE B O 1
ATOM 3561 N N . GLU B 2 139 ? 23.19716 16.59085 3.67573 1.000 68.29176 139 GLU B N 1
ATOM 3562 C CA . GLU B 2 139 ? 24.47374 17.29119 3.72839 1.000 66.08978 139 GLU B CA 1
ATOM 3563 C C . GLU B 2 139 ? 25.17059 16.91511 5.02912 1.000 63.92074 139 GLU B C 1
ATOM 3564 O O . GLU B 2 139 ? 24.63230 17.15323 6.11611 1.000 66.88820 139 GLU B O 1
ATOM 3570 N N . PHE B 2 140 ? 26.35404 16.31759 4.91291 1.000 62.50982 140 PHE B N 1
ATOM 3571 C CA . PHE B 2 140 ? 27.07298 15.83883 6.08481 1.000 66.13436 140 PHE B CA 1
ATOM 3572 C C . PHE B 2 140 ? 27.60659 17.00308 6.90750 1.000 66.16301 140 PHE B C 1
ATOM 3573 O O . PHE B 2 140 ? 28.03603 18.02550 6.36583 1.000 68.74564 140 PHE B O 1
ATOM 3581 N N . TYR B 2 141 ? 27.58046 16.83974 8.22727 1.000 71.01392 141 TYR B N 1
ATOM 3582 C CA . TYR B 2 141 ? 28.23149 17.77563 9.13232 1.000 68.32860 141 TYR B CA 1
ATOM 3583 C C . TYR B 2 141 ? 29.71208 17.46775 9.31593 1.000 61.07611 141 TYR B C 1
ATOM 3584 O O . TYR B 2 141 ? 30.35797 18.07357 10.17782 1.000 68.08671 141 TYR B O 1
ATOM 3593 N N . HIS B 2 142 ? 30.25330 16.54124 8.52747 1.000 66.76162 142 HIS B N 1
ATOM 3594 C CA . HIS B 2 142 ? 31.66260 16.18738 8.58325 1.000 60.28685 142 HIS B CA 1
ATOM 3595 C C . HIS B 2 142 ? 32.12974 15.84034 7.17685 1.000 63.96150 142 HIS B C 1
ATOM 3596 O O . HIS B 2 142 ? 31.33108 15.72921 6.24267 1.000 68.64372 142 HIS B O 1
ATOM 3603 N N . LYS B 2 143 ? 33.44197 15.67671 7.03284 1.000 62.09597 143 LYS B N 1
ATOM 3604 C CA . LYS B 2 143 ? 34.01860 15.27464 5.75771 1.000 63.14506 143 LYS B CA 1
ATOM 3605 C C . LYS B 2 143 ? 33.80358 13.78065 5.54869 1.000 64.35278 143 LYS B C 1
ATOM 3606 O O . LYS B 2 143 ? 34.13953 12.96985 6.41658 1.000 72.80066 143 LYS B O 1
ATOM 3612 N N . CYS B 2 144 ? 33.24055 13.41806 4.39786 1.000 62.27128 144 CYS B N 1
ATOM 3613 C CA . CYS B 2 144 ? 32.88095 12.03406 4.08951 1.000 68.86069 144 CYS B CA 1
ATOM 3614 C C . CYS B 2 144 ? 33.54143 11.65081 2.76753 1.000 65.75099 144 CYS B C 1
ATOM 3615 O O . CYS B 2 144 ? 33.07494 12.05240 1.69795 1.000 65.28695 144 CYS B O 1
ATOM 3618 N N . ASP B 2 145 ? 34.62398 10.87619 2.84073 1.000 59.56723 145 ASP B N 1
ATOM 3619 C CA . ASP B 2 145 ? 35.35352 10.47178 1.64824 1.000 65.79094 145 ASP B CA 1
ATOM 3620 C C . ASP B 2 145 ? 34.67682 9.26773 0.99291 1.000 74.57654 145 ASP B C 1
ATOM 3621 O O . ASP B 2 145 ? 33.63745 8.78136 1.44675 1.000 75.10595 145 ASP B O 1
ATOM 3626 N N . ASN B 2 146 ? 35.28316 8.77701 -0.09342 1.000 67.38739 146 ASN B N 1
ATOM 3627 C CA . ASN B 2 146 ? 34.71145 7.64886 -0.82381 1.000 64.35921 146 ASN B CA 1
ATOM 3628 C C . ASN B 2 146 ? 34.54468 6.42481 0.06727 1.000 67.39616 146 ASN B C 1
ATOM 3629 O O . ASN B 2 146 ? 33.57830 5.66799 -0.09142 1.000 82.13543 146 ASN B O 1
ATOM 3634 N N . GLU B 2 147 ? 35.46377 6.21822 1.01329 1.000 71.42187 147 GLU B N 1
ATOM 3635 C CA . GLU B 2 147 ? 35.30386 5.12041 1.95926 1.000 72.55638 147 GLU B CA 1
ATOM 3636 C C . GLU B 2 147 ? 34.08620 5.33962 2.84785 1.000 78.71721 147 GLU B C 1
ATOM 3637 O O . GLU B 2 147 ? 33.33072 4.39990 3.11514 1.000 79.60688 147 GLU B O 1
ATOM 3643 N N . CYS B 2 148 ? 33.86821 6.57977 3.29533 1.000 72.25304 148 CYS B N 1
ATOM 3644 C CA . CYS B 2 148 ? 32.68525 6.89321 4.09322 1.000 67.07063 148 CYS B CA 1
ATOM 3645 C C . CYS B 2 148 ? 31.40761 6.76301 3.26958 1.000 69.52465 148 CYS B C 1
ATOM 3646 O O . CYS B 2 148 ? 30.38274 6.28053 3.77087 1.000 65.27869 148 CYS B O 1
ATOM 3649 N N . MET B 2 149 ? 31.45498 7.16371 1.99634 1.000 69.76291 149 MET B N 1
ATOM 3650 C CA . MET B 2 149 ? 30.29067 7.00532 1.13118 1.000 66.23218 149 MET B CA 1
ATOM 3651 C C . MET B 2 149 ? 29.93941 5.53372 0.94114 1.000 69.63201 149 MET B C 1
ATOM 3652 O O . MET B 2 149 ? 28.76405 5.15264 1.01342 1.000 67.15221 149 MET B O 1
ATOM 3657 N N . GLU B 2 150 ? 30.94515 4.68720 0.70451 1.000 68.31084 150 GLU B N 1
ATOM 3658 C CA . GLU B 2 150 ? 30.67608 3.25696 0.60192 1.000 74.19791 150 GLU B CA 1
ATOM 3659 C C . GLU B 2 150 ? 30.22800 2.67584 1.93742 1.000 73.15208 150 GLU B C 1
ATOM 3660 O O . GLU B 2 150 ? 29.42486 1.73573 1.96376 1.000 70.70503 150 GLU B O 1
ATOM 3666 N N . SER B 2 151 ? 30.73032 3.21869 3.04968 1.000 81.48151 151 SER B N 1
ATOM 3667 C CA . SER B 2 151 ? 30.24529 2.80761 4.36238 1.000 71.21894 151 SER B CA 1
ATOM 3668 C C . SER B 2 151 ? 28.75877 3.10260 4.51304 1.000 69.25788 151 SER B C 1
ATOM 3669 O O . SER B 2 151 ? 28.03037 2.35324 5.17314 1.000 74.89242 151 SER B O 1
ATOM 3672 N N . VAL B 2 152 ? 28.29319 4.20222 3.92051 1.000 73.13677 152 VAL B N 1
ATOM 3673 C CA . VAL B 2 152 ? 26.85830 4.47760 3.92650 1.000 71.78634 152 VAL B CA 1
ATOM 3674 C C . VAL B 2 152 ? 26.12835 3.52927 2.98093 1.000 71.46156 152 VAL B C 1
ATOM 3675 O O . VAL B 2 152 ? 25.02630 3.05578 3.28381 1.000 63.29693 152 VAL B O 1
ATOM 3679 N N . ARG B 2 153 ? 26.73050 3.23112 1.82658 1.000 66.84532 153 ARG B N 1
ATOM 3680 C CA . ARG B 2 153 ? 26.06283 2.39152 0.83443 1.000 61.16689 153 ARG B CA 1
ATOM 3681 C C . ARG B 2 153 ? 25.92747 0.95155 1.31984 1.000 63.50992 153 ARG B C 1
ATOM 3682 O O . ARG B 2 153 ? 24.83950 0.36706 1.25936 1.000 73.55744 153 ARG B O 1
ATOM 3690 N N . ASN B 2 154 ? 27.02258 0.35811 1.80087 1.000 68.70628 154 ASN B N 1
ATOM 3691 C CA . ASN B 2 154 ? 26.97933 -1.02219 2.27474 1.000 72.67909 154 ASN B CA 1
ATOM 3692 C C . ASN B 2 154 ? 26.26959 -1.16669 3.61983 1.000 65.78792 154 ASN B C 1
ATOM 3693 O O . ASN B 2 154 ? 26.13933 -2.29243 4.11445 1.000 68.76040 154 ASN B O 1
ATOM 3698 N N . GLY B 2 155 ? 25.82406 -0.06484 4.22213 1.000 65.04641 155 GLY B N 1
ATOM 3699 C CA . GLY B 2 155 ? 25.10383 -0.12138 5.47851 1.000 69.34165 155 GLY B CA 1
ATOM 3700 C C . GLY B 2 155 ? 25.96484 -0.19651 6.71691 1.000 69.17018 155 GLY B C 1
ATOM 3701 O O . GLY B 2 155 ? 25.47596 -0.61680 7.76994 1.000 70.88736 155 GLY B O 1
ATOM 3702 N N . THR B 2 156 ? 27.23076 0.21350 6.63366 1.000 69.82886 156 THR B N 1
ATOM 3703 C CA . THR B 2 156 ? 28.17691 0.07385 7.73491 1.000 70.55199 156 THR B CA 1
ATOM 3704 C C . THR B 2 156 ? 28.66174 1.42711 8.24780 1.000 73.90245 156 THR B C 1
ATOM 3705 O O . THR B 2 156 ? 29.80597 1.55297 8.68835 1.000 85.25934 156 THR B O 1
ATOM 3709 N N . TYR B 2 157 ? 27.80332 2.44429 8.20599 1.000 79.29820 157 TYR B N 1
ATOM 3710 C CA . TYR B 2 157 ? 28.21367 3.78518 8.60449 1.000 73.99452 157 TYR B CA 1
ATOM 3711 C C . TYR B 2 157 ? 28.54825 3.82461 10.09133 1.000 82.04169 157 TYR B C 1
ATOM 3712 O O . TYR B 2 157 ? 27.75847 3.38307 10.93194 1.000 78.53092 157 TYR B O 1
ATOM 3721 N N . ASP B 2 158 ? 29.72365 4.36293 10.40978 1.000 78.95658 158 ASP B N 1
ATOM 3722 C CA . ASP B 2 158 ? 30.21630 4.44758 11.78358 1.000 80.17839 158 ASP B CA 1
ATOM 3723 C C . ASP B 2 158 ? 29.81062 5.80229 12.35261 1.000 74.77781 158 ASP B C 1
ATOM 3724 O O . ASP B 2 158 ? 30.44581 6.82187 12.07334 1.000 81.05153 158 ASP B O 1
ATOM 3729 N N . TYR B 2 159 ? 28.74628 5.81488 13.16363 1.000 78.29584 159 TYR B N 1
ATOM 3730 C CA . TYR B 2 159 ? 28.28200 7.07935 13.73232 1.000 80.11093 159 TYR B CA 1
ATOM 3731 C C . TYR B 2 159 ? 29.25101 7.64653 14.76569 1.000 79.56699 159 TYR B C 1
ATOM 3732 O O . TYR B 2 159 ? 29.60372 8.83443 14.65856 1.000 79.46622 159 TYR B O 1
ATOM 3741 N N . PRO B 2 160 ? 29.71150 6.89218 15.77324 1.000 79.39353 160 PRO B N 1
ATOM 3742 C CA . PRO B 2 160 ? 30.64325 7.48597 16.74931 1.000 85.63142 160 PRO B CA 1
ATOM 3743 C C . PRO B 2 160 ? 31.96625 7.92552 16.14683 1.000 76.88962 160 PRO B C 1
ATOM 3744 O O . PRO B 2 160 ? 32.66236 8.74610 16.75752 1.000 74.28285 160 PRO B O 1
ATOM 3748 N N . LYS B 2 161 ? 32.33432 7.40843 14.97203 1.000 75.93081 161 LYS B N 1
ATOM 3749 C CA . LYS B 2 161 ? 33.59833 7.79148 14.35014 1.000 73.71158 161 LYS B CA 1
ATOM 3750 C C . LYS B 2 161 ? 33.62398 9.27835 14.01675 1.000 71.86675 161 LYS B C 1
ATOM 3751 O O . LYS B 2 161 ? 34.64549 9.94856 14.20971 1.000 79.04214 161 LYS B O 1
ATOM 3757 N N . TYR B 2 162 ? 32.50752 9.81246 13.52252 1.000 70.71653 162 TYR B N 1
ATOM 3758 C CA . TYR B 2 162 ? 32.39506 11.21944 13.15914 1.000 76.27341 162 TYR B CA 1
ATOM 3759 C C . TYR B 2 162 ? 31.44477 11.98069 14.07410 1.000 74.68440 162 TYR B C 1
ATOM 3760 O O . TYR B 2 162 ? 31.10199 13.13438 13.77621 1.000 68.61972 162 TYR B O 1
ATOM 3769 N N . SER B 2 163 ? 30.99498 11.35054 15.16466 1.000 76.30831 163 SER B N 1
ATOM 3770 C CA . SER B 2 163 ? 30.01486 11.97385 16.05024 1.000 73.04847 163 SER B CA 1
ATOM 3771 C C . SER B 2 163 ? 30.49404 13.32995 16.54837 1.000 80.29180 163 SER B C 1
ATOM 3772 O O . SER B 2 163 ? 29.77140 14.32609 16.45772 1.000 74.26544 163 SER B O 1
ATOM 3775 N N . GLU B 2 164 ? 31.72086 13.39048 17.06158 1.000 85.96363 164 GLU B N 1
ATOM 3776 C CA . GLU B 2 164 ? 32.20907 14.61655 17.68025 1.000 87.76073 164 GLU B CA 1
ATOM 3777 C C . GLU B 2 164 ? 32.46610 15.71502 16.64809 1.000 81.21111 164 GLU B C 1
ATOM 3778 O O . GLU B 2 164 ? 32.12587 16.87981 16.88249 1.000 85.51014 164 GLU B O 1
ATOM 3784 N N . GLU B 2 165 ? 33.05547 15.36885 15.50044 1.000 70.40681 165 GLU B N 1
ATOM 3785 C CA . GLU B 2 165 ? 33.30016 16.36207 14.45600 1.000 77.57953 165 GLU B CA 1
ATOM 3786 C C . GLU B 2 165 ? 31.99176 16.94495 13.93088 1.000 82.17038 165 GLU B C 1
ATOM 3787 O O . GLU B 2 165 ? 31.86685 18.16854 13.75945 1.000 78.07429 165 GLU B O 1
ATOM 3793 N N . SER B 2 166 ? 30.99916 16.08456 13.67856 1.000 82.98877 166 SER B N 1
ATOM 3794 C CA . SER B 2 166 ? 29.70307 16.56868 13.21684 1.000 83.82695 166 SER B CA 1
ATOM 3795 C C . SER B 2 166 ? 28.98871 17.36293 14.30245 1.000 83.31245 166 SER B C 1
ATOM 3796 O O . SER B 2 166 ? 28.27120 18.32208 14.00194 1.000 76.13812 166 SER B O 1
ATOM 3799 N N . LYS B 2 167 ? 29.16761 16.97765 15.56793 1.000 86.74245 167 LYS B N 1
ATOM 3800 C CA . LYS B 2 167 ? 28.64051 17.76914 16.67308 1.000 84.33693 167 LYS B CA 1
ATOM 3801 C C . LYS B 2 167 ? 29.22467 19.17496 16.65812 1.000 77.60632 167 LYS B C 1
ATOM 3802 O O . LYS B 2 167 ? 28.50094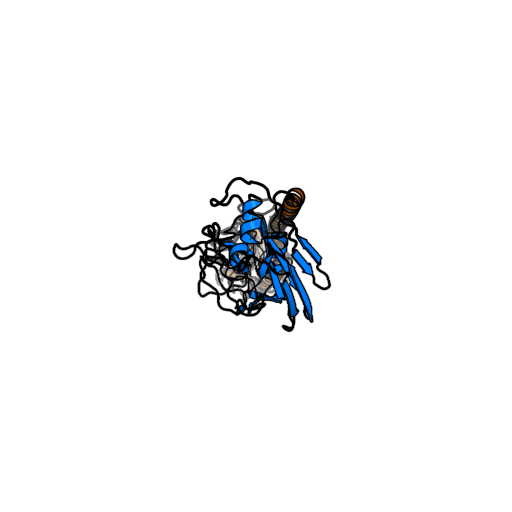 20.16648 16.80554 1.000 77.04887 167 LYS B O 1
ATOM 3808 N N . LEU B 2 168 ? 30.54287 19.27191 16.47396 1.000 81.39802 168 LEU B N 1
ATOM 3809 C CA . LEU B 2 168 ? 31.21405 20.56861 16.46522 1.000 83.33408 168 LEU B CA 1
ATOM 3810 C C . LEU B 2 168 ? 30.70006 21.44433 15.33536 1.000 83.74854 168 LEU B C 1
ATOM 3811 O O . LEU B 2 168 ? 30.31080 22.59744 15.55504 1.000 81.22234 168 LEU B O 1
ATOM 3816 N N . ASN B 2 169 ? 30.69218 20.91326 14.11218 1.000 86.15701 169 ASN B N 1
ATOM 3817 C CA . ASN B 2 169 ? 30.26876 21.74284 12.98755 1.000 87.01977 169 ASN B CA 1
ATOM 3818 C C . ASN B 2 169 ? 28.77214 22.03513 13.03169 1.000 84.46106 169 ASN B C 1
ATOM 3819 O O . ASN B 2 169 ? 28.32894 23.07208 12.52567 1.000 86.54099 169 ASN B O 1
ATOM 3824 N N . ARG B 2 170 ? 27.98272 21.14937 13.64186 1.000 82.87089 170 ARG B N 1
ATOM 3825 C CA . ARG B 2 170 ? 26.55846 21.41142 13.81388 1.000 86.42175 170 ARG B CA 1
ATOM 3826 C C . ARG B 2 170 ? 26.30986 22.46627 14.88305 1.000 91.95312 170 ARG B C 1
ATOM 3827 O O . ARG B 2 170 ? 25.27229 23.13867 14.85429 1.000 83.14150 170 ARG B O 1
ATOM 3835 N N . GLU B 2 171 ? 27.25448 22.62748 15.81182 1.000 91.92261 171 GLU B N 1
ATOM 3836 C CA . GLU B 2 171 ? 27.14496 23.50133 16.98620 1.000 91.24022 171 GLU B CA 1
ATOM 3837 C C . GLU B 2 171 ? 25.74115 23.52048 17.58375 1.000 88.22935 171 GLU B C 1
ATOM 3838 O O . GLU B 2 171 ? 25.39565 22.66220 18.39587 1.000 88.05745 171 GLU B O 1
ATOM 3844 N N . LEU C 3 1 ? 24.32978 -6.08126 -14.17551 1.000 57.90856 1 LEU G N 1
ATOM 3845 C CA . LEU C 3 1 ? 24.80089 -7.46217 -14.12706 1.000 63.35506 1 LEU G CA 1
ATOM 3846 C C . LEU C 3 1 ? 23.79621 -8.35102 -13.40194 1.000 69.17294 1 LEU G C 1
ATOM 3847 O O . LEU C 3 1 ? 24.12688 -9.45508 -12.96901 1.000 92.62592 1 LEU G O 1
ATOM 3852 N N . TYR C 3 2 ? 22.56574 -7.86294 -13.27953 1.000 67.25255 2 TYR G N 1
ATOM 3853 C CA . TYR C 3 2 ? 21.54912 -8.56646 -12.51211 1.000 71.03623 2 TYR G CA 1
ATOM 3854 C C . TYR C 3 2 ? 21.03958 -9.79120 -13.26389 1.000 63.84346 2 TYR G C 1
ATOM 3855 O O . TYR C 3 2 ? 21.08694 -9.86139 -14.49497 1.000 65.70034 2 TYR G O 1
ATOM 3864 N N . GLU C 3 3 ? 20.55212 -10.76692 -12.50192 1.000 57.08675 3 GLU G N 1
ATOM 3865 C CA . GLU C 3 3 ? 19.85915 -11.92105 -13.06874 1.000 67.94868 3 GLU G CA 1
ATOM 3866 C C . GLU C 3 3 ? 18.47763 -11.46472 -13.51904 1.000 69.00081 3 GLU G C 1
ATOM 3867 O O . GLU C 3 3 ? 17.53531 -11.41470 -12.72559 1.000 69.88978 3 GLU G O 1
ATOM 3873 N N . ASP C 3 4 ? 18.35488 -11.11914 -14.79933 1.000 63.68339 4 ASP G N 1
ATOM 3874 C CA . ASP C 3 4 ? 17.13155 -10.54872 -15.36294 1.000 64.17923 4 ASP G CA 1
ATOM 3875 C C . ASP C 3 4 ? 16.75178 -11.36164 -16.59419 1.000 63.67884 4 ASP G C 1
ATOM 3876 O O . ASP C 3 4 ? 16.98168 -10.93221 -17.73293 1.000 57.49987 4 ASP G O 1
ATOM 3881 N N . PRO C 3 5 ? 16.15882 -12.54332 -16.40066 1.000 54.39033 5 PRO G N 1
ATOM 3882 C CA . PRO C 3 5 ? 15.87579 -13.41624 -17.55393 1.000 51.71354 5 PRO G CA 1
ATOM 3883 C C . PRO C 3 5 ? 14.89210 -12.82438 -18.54817 1.000 67.81161 5 PRO G C 1
ATOM 3884 O O . PRO C 3 5 ? 15.03308 -13.06023 -19.75476 1.000 70.94733 5 PRO G O 1
ATOM 3888 N N . LEU C 3 6 ? 13.90092 -12.06566 -18.08796 1.000 67.70940 6 LEU G N 1
ATOM 3889 C CA . LEU C 3 6 ? 12.90215 -11.48228 -18.97246 1.000 52.33566 6 LEU G CA 1
ATOM 3890 C C . LEU C 3 6 ? 13.29354 -10.09935 -19.47893 1.000 62.63299 6 LEU G C 1
ATOM 3891 O O . LEU C 3 6 ? 12.49113 -9.45547 -20.16305 1.000 62.53686 6 LEU G O 1
ATOM 3896 N N . GLY C 3 7 ? 14.50293 -9.63485 -19.17306 1.000 62.98799 7 GLY G N 1
ATOM 3897 C CA . GLY C 3 7 ? 14.88629 -8.28270 -19.54021 1.000 70.06139 7 GLY G CA 1
ATOM 3898 C C . GLY C 3 7 ? 14.04810 -7.22424 -18.86360 1.000 61.41964 7 GLY G C 1
ATOM 3899 O O . GLY C 3 7 ? 13.84101 -6.14479 -19.42921 1.000 71.51177 7 GLY G O 1
ATOM 3900 N N . VAL C 3 8 ? 13.55805 -7.51460 -17.65578 1.000 62.76735 8 VAL G N 1
ATOM 3901 C CA . VAL C 3 8 ? 12.65019 -6.61499 -16.94960 1.000 54.93271 8 VAL G CA 1
ATOM 3902 C C . VAL C 3 8 ? 13.26424 -5.22723 -16.80203 1.000 59.57285 8 VAL G C 1
ATOM 3903 O O . VAL C 3 8 ? 12.56700 -4.20958 -16.89957 1.000 51.69215 8 VAL G O 1
ATOM 3907 N N . ALA C 3 9 ? 14.57922 -5.16037 -16.59439 1.000 65.42524 9 ALA G N 1
ATOM 3908 C CA . ALA C 3 9 ? 15.27161 -3.89803 -16.37029 1.000 67.66881 9 ALA G CA 1
ATOM 3909 C C . ALA C 3 9 ? 16.09351 -3.45211 -17.57721 1.000 78.44611 9 ALA G C 1
ATOM 3910 O O . ALA C 3 9 ? 16.97240 -2.59505 -17.43847 1.000 82.97165 9 ALA G O 1
ATOM 3912 N N . GLY C 3 10 ? 15.82922 -4.02016 -18.75360 1.000 68.58639 10 GLY G N 1
ATOM 3913 C CA . GLY C 3 10 ? 16.45316 -3.58841 -19.99252 1.000 74.71563 10 GLY G CA 1
ATOM 3914 C C . GLY C 3 10 ? 17.96937 -3.57872 -20.00187 1.000 78.66717 10 GLY G C 1
ATOM 3915 O O . GLY C 3 10 ? 18.58348 -2.56065 -20.33529 1.000 88.27430 10 GLY G O 1
ATOM 3916 N N . GLY C 3 11 ? 18.58625 -4.70485 -19.65182 1.000 78.11478 11 GLY G N 1
ATOM 3917 C CA . GLY C 3 11 ? 20.03360 -4.78538 -19.59877 1.000 83.81866 11 GLY G CA 1
ATOM 3918 C C . GLY C 3 11 ? 20.57763 -4.32207 -18.26411 1.000 85.42131 11 GLY G C 1
ATOM 3919 O O . GLY C 3 11 ? 20.67130 -5.11500 -17.32246 1.000 80.80069 11 GLY G O 1
ATOM 3920 N N . MET C 3 12 ? 20.95530 -3.04225 -18.18934 1.000 83.20415 12 MET G N 1
ATOM 3921 C CA . MET C 3 12 ? 21.25743 -2.34381 -16.94177 1.000 79.25487 12 MET G CA 1
ATOM 3922 C C . MET C 3 12 ? 22.10218 -3.16023 -15.97053 1.000 80.45771 12 MET G C 1
ATOM 3923 O O . MET C 3 12 ? 21.56933 -3.73698 -15.01762 1.000 84.11558 12 MET G O 1
ATOM 3928 N N . GLY C 3 13 ? 23.41106 -3.21103 -16.19358 1.000 78.00630 13 GLY G N 1
ATOM 3929 C CA . GLY C 3 13 ? 24.30268 -3.93815 -15.30653 1.000 57.22583 13 GLY G CA 1
ATOM 3930 C C . GLY C 3 13 ? 24.07391 -5.43824 -15.30044 1.000 65.53584 13 GLY G C 1
ATOM 3931 O O . GLY C 3 13 ? 23.97824 -6.05937 -16.35896 1.000 77.32537 13 GLY G O 1
#

Sequence (499 aa):
DTICIGYHANNSTDTVDTVLEKNVTVTHSVNLLEDSHNGKLCRLKGIAPLQLGKCNIAGWLLGNPECDPLLPVRSWSYIVETPNSENGICYPGDFIDYEELREQLSSVSSFERFEIFPKESSWPNHNTNGVTAACSHEGKSSFYRNLLWLTEKEGSYPKLKNSYVNKKGKEVLVLWGIHHPPNSKEQQNLYQNENAYVSVVTSNYNRRFTPEIAERPKVRDQAGRMNYYWTLLKPGDTIIFEANGNLIAPMYAFALSRGFGSGIITSNASMHECNTKCQTPLGAINSSLPYQNIHPVTIGECPKYVRSAKLRMVTGLRNIPGLFGAIAGFIEGGWTGMIDGWYGYHHQNEQGSGYAADQKSTQNAINGITNKVNTVIEKMNGKEFNKLEKRMENLNKKVDDGFLDIWTYNAELLVLLENERTLDFHDSNVKNLYEKVKSQLKNNAKEIGNGCFEFYHKCDNECMESVRNGTYDYPKYSEESKLNRELYEDPLGVAGGMG

Organism: Influenza A virus (strain A/Puerto Rico/8/1934 H1N1) (NCBI:txid211044)

InterPro domains:
  IPR000149 Haemagglutinin, influenzavirus A [PR00330] (21-44)
  IPR000149 Haemagglutinin, influenzavirus A [PR00330] (67-85)
  IPR000149 Haemagglutinin, influenzavirus A [PR00330] (107-122)
  IPR000149 Haemagglutinin, influenzavirus A [PR00330] (190-208)
  IPR000149 Haemagglutinin, influenzavirus A [PR00330] (228-245)
  IPR000149 Haemagglutinin, influenzavirus A [PR00330] (247-267)
  IPR000149 Haemagglutinin, influenzavirus A [PR00330] (307-323)
  IPR000149 Haemagglutinin, influenzavirus A [PR00330] (327-341)
  IPR001364 Haemagglutinin, influenzavirus A/B [MF_04072] (1-565)
  IPR001364 Haemagglutinin, influenzavirus A/B [PF00509] (20-565)
  IPR001364 Haemagglutinin, influenzavirus A/B [PR00329] (21-44)
  IPR001364 Haemagglutinin, influenzavirus A/B [PR00329] (307-323)
  IPR001364 Haemagglutinin, influenzavirus A/B [PR00329] (327-341)
  IPR001364 Haemagglutinin, influenzavirus A/B [PR00329] (378-401)
  IPR001364 Haemagglutinin, influenzavirus A/B [PR00329] (417-438)
  IPR001364 Haemagglutinin, influenzavirus A/B [PR00329] (480-498)
  IPR008980 Viral capsid/haemagglutinin protein [SSF49818] (18-338)
  IPR013828 Haemagglutinin, HA1 chain, alpha/beta domain superfamily [G3DSA:3.90.209.20] (59-289)

Secondary structure (DSSP, 8-state):
-EEEEEEB--S---EE--SS-SSEEBS-EEE-EE----S-EEEETTB--EE-TTB-HHHHHHT-TTS-PPPSEEE-S-EEE-TT--BS--S---BTTHHHHHHHHTTEEEEEEEESS-TTTSSTTSB----EEEEEETTEEE--SSEEE-B-BTTB-PPEEEEEE--SSSEEEEEEEEEE-SSHHHHHHHHS-TT--EEEE-SS-EEEE---------BTTBSSEEEEEEEEEPTT-EEEEEESSSEEEE-EEEEEEE-SS--EEE----EEEEEESEEETTEE--TTSSEE-S-S--EES-PEE---S--EEE-S-B---/-TTSTBTTTB---BTT--S-SEEEEEEETTEEEEEE-HHHHHHHHHHHHHHHHHHHHH-------TT-HHHHHHHHHHHHHHHHHHHHHHHHHHHHHHHHHHHHHHHHHHHHHHHHHHHHGGGEEE-STTEEEESS---HHHHHHHHTT---HHHHHHHHHHHH-/----TT-TT-S--

Radius of gyration: 37.57 Å; Cα contacts (8 Å, |Δi|>4): 1112; chains: 3; bounding box: 81×80×88 Å

Foldseek 3Di:
DDDDDDFDFDDFLDAQCDPVGGGFGFPDWDFQADADFDQAQEAAPPFHAAEFPLEDPQCLQQAQPQTDHDDQKDFGFAYEYADCNPGHPQFAAAAPCVVVVQVVCQFWGMKGKDWQAAQPPQQPQWDFADFAPSRDDPNDTGGHPFWTQTWHDPQFQDKGKGKGWAAPQFWKKWKWKFKAAQDQVVQCRTQNDSFKKKWKDKPPDTDIDTHDHHQQDQDSHGRIGMYMYMDIHGHGMMMMMIIRGRIGGGTIIIGTDGHPFYGYYHAPHYHDHHYAQKADSRHGDHAPRQEYCHDCDMTGNHHHHDPDPGDMGHDGGRHDD/DVQQQDCHLQNHDDPQAPPFLAWDWDQAPVGIDTDYQVVLRVVLVVVVVVVVVCVVPVDDDDDDDPPCVVVVVVVVVVVVVVVVVVVVVVVVVVVVVVVVSVVVSSVSRVVLLVLLPVLCDQQWDDPISSDTHGLDHADPVQVVCSSVSNHDCVVCVVSSVVSVD/DDPDVPCPVVPDD

GO terms:
  GO:0046761 viral budding from plasma membrane (P, IDA)
  GO:0055036 virion membrane (C, TAS)
  GO:0005576 extracellular region (C, TAS)
  GO:0005886 plasma membrane (C, TAS)
  GO:0005515 protein binding (F, IPI)